Protein AF-A0A376D3A7-F1 (afdb_monomer)

InterPro domains:
  IPR003777 XdhC- CoxI [PF02625] (12-74)
  IPR027051 XdhC Rossmann domain [PF13478] (106-247)
  IPR052698 Molybdenum Cofactor Utilization and Processing [PTHR30388] (1-270)

Foldseek 3Di:
DDPVVVQVVLQLVLFKKKKKWWPQKWAFDQDGTWIWIAHLVRDIDTFPDDVLVRVVVSVVLNVCRVVVHKDKQKAAQDCDDPRDSRHDRRMITIMIMHMHSNAAEEEEEDLDLLVLLLQVVVVVVRYQYEYEYQDPVSQDCVSGDVRYHYYHDNASLRVLVVVPADQRHAYEYDHDPRSLSNCVVPLPDNHLAAEYQDDPVVLVVSLVVCVVVVPDVVSVVRYQPNAFDPPVDDGSNSVSVRRVQVVVCSVVVHPDDDPDDPCPPQLPAEEEEEAQEQQSLVVQVVSLVVNHQYEYEYALDDPHPPLLRTQVVCSVVQWHDHPNAIEGEDDDLVRQVVCSVVRHHYYYHDNPPPCLVVNQHQEYHYQDPDQDDPDDDPVSHPDYDPDPDDDDDDPDDDDDD

Secondary structure (DSSP, 8-state):
--HHHHHHHHHHTT--EEEEEEEEEESS-S-SS-EEEEETTS-EEE----THHHHHHHHHHHHHHHHT--EEEEEE-SSSSTTB-S-SS--EEEEEEEEES-PPEEEEE--SHHHHHHHHHHHHTT-EEEEEES-GGG--GGGS-TT-EEEE-SSHHHHHHHTT--TT-EEEE--SS-HHHHHHHHTTS--SEEEE---HHHHHHHHHHHHHTT--HHHHHTEE-S-S--S---SHHHHHHHHHHHHHHHHTT---S-SS----GGGG-EEEEE--SHHHHHHHHHHHHTT-EEEEEE-SS---S-GGG-GGGHHHHSEEEETTEEEEE-SSHHHHHHHHHTT-EEEEE-TT-TTHHHH--SEEEE----SS--S--GGGSSS--TTSS-----S------

Solvent-accessible surface area (backbone atoms only — not comparable to full-atom values): 22118 Å² total; per-residue (Å²): 134,57,61,67,61,54,49,51,52,31,43,76,68,48,40,53,34,22,44,36,31,49,77,45,59,42,77,52,49,78,47,74,68,37,47,26,37,35,38,81,88,67,53,70,40,73,54,54,50,56,67,56,45,38,51,50,51,51,54,52,35,50,50,25,55,73,70,72,40,66,48,76,48,64,41,26,26,28,68,70,68,88,51,37,43,64,34,88,54,70,9,34,38,30,34,41,32,42,61,44,21,72,51,51,36,39,38,30,42,23,50,45,69,44,46,33,35,31,46,50,56,38,50,79,72,52,40,40,41,38,36,28,30,65,52,66,82,52,64,49,66,90,67,44,52,91,82,49,47,75,43,76,27,95,36,52,48,52,32,55,64,75,65,65,79,48,48,75,26,34,37,38,38,44,47,95,84,60,50,61,49,36,45,70,68,48,50,80,50,74,49,67,38,42,35,34,62,50,55,69,71,58,39,56,53,49,56,52,52,40,50,76,72,63,54,55,65,72,42,56,72,56,50,37,64,54,50,42,56,94,76,83,58,82,49,42,60,45,40,23,52,24,36,49,53,45,53,49,23,61,76,67,73,47,93,65,84,66,94,66,71,70,82,46,82,40,58,77,39,36,37,35,28,37,28,24,43,53,67,21,30,57,52,48,52,55,41,44,76,71,39,33,31,46,38,27,29,26,49,89,78,66,91,66,86,58,58,82,55,15,44,47,40,5,75,79,67,47,45,29,67,46,98,90,45,41,23,32,48,29,95,44,71,71,53,25,53,56,35,35,76,71,70,31,34,20,36,28,74,38,77,82,58,75,58,43,81,75,67,62,33,52,27,49,44,73,43,63,94,50,101,57,87,90,77,84,56,72,82,72,20,91,44,57,69,88,80,81,66,89,79,80,79,78,84,85,76,75,90,77,133

Organism: Escherichia coli (NCBI:txid562)

Mean predicted aligned error: 14.6 Å

Structure (mmCIF, N/CA/C/O backbone):
data_AF-A0A376D3A7-F1
#
_entry.id   AF-A0A376D3A7-F1
#
loop_
_atom_site.group_PDB
_atom_site.id
_atom_site.type_symbol
_atom_site.label_atom_id
_atom_site.label_alt_id
_atom_site.label_comp_id
_atom_site.label_asym_id
_atom_site.label_entity_id
_atom_site.label_seq_id
_atom_site.pdbx_PDB_ins_code
_atom_site.Cartn_x
_atom_site.Cartn_y
_atom_site.Cartn_z
_atom_site.occupancy
_atom_site.B_iso_or_equiv
_atom_site.auth_seq_id
_atom_site.auth_comp_id
_atom_site.auth_asym_id
_atom_site.auth_atom_id
_atom_site.pdbx_PDB_model_num
ATOM 1 N N . MET A 1 1 ? 28.770 6.847 -22.747 1.00 60.47 1 MET A N 1
ATOM 2 C CA . MET A 1 1 ? 28.247 6.551 -21.396 1.00 60.47 1 MET A CA 1
ATOM 3 C C . MET A 1 1 ? 27.907 5.070 -21.346 1.00 60.47 1 MET A C 1
ATOM 5 O O . MET A 1 1 ? 27.369 4.572 -22.326 1.00 60.47 1 MET A O 1
ATOM 9 N N . ASN A 1 2 ? 28.315 4.352 -20.299 1.00 88.62 2 ASN A N 1
ATOM 10 C CA . ASN A 1 2 ? 28.056 2.914 -20.171 1.00 88.62 2 ASN A CA 1
ATOM 11 C C . ASN A 1 2 ? 26.571 2.683 -19.816 1.00 88.62 2 ASN A C 1
ATOM 13 O O . ASN A 1 2 ? 26.004 3.477 -19.066 1.00 88.62 2 ASN A O 1
ATOM 17 N N . ILE A 1 3 ? 25.962 1.610 -20.330 1.00 93.94 3 ILE A N 1
ATOM 18 C CA . ILE A 1 3 ? 24.575 1.210 -20.045 1.00 93.94 3 ILE A CA 1
ATOM 19 C C . ILE A 1 3 ? 24.292 1.147 -18.537 1.00 93.94 3 ILE A C 1
ATOM 21 O O . ILE A 1 3 ? 23.252 1.616 -18.089 1.00 93.94 3 ILE A O 1
ATOM 25 N N . PHE A 1 4 ? 25.250 0.666 -17.739 1.00 94.12 4 PHE A N 1
ATOM 26 C CA . PHE A 1 4 ? 25.109 0.570 -16.284 1.00 94.12 4 PHE A CA 1
ATOM 27 C C . PHE A 1 4 ? 25.144 1.930 -15.581 1.00 94.12 4 PHE A C 1
ATOM 29 O O . PHE A 1 4 ? 24.448 2.122 -14.592 1.00 94.12 4 PHE A O 1
ATOM 36 N N . THR A 1 5 ? 25.922 2.886 -16.098 1.00 94.88 5 THR A N 1
ATOM 37 C CA . THR A 1 5 ? 25.947 4.256 -15.563 1.00 94.88 5 THR A CA 1
ATOM 38 C C . THR A 1 5 ? 24.609 4.947 -15.799 1.00 94.88 5 THR A C 1
ATOM 40 O O . THR A 1 5 ? 24.102 5.625 -14.912 1.00 94.88 5 THR A O 1
ATOM 43 N N . GLU A 1 6 ? 24.022 4.746 -16.981 1.00 95.12 6 GLU A N 1
ATOM 44 C CA . GLU A 1 6 ? 22.704 5.294 -17.292 1.00 95.12 6 GLU A CA 1
ATOM 45 C C . GLU A 1 6 ? 21.599 4.623 -16.468 1.00 95.12 6 GLU A C 1
ATOM 47 O O . GLU A 1 6 ? 20.761 5.315 -15.897 1.00 95.12 6 GLU A O 1
ATOM 52 N N . ALA A 1 7 ? 21.630 3.293 -16.346 1.00 95.94 7 ALA A N 1
ATOM 53 C CA . ALA A 1 7 ? 20.685 2.544 -15.522 1.00 95.94 7 ALA A CA 1
ATOM 54 C C . ALA A 1 7 ? 20.717 3.003 -14.057 1.00 95.94 7 ALA A C 1
ATOM 56 O O . ALA A 1 7 ? 19.668 3.262 -13.479 1.00 95.94 7 ALA A O 1
ATOM 57 N N . ALA A 1 8 ? 21.911 3.167 -13.474 1.00 94.69 8 ALA A N 1
ATOM 58 C CA . ALA A 1 8 ? 22.064 3.640 -12.099 1.00 94.69 8 ALA A CA 1
ATOM 59 C C . ALA A 1 8 ? 21.458 5.037 -11.897 1.00 94.69 8 ALA A C 1
ATOM 61 O O . ALA A 1 8 ? 20.750 5.261 -10.919 1.00 94.69 8 ALA A O 1
ATOM 62 N N . LYS A 1 9 ? 21.679 5.953 -12.848 1.00 94.19 9 LYS A N 1
ATOM 63 C CA . LYS A 1 9 ? 21.109 7.304 -12.807 1.00 94.19 9 LYS A CA 1
ATOM 64 C C . LYS A 1 9 ? 19.578 7.283 -12.863 1.00 94.19 9 LYS A C 1
ATOM 66 O O . LYS A 1 9 ? 18.932 7.984 -12.090 1.00 94.19 9 LYS A O 1
ATOM 71 N N . LEU A 1 10 ? 19.000 6.502 -13.776 1.00 94.75 10 LEU A N 1
ATOM 72 C CA . LEU A 1 10 ? 17.544 6.394 -13.912 1.00 94.75 10 LEU A CA 1
ATOM 73 C C . LEU A 1 10 ? 16.913 5.738 -12.679 1.00 94.75 10 LEU A C 1
ATOM 75 O O . LEU A 1 10 ? 15.883 6.209 -12.203 1.00 94.75 10 LEU A O 1
ATOM 79 N N . GLU A 1 11 ? 17.557 4.711 -12.122 1.00 92.56 11 GLU A N 1
ATOM 80 C CA . GLU A 1 11 ? 17.113 4.046 -10.894 1.00 92.56 11 GLU A CA 1
ATOM 81 C C . GLU A 1 11 ? 17.114 5.009 -9.697 1.00 92.56 11 GLU A C 1
ATOM 83 O O . GLU A 1 11 ? 16.115 5.116 -8.978 1.00 92.56 11 GLU A O 1
ATOM 88 N N . GLU A 1 12 ? 18.197 5.773 -9.518 1.00 89.31 12 GLU A N 1
ATOM 89 C CA . GLU A 1 12 ? 18.326 6.784 -8.461 1.00 89.31 12 GLU A CA 1
ATOM 90 C C . GLU A 1 12 ? 17.225 7.849 -8.561 1.00 89.31 12 GLU A C 1
ATOM 92 O O . GLU A 1 12 ? 16.598 8.190 -7.557 1.00 89.31 12 GLU A O 1
ATOM 97 N N . GLN A 1 13 ? 16.923 8.292 -9.784 1.00 90.12 13 GLN A N 1
ATOM 98 C CA . GLN A 1 13 ? 15.873 9.268 -10.094 1.00 90.12 13 GLN A CA 1
ATOM 99 C C . GLN A 1 13 ? 14.458 8.671 -10.121 1.00 90.12 13 GLN A C 1
ATOM 101 O O . GLN A 1 13 ? 13.502 9.393 -10.400 1.00 90.12 13 GLN A O 1
ATOM 106 N N . ASN A 1 14 ? 14.320 7.365 -9.870 1.00 92.00 14 ASN A N 1
ATOM 107 C CA . ASN A 1 14 ? 13.064 6.624 -9.981 1.00 92.00 14 ASN A CA 1
ATOM 108 C C . ASN A 1 14 ? 12.341 6.862 -11.324 1.00 92.00 14 ASN A C 1
ATOM 110 O O . ASN A 1 14 ? 11.123 7.035 -11.381 1.00 92.00 14 ASN A O 1
ATOM 114 N N . CYS A 1 15 ? 13.118 6.939 -12.405 1.00 93.56 15 CYS A N 1
ATOM 115 C CA . CYS A 1 15 ? 12.631 7.116 -13.765 1.00 93.56 15 CYS A CA 1
ATOM 116 C C . CYS A 1 15 ? 12.503 5.744 -14.440 1.00 93.56 15 CYS A C 1
ATOM 118 O O . CYS A 1 15 ? 13.520 5.065 -14.580 1.00 93.56 15 CYS A O 1
ATOM 120 N N . PRO A 1 16 ? 11.306 5.333 -14.898 1.00 95.56 16 PRO A N 1
ATOM 121 C CA . PRO A 1 16 ? 11.100 4.000 -15.454 1.00 95.56 16 PRO A CA 1
ATOM 122 C C . PRO A 1 16 ? 11.965 3.699 -16.684 1.00 95.56 16 PRO A C 1
ATOM 124 O O . PRO A 1 16 ? 12.016 4.486 -17.636 1.00 95.56 16 PRO A O 1
ATOM 127 N N . PHE A 1 17 ? 12.591 2.522 -16.701 1.00 97.88 17 PHE A N 1
ATOM 128 C CA . PHE A 1 17 ? 13.338 2.013 -17.853 1.00 97.88 17 PHE A CA 1
ATOM 129 C C . PHE A 1 17 ? 13.315 0.485 -17.919 1.00 97.88 17 PHE A C 1
ATOM 131 O O . PHE A 1 17 ? 13.129 -0.202 -16.914 1.00 97.88 17 PHE A O 1
ATOM 138 N N . ALA A 1 18 ? 13.482 -0.054 -19.123 1.00 98.25 18 ALA A N 1
ATOM 139 C CA . ALA A 1 18 ? 13.577 -1.484 -19.359 1.00 98.25 18 ALA A CA 1
ATOM 140 C C . ALA A 1 18 ? 15.018 -1.876 -19.691 1.00 98.25 18 ALA A C 1
ATOM 142 O O . ALA A 1 18 ? 15.710 -1.181 -20.435 1.00 98.25 18 ALA A O 1
ATOM 143 N N . MET A 1 19 ? 15.460 -3.013 -19.162 1.00 98.00 19 MET A N 1
ATOM 144 C CA . MET A 1 19 ? 16.721 -3.654 -19.510 1.00 98.00 19 MET A CA 1
ATOM 145 C C . MET A 1 19 ? 16.420 -4.930 -20.292 1.00 98.00 19 MET A C 1
ATOM 147 O O . MET A 1 19 ? 15.867 -5.886 -19.741 1.00 98.00 19 MET A O 1
ATOM 151 N N . ALA A 1 20 ? 16.789 -4.932 -21.569 1.00 97.69 20 ALA A N 1
ATOM 152 C CA . ALA A 1 20 ? 16.677 -6.065 -22.472 1.00 97.69 20 ALA A CA 1
ATOM 153 C C . ALA A 1 20 ? 18.029 -6.781 -22.575 1.00 97.69 20 ALA A C 1
ATOM 155 O O . ALA A 1 20 ? 19.041 -6.167 -22.918 1.00 97.69 20 ALA A O 1
ATOM 156 N N . GLN A 1 21 ? 18.050 -8.084 -22.304 1.00 96.75 21 GLN A N 1
ATOM 157 C CA . GLN A 1 21 ? 19.251 -8.914 -22.345 1.00 96.75 21 GLN A CA 1
ATOM 158 C C . GLN A 1 21 ? 19.006 -10.188 -23.147 1.00 96.75 21 GLN A C 1
ATOM 160 O O . GLN A 1 21 ? 18.032 -10.901 -22.911 1.00 96.75 21 GLN A O 1
ATOM 165 N N . ILE A 1 22 ? 19.918 -10.507 -24.066 1.00 95.50 22 ILE A N 1
ATOM 166 C CA . ILE A 1 22 ? 19.909 -11.805 -24.750 1.00 95.50 22 ILE A CA 1
ATOM 167 C C . ILE A 1 22 ? 20.236 -12.893 -23.722 1.00 95.50 22 ILE A C 1
ATOM 169 O O . ILE A 1 22 ? 21.301 -12.855 -23.103 1.00 95.50 22 ILE A O 1
ATOM 173 N N . VAL A 1 23 ? 19.321 -13.847 -23.544 1.00 96.06 23 VAL A N 1
ATOM 174 C CA . VAL A 1 23 ? 19.462 -14.967 -22.593 1.00 96.06 23 VAL A CA 1
ATOM 175 C C . VAL A 1 23 ? 19.631 -16.322 -23.279 1.00 96.06 23 VAL A C 1
ATOM 177 O O . VAL A 1 23 ? 20.209 -17.225 -22.685 1.00 96.06 23 VAL A O 1
ATOM 180 N N . ASP A 1 24 ? 19.179 -16.460 -24.529 1.00 93.81 24 ASP A N 1
ATOM 181 C CA . ASP A 1 24 ? 19.466 -17.618 -25.386 1.00 93.81 24 ASP A CA 1
ATOM 182 C C . ASP A 1 24 ? 19.677 -17.145 -26.832 1.00 93.81 24 ASP A C 1
ATOM 184 O O . ASP A 1 24 ? 19.025 -16.202 -27.295 1.00 93.81 24 ASP A O 1
ATOM 188 N N . SER A 1 25 ? 20.582 -17.800 -27.557 1.00 91.81 25 SER A N 1
ATOM 189 C CA . SER A 1 25 ? 20.793 -17.575 -28.988 1.00 91.81 25 SER A CA 1
ATOM 190 C C . SER A 1 25 ? 21.236 -18.866 -29.672 1.00 91.81 25 SER A C 1
ATOM 192 O O . SER A 1 25 ? 22.087 -19.593 -29.161 1.00 91.81 25 SER A O 1
ATOM 194 N N . ARG A 1 26 ? 20.661 -19.161 -30.841 1.00 88.56 26 ARG A N 1
ATOM 195 C CA . ARG A 1 26 ? 20.952 -20.368 -31.627 1.00 88.56 26 ARG A CA 1
ATOM 196 C C . ARG A 1 26 ? 21.062 -20.044 -33.106 1.00 88.56 26 ARG A C 1
ATOM 198 O O . ARG A 1 26 ? 20.281 -19.256 -33.636 1.00 88.56 26 ARG A O 1
ATOM 205 N N . GLY A 1 27 ? 21.984 -20.721 -33.785 1.00 86.44 27 GLY A N 1
ATOM 206 C CA . GLY A 1 27 ? 22.255 -20.484 -35.201 1.00 86.44 27 GLY A CA 1
ATOM 207 C C . GLY A 1 27 ? 22.819 -19.085 -35.448 1.00 86.44 27 GLY A C 1
ATOM 208 O O . GLY A 1 27 ? 23.456 -18.494 -34.576 1.00 86.44 27 GLY A O 1
ATOM 209 N N . SER A 1 28 ? 22.591 -18.551 -36.645 1.00 82.50 28 SER A N 1
ATOM 210 C CA . SER A 1 28 ? 23.118 -17.243 -37.033 1.00 82.50 28 SER A CA 1
ATOM 211 C C . SER A 1 28 ? 22.197 -16.121 -36.552 1.00 82.50 28 SER A C 1
ATOM 213 O O . SER A 1 28 ? 21.209 -15.761 -37.197 1.00 82.50 28 SER A O 1
ATOM 215 N N . THR A 1 29 ? 22.528 -15.572 -35.385 1.00 82.12 29 THR A N 1
ATOM 216 C CA . THR A 1 29 ? 21.901 -14.378 -34.812 1.00 82.12 29 THR A CA 1
ATOM 217 C C . THR A 1 29 ? 22.818 -13.157 -34.971 1.00 82.12 29 THR A C 1
ATOM 219 O O . THR A 1 29 ? 24.035 -13.308 -35.055 1.00 82.12 29 THR A O 1
ATOM 222 N N . PRO A 1 30 ? 22.269 -11.928 -34.995 1.00 77.62 30 PRO A N 1
ATOM 223 C CA . PRO A 1 30 ? 23.063 -10.699 -35.109 1.00 77.62 30 PRO A CA 1
ATOM 224 C C . PRO A 1 30 ? 24.091 -10.531 -33.983 1.00 77.62 30 PRO A C 1
ATOM 226 O O . PRO A 1 30 ? 25.171 -9.983 -34.198 1.00 77.62 30 PRO A O 1
ATOM 229 N N . ARG A 1 31 ? 23.739 -10.996 -32.779 1.00 83.31 31 ARG A N 1
ATOM 230 C CA . ARG A 1 31 ? 24.612 -11.102 -31.608 1.00 83.31 31 ARG A CA 1
ATOM 231 C C . ARG A 1 31 ? 24.253 -12.348 -30.802 1.00 83.31 31 ARG A C 1
ATOM 233 O O . ARG A 1 31 ? 23.098 -12.777 -30.799 1.00 83.31 31 ARG A O 1
ATOM 240 N N . HIS A 1 32 ? 25.242 -12.895 -30.101 1.00 83.81 32 HIS A N 1
ATOM 241 C CA . HIS A 1 32 ? 25.063 -14.025 -29.179 1.00 83.81 32 HIS A CA 1
ATOM 242 C C . HIS A 1 32 ? 24.871 -13.584 -27.725 1.00 83.81 32 HIS A C 1
ATOM 244 O O . HIS A 1 32 ? 24.250 -14.284 -26.935 1.00 83.81 32 HIS A O 1
ATOM 250 N N . SER A 1 33 ? 25.391 -12.407 -27.375 1.00 89.44 33 SER A N 1
ATOM 251 C CA . SER A 1 33 ? 25.220 -11.773 -26.072 1.00 89.44 33 SER A CA 1
ATOM 252 C C . SER A 1 33 ? 25.235 -10.262 -26.259 1.00 89.44 33 SER A C 1
ATOM 254 O O . SER A 1 33 ? 26.109 -9.721 -26.945 1.00 89.44 33 SER A O 1
ATOM 256 N N . ALA A 1 34 ? 24.222 -9.591 -25.721 1.00 91.50 34 ALA A N 1
ATOM 257 C CA . ALA A 1 34 ? 24.066 -8.150 -25.804 1.00 91.50 34 ALA A CA 1
ATOM 258 C C . ALA A 1 34 ? 23.042 -7.659 -24.779 1.00 91.50 34 ALA A C 1
ATOM 260 O O . ALA A 1 34 ? 22.174 -8.420 -24.339 1.00 91.50 34 ALA A O 1
ATOM 261 N N . GLN A 1 35 ? 23.142 -6.374 -24.448 1.00 95.06 35 GLN A N 1
ATOM 262 C CA . GLN A 1 35 ? 22.213 -5.673 -23.574 1.00 95.06 35 GLN A CA 1
ATOM 263 C C . GLN A 1 35 ? 21.812 -4.340 -24.207 1.00 95.06 35 GLN A C 1
ATOM 265 O O . GLN A 1 35 ? 22.609 -3.693 -24.896 1.00 95.06 35 GLN A O 1
ATOM 270 N N . MET A 1 36 ? 20.573 -3.940 -23.958 1.00 96.50 36 MET A N 1
ATOM 271 C CA . MET A 1 36 ? 20.005 -2.678 -24.406 1.00 96.50 36 MET A CA 1
ATOM 272 C C . MET A 1 36 ? 19.083 -2.135 -23.323 1.00 96.50 36 MET A C 1
ATOM 274 O O . MET A 1 36 ? 18.214 -2.845 -22.821 1.00 96.50 36 MET A O 1
ATOM 278 N N . LEU A 1 37 ? 19.277 -0.870 -22.978 1.00 98.12 37 LEU A N 1
ATOM 279 C CA . LEU A 1 37 ? 18.380 -0.123 -22.115 1.00 98.12 37 LEU A CA 1
ATOM 280 C C . LEU A 1 37 ? 17.394 0.623 -23.003 1.00 98.12 37 LEU A C 1
ATOM 282 O O . LEU A 1 37 ? 17.815 1.262 -23.967 1.00 98.12 37 LEU A O 1
ATOM 286 N N . VAL A 1 38 ? 16.110 0.558 -22.665 1.00 97.88 38 VAL A N 1
ATOM 287 C CA . VAL A 1 38 ? 15.026 1.266 -23.354 1.00 97.88 38 VAL A CA 1
ATOM 288 C C . VAL A 1 38 ? 14.336 2.182 -22.350 1.00 97.88 38 VAL A C 1
ATOM 290 O O . VAL A 1 38 ? 13.876 1.729 -21.300 1.00 97.88 38 VAL A O 1
ATOM 293 N N . ARG A 1 39 ? 14.280 3.478 -22.650 1.00 97.31 39 ARG A N 1
ATOM 294 C CA . ARG A 1 39 ? 13.557 4.467 -21.841 1.00 97.31 39 ARG A CA 1
ATOM 295 C C . ARG A 1 39 ? 12.077 4.510 -22.225 1.00 97.31 39 ARG A C 1
ATOM 297 O O . ARG A 1 39 ? 11.687 4.034 -23.288 1.00 97.31 39 ARG A O 1
ATOM 304 N N . ALA A 1 40 ? 11.254 5.132 -21.381 1.00 94.56 40 ALA A N 1
ATOM 305 C CA . ALA A 1 40 ? 9.816 5.278 -21.628 1.00 94.56 40 ALA A CA 1
ATOM 306 C C . ALA A 1 40 ? 9.464 6.068 -22.910 1.00 94.56 40 ALA A C 1
ATOM 308 O O . ALA A 1 40 ? 8.381 5.884 -23.455 1.00 94.56 40 ALA A O 1
ATOM 309 N N . ASP A 1 41 ? 10.373 6.913 -23.410 1.00 95.19 41 ASP A N 1
ATOM 310 C CA . ASP A 1 41 ? 10.232 7.639 -24.683 1.00 95.19 41 ASP A CA 1
ATOM 311 C C . ASP A 1 41 ? 10.688 6.822 -25.912 1.00 95.19 41 ASP A C 1
ATOM 313 O O . ASP A 1 41 ? 10.644 7.313 -27.040 1.00 95.19 41 ASP A O 1
ATOM 317 N N . GLY A 1 42 ? 11.137 5.579 -25.707 1.00 94.50 42 GLY A N 1
ATOM 318 C CA . GLY A 1 42 ? 11.655 4.690 -26.748 1.00 94.50 42 GLY A CA 1
ATOM 319 C C . GLY A 1 42 ? 13.122 4.927 -27.113 1.00 94.50 42 GLY A C 1
ATOM 320 O O . GLY A 1 42 ? 13.666 4.177 -27.924 1.00 94.50 42 GLY A O 1
ATOM 321 N N . SER A 1 43 ? 13.787 5.925 -26.523 1.00 95.56 43 SER A N 1
ATOM 322 C CA . SER A 1 43 ? 15.226 6.116 -26.714 1.00 95.56 43 SER A CA 1
ATOM 323 C C . SER A 1 43 ? 16.026 4.985 -26.060 1.00 95.56 43 SER A C 1
ATOM 325 O O . SER A 1 43 ? 15.616 4.410 -25.046 1.00 95.56 43 SER A O 1
ATOM 327 N N . ILE A 1 44 ? 17.172 4.647 -26.661 1.00 96.50 44 ILE A N 1
ATOM 328 C CA . ILE A 1 44 ? 17.964 3.477 -26.269 1.00 96.50 44 ILE A CA 1
ATOM 329 C C . ILE A 1 44 ? 19.407 3.815 -25.897 1.00 96.50 44 ILE A C 1
ATOM 331 O O . ILE A 1 44 ? 20.004 4.762 -26.412 1.00 96.50 44 ILE A O 1
ATOM 335 N N . VAL A 1 45 ? 19.990 2.977 -25.039 1.00 96.00 45 VAL A N 1
ATOM 336 C CA . VAL A 1 45 ? 21.434 2.922 -24.776 1.00 96.00 45 VAL A CA 1
ATOM 337 C C . VAL A 1 45 ? 21.908 1.479 -24.925 1.00 96.00 45 VAL A C 1
ATOM 339 O O . VAL A 1 45 ? 21.401 0.577 -24.264 1.00 96.00 45 VAL A O 1
ATOM 342 N N . GLY A 1 46 ? 22.906 1.258 -25.781 1.00 93.19 46 GLY A N 1
ATOM 343 C CA . GLY A 1 46 ? 23.299 -0.089 -26.199 1.00 93.19 46 GLY A CA 1
ATOM 344 C C . GLY A 1 46 ? 22.467 -0.587 -27.383 1.00 93.19 46 GLY A C 1
ATOM 345 O O . GLY A 1 46 ? 21.749 0.180 -28.015 1.00 93.19 46 GLY A O 1
ATOM 346 N N . THR A 1 47 ? 22.626 -1.861 -27.725 1.00 93.06 47 THR A N 1
ATOM 347 C CA . THR A 1 47 ? 21.975 -2.489 -28.884 1.00 93.06 47 THR A CA 1
ATOM 348 C C . THR A 1 47 ? 21.989 -3.998 -28.700 1.00 93.06 47 THR A C 1
ATOM 350 O O . THR A 1 47 ? 22.998 -4.561 -28.265 1.00 93.06 47 THR A O 1
ATOM 353 N N . ILE A 1 48 ? 20.893 -4.661 -29.065 1.00 89.75 48 ILE A N 1
ATOM 354 C CA . ILE A 1 48 ? 20.861 -6.127 -29.196 1.00 89.75 48 ILE A CA 1
ATOM 355 C C . ILE A 1 48 ? 21.199 -6.589 -30.622 1.00 89.75 48 ILE A C 1
ATOM 357 O O . ILE A 1 48 ? 21.514 -7.761 -30.835 1.00 89.75 48 ILE A O 1
ATOM 361 N N . GLY A 1 49 ? 21.201 -5.661 -31.584 1.00 84.31 49 GLY A N 1
ATOM 362 C CA . GLY A 1 49 ? 21.422 -5.910 -33.003 1.00 84.31 49 GLY A CA 1
ATOM 363 C C . GLY A 1 49 ? 20.179 -6.442 -33.724 1.00 84.31 49 GLY A C 1
ATOM 364 O O . GLY A 1 49 ? 19.159 -6.765 -33.123 1.00 84.31 49 GLY A O 1
ATOM 365 N N . GLY A 1 50 ? 20.268 -6.564 -35.051 1.00 77.19 50 GLY A N 1
ATOM 366 C CA . GLY A 1 50 ? 19.248 -7.266 -35.837 1.00 77.19 50 GLY A CA 1
ATOM 367 C C . GLY A 1 50 ? 18.104 -6.434 -36.400 1.00 77.19 50 GLY A C 1
ATOM 368 O O . GLY A 1 50 ? 17.125 -7.035 -36.835 1.00 77.19 50 GLY A O 1
ATOM 369 N N . GLY A 1 51 ? 18.206 -5.101 -36.416 1.00 84.19 51 GLY A N 1
ATOM 370 C CA . GLY A 1 51 ? 17.284 -4.196 -37.119 1.00 84.19 51 GLY A CA 1
ATOM 371 C C . GLY A 1 51 ? 15.815 -4.389 -36.728 1.00 84.19 51 GLY A C 1
ATOM 372 O O . GLY A 1 51 ? 15.339 -3.800 -35.763 1.00 84.19 51 GLY A O 1
ATOM 373 N N . MET A 1 52 ? 15.096 -5.242 -37.462 1.00 84.50 52 MET A N 1
ATOM 374 C CA . MET A 1 52 ? 13.711 -5.613 -37.157 1.00 84.50 52 MET A CA 1
ATOM 375 C C . MET A 1 52 ? 13.544 -6.276 -35.786 1.00 84.50 52 MET A C 1
ATOM 377 O O . MET A 1 52 ? 12.553 -6.021 -35.106 1.00 84.50 52 MET A O 1
ATOM 381 N N . VAL A 1 53 ? 14.504 -7.102 -35.357 1.00 88.62 53 VAL A N 1
ATOM 382 C CA . VAL A 1 53 ? 14.456 -7.743 -34.031 1.00 88.62 53 VAL A CA 1
ATOM 383 C C . VAL A 1 53 ? 14.556 -6.703 -32.927 1.00 88.62 53 VAL A C 1
ATOM 385 O O . VAL A 1 53 ? 13.760 -6.712 -31.995 1.00 88.62 53 VAL A O 1
ATOM 388 N N . GLU A 1 54 ? 15.515 -5.787 -33.062 1.00 92.81 54 GLU A N 1
ATOM 389 C CA . GLU A 1 54 ? 15.730 -4.699 -32.115 1.00 92.81 54 GLU A CA 1
ATOM 390 C C . GLU A 1 54 ? 14.480 -3.835 -31.978 1.00 92.81 54 GLU A C 1
ATOM 392 O O . GLU A 1 54 ? 14.036 -3.576 -30.863 1.00 92.81 54 GLU A O 1
ATOM 397 N N . ARG A 1 55 ? 13.843 -3.489 -33.103 1.00 92.44 55 ARG A N 1
ATOM 398 C CA . ARG A 1 55 ? 12.585 -2.740 -33.104 1.00 92.44 55 ARG A CA 1
ATOM 399 C C . ARG A 1 55 ? 11.468 -3.461 -32.348 1.00 92.44 55 ARG A C 1
ATOM 401 O O . ARG A 1 55 ? 10.821 -2.834 -31.514 1.00 92.44 55 ARG A O 1
ATOM 408 N N . LYS A 1 56 ? 11.275 -4.766 -32.577 1.00 93.25 56 LYS A N 1
ATOM 409 C CA . LYS A 1 56 ? 10.269 -5.541 -31.830 1.00 93.25 56 LYS A CA 1
ATOM 410 C C . LYS A 1 56 ? 10.586 -5.602 -30.337 1.00 93.25 56 LYS A C 1
ATOM 412 O O . LYS A 1 56 ? 9.688 -5.472 -29.520 1.00 93.25 56 LYS A O 1
ATOM 417 N N . VAL A 1 57 ? 11.855 -5.751 -29.962 1.00 95.69 57 VAL A N 1
ATOM 418 C CA . VAL A 1 57 ? 12.257 -5.748 -28.547 1.00 95.69 57 VAL A CA 1
ATOM 419 C C . VAL A 1 57 ? 12.037 -4.382 -27.898 1.00 95.69 57 VAL A C 1
ATOM 421 O O . VAL A 1 57 ? 11.643 -4.339 -26.736 1.00 95.69 57 VAL A O 1
ATOM 424 N N . ILE A 1 58 ? 12.240 -3.272 -28.616 1.00 96.88 58 ILE A N 1
ATOM 425 C CA . ILE A 1 58 ? 11.888 -1.928 -28.129 1.00 96.88 58 ILE A CA 1
ATOM 426 C C . ILE A 1 58 ? 10.376 -1.835 -27.885 1.00 96.88 58 ILE A C 1
ATOM 428 O O . ILE A 1 58 ? 9.967 -1.418 -26.805 1.00 96.88 58 ILE A O 1
ATOM 432 N N . GLU A 1 59 ? 9.546 -2.277 -28.833 1.00 96.44 59 GLU A N 1
ATOM 433 C CA . GLU A 1 59 ? 8.079 -2.292 -28.691 1.00 96.44 59 GLU A CA 1
ATOM 434 C C . GLU A 1 59 ? 7.626 -3.135 -27.483 1.00 96.44 59 GLU A C 1
ATOM 436 O O . GLU A 1 59 ? 6.847 -2.671 -26.648 1.00 96.44 59 GLU A O 1
ATOM 441 N N . GLU A 1 60 ? 8.181 -4.337 -27.330 1.00 97.44 60 GLU A N 1
ATOM 442 C CA . GLU A 1 60 ? 7.917 -5.227 -26.195 1.00 97.44 60 GLU A CA 1
ATOM 443 C C . GLU A 1 60 ? 8.392 -4.632 -24.861 1.00 97.44 60 GLU A C 1
ATOM 445 O O . GLU A 1 60 ? 7.745 -4.834 -23.831 1.00 97.44 60 GLU A O 1
ATOM 450 N N . SER A 1 61 ? 9.486 -3.863 -24.879 1.00 98.00 61 SER A N 1
ATOM 451 C CA . SER A 1 61 ? 10.020 -3.152 -23.711 1.00 98.00 61 SER A CA 1
ATOM 452 C C . SER A 1 61 ? 9.122 -1.996 -23.280 1.00 98.00 61 SER A C 1
ATOM 454 O O . SER A 1 61 ? 8.884 -1.816 -22.087 1.00 98.00 61 SER A O 1
ATOM 456 N N . LEU A 1 62 ? 8.571 -1.243 -24.233 1.00 97.75 62 LEU A N 1
ATOM 457 C CA . LEU A 1 62 ? 7.601 -0.182 -23.952 1.00 97.75 62 LEU A CA 1
ATOM 458 C C . LEU A 1 62 ? 6.302 -0.754 -23.371 1.00 97.75 62 LEU A C 1
ATOM 460 O O . LEU A 1 62 ? 5.766 -0.205 -22.410 1.00 97.75 62 LEU A O 1
ATOM 464 N N . GLN A 1 63 ? 5.833 -1.888 -23.893 1.00 97.38 63 GLN A N 1
ATOM 465 C CA . GLN A 1 63 ? 4.690 -2.604 -23.322 1.00 97.38 63 GLN A CA 1
ATOM 466 C C . GLN A 1 63 ? 4.994 -3.133 -21.910 1.00 97.38 63 GLN A C 1
ATOM 468 O O . GLN A 1 63 ? 4.190 -2.941 -21.002 1.00 97.38 63 GLN A O 1
ATOM 473 N N . ALA A 1 64 ? 6.178 -3.717 -21.684 1.00 97.31 64 ALA A N 1
ATOM 474 C CA . ALA A 1 64 ? 6.610 -4.167 -20.356 1.00 97.31 64 ALA A CA 1
ATOM 475 C C . ALA A 1 64 ? 6.598 -3.020 -19.327 1.00 97.31 64 ALA A C 1
ATOM 477 O O . ALA A 1 64 ? 6.149 -3.205 -18.194 1.00 97.31 64 ALA A O 1
ATOM 478 N N . LEU A 1 65 ? 7.045 -1.823 -19.730 1.00 96.56 65 LEU A N 1
ATOM 479 C CA . LEU A 1 65 ? 7.011 -0.613 -18.903 1.00 96.56 65 LEU A CA 1
ATOM 480 C C . LEU A 1 65 ? 5.588 -0.157 -18.575 1.00 96.56 65 LEU A C 1
ATOM 482 O O . LEU A 1 65 ? 5.311 0.188 -17.427 1.00 96.56 65 LEU A O 1
ATOM 486 N N . GLN A 1 66 ? 4.681 -0.181 -19.553 1.00 94.25 66 GLN A N 1
ATOM 487 C CA . GLN A 1 66 ? 3.270 0.157 -19.336 1.00 94.25 66 GLN A CA 1
ATOM 488 C C . GLN A 1 66 ? 2.595 -0.822 -18.367 1.00 94.25 66 GLN A C 1
ATOM 490 O O . GLN A 1 66 ? 1.890 -0.402 -17.452 1.00 94.25 66 GLN A O 1
ATOM 495 N N . GLU A 1 67 ? 2.852 -2.120 -18.527 1.00 93.75 67 GLU A N 1
ATOM 496 C CA . GLU A 1 67 ? 2.293 -3.179 -17.678 1.00 93.75 67 GLU A CA 1
ATOM 497 C C . GLU A 1 67 ? 2.987 -3.303 -16.315 1.00 93.75 67 GLU A C 1
ATOM 499 O O . GLU A 1 67 ? 2.471 -3.980 -15.422 1.00 93.75 67 GLU A O 1
ATOM 504 N N . ARG A 1 68 ? 4.157 -2.670 -16.153 1.00 92.81 68 ARG A N 1
ATOM 505 C CA . ARG A 1 68 ? 5.046 -2.793 -14.987 1.00 92.81 68 ARG A CA 1
ATOM 506 C C . ARG A 1 68 ? 5.443 -4.244 -14.695 1.00 92.81 68 ARG A C 1
ATOM 508 O O . ARG A 1 68 ? 5.550 -4.646 -13.535 1.00 92.81 68 ARG A O 1
ATOM 515 N N . LYS A 1 69 ? 5.637 -5.052 -15.742 1.00 94.25 69 LYS A N 1
ATOM 516 C CA . LYS A 1 69 ? 5.935 -6.488 -15.632 1.00 94.25 69 LYS A CA 1
ATOM 517 C C . LYS A 1 69 ? 7.082 -6.903 -16.551 1.00 94.25 69 LYS A C 1
ATOM 519 O O . LYS A 1 69 ? 7.155 -6.426 -17.681 1.00 94.25 69 LYS A O 1
ATOM 524 N N . PRO A 1 70 ? 7.965 -7.813 -16.101 1.00 96.88 70 PRO A N 1
ATOM 525 C CA . PRO A 1 70 ? 9.000 -8.369 -16.959 1.00 96.88 70 PRO A CA 1
ATOM 526 C C . PRO A 1 70 ? 8.392 -9.266 -18.044 1.00 96.88 70 PRO A C 1
ATOM 528 O O . PRO A 1 70 ? 7.332 -9.866 -17.851 1.00 96.88 70 PRO A O 1
ATOM 531 N N . ARG A 1 71 ? 9.087 -9.391 -19.176 1.00 96.94 71 ARG A N 1
ATOM 532 C CA . ARG A 1 71 ? 8.660 -10.191 -20.334 1.00 96.94 71 ARG A CA 1
ATOM 533 C C . ARG A 1 71 ? 9.825 -10.993 -20.905 1.00 96.94 71 ARG A C 1
ATOM 535 O O . ARG A 1 71 ? 10.987 -10.631 -20.738 1.00 96.94 71 ARG A O 1
ATOM 542 N N . LEU A 1 72 ? 9.514 -12.088 -21.593 1.00 97.06 72 LEU A N 1
ATOM 543 C CA . LEU A 1 72 ? 10.493 -12.879 -22.336 1.00 97.06 72 LEU A CA 1
ATOM 544 C C . LEU A 1 72 ? 10.103 -12.895 -23.815 1.00 97.06 72 LEU A C 1
ATOM 546 O O . LEU A 1 72 ? 9.176 -13.595 -24.220 1.00 97.06 72 LEU A O 1
ATOM 550 N N . PHE A 1 73 ? 10.824 -12.120 -24.617 1.00 94.00 73 PHE A N 1
ATOM 551 C CA . PHE A 1 73 ? 10.633 -12.058 -26.059 1.00 94.00 73 PHE A CA 1
ATOM 552 C C . PHE A 1 73 ? 11.349 -13.222 -26.747 1.00 94.00 73 PHE A C 1
ATOM 554 O O . PHE A 1 73 ? 12.487 -13.541 -26.403 1.00 94.00 73 PHE A O 1
ATOM 561 N N . HIS A 1 74 ? 10.702 -13.817 -27.748 1.00 93.31 74 HIS A N 1
ATOM 562 C CA . HIS A 1 74 ? 11.274 -14.859 -28.597 1.00 93.31 74 HIS A CA 1
ATOM 563 C C . HIS A 1 74 ? 11.234 -14.386 -30.048 1.00 93.31 74 HIS A C 1
ATOM 565 O O . HIS A 1 74 ? 10.188 -13.981 -30.548 1.00 93.31 74 HIS A O 1
ATOM 571 N N . GLY A 1 75 ? 12.379 -14.427 -30.726 1.00 86.38 75 GLY A N 1
ATOM 572 C CA . GLY A 1 75 ? 12.504 -14.010 -32.117 1.00 86.38 75 GLY A CA 1
ATOM 573 C C . GLY A 1 75 ? 13.211 -15.063 -32.955 1.00 86.38 75 GLY A C 1
ATOM 574 O O . GLY A 1 75 ? 14.305 -15.513 -32.616 1.00 86.38 75 GLY A O 1
ATOM 575 N N . ARG A 1 76 ? 12.620 -15.424 -34.093 1.00 84.19 76 ARG A N 1
ATOM 576 C CA . ARG A 1 76 ? 13.217 -16.274 -35.128 1.00 84.19 76 ARG A CA 1
ATOM 577 C C . ARG A 1 76 ? 13.565 -15.455 -36.361 1.00 84.19 76 ARG A C 1
ATOM 579 O O . ARG A 1 76 ? 12.696 -14.808 -36.943 1.00 84.19 76 ARG A O 1
ATOM 586 N N . MET A 1 77 ? 14.810 -15.545 -36.816 1.00 80.06 77 MET A N 1
ATOM 587 C CA . MET A 1 77 ? 15.328 -14.857 -38.004 1.00 80.06 77 MET A CA 1
ATOM 588 C C . MET A 1 77 ? 14.855 -15.552 -39.284 1.00 80.06 77 MET A C 1
ATOM 590 O O . MET A 1 77 ? 15.649 -16.090 -40.051 1.00 80.06 77 MET A O 1
ATOM 594 N N . ALA A 1 78 ? 13.539 -15.578 -39.464 1.00 75.12 78 ALA A N 1
ATOM 595 C CA . ALA A 1 78 ? 12.839 -16.067 -40.637 1.00 75.12 78 ALA A CA 1
ATOM 596 C C . ALA A 1 78 ? 11.908 -14.967 -41.169 1.00 75.12 78 ALA A C 1
ATOM 598 O O . ALA A 1 78 ? 11.501 -14.071 -40.420 1.00 75.12 78 ALA A O 1
ATOM 599 N N . ARG A 1 79 ? 11.543 -15.046 -42.454 1.00 72.31 79 ARG A N 1
ATOM 600 C CA . ARG A 1 79 ? 10.583 -14.118 -43.077 1.00 72.31 79 ARG A CA 1
ATOM 601 C C . ARG A 1 79 ? 9.151 -14.337 -42.599 1.00 72.31 79 ARG A C 1
ATOM 603 O O . ARG A 1 79 ? 8.465 -13.366 -42.313 1.00 72.31 79 ARG A O 1
ATOM 610 N N . ASN A 1 80 ? 8.732 -15.597 -42.479 1.00 69.62 80 ASN A N 1
ATOM 611 C CA . ASN A 1 80 ? 7.351 -15.987 -42.187 1.00 69.62 80 ASN A CA 1
ATOM 612 C C . ASN A 1 80 ? 7.299 -17.063 -41.089 1.00 69.62 80 ASN A C 1
ATOM 614 O O . ASN A 1 80 ? 8.276 -17.783 -40.872 1.00 69.62 80 ASN A O 1
ATOM 618 N N . GLY A 1 81 ? 6.136 -17.207 -40.448 1.00 70.75 81 GLY A N 1
ATOM 619 C CA . GLY A 1 81 ? 5.879 -18.187 -39.386 1.00 70.75 81 GLY A CA 1
ATOM 620 C C . GLY A 1 81 ? 5.756 -17.555 -37.997 1.00 70.75 81 GLY A C 1
ATOM 621 O O . GLY A 1 81 ? 5.918 -16.347 -37.838 1.00 70.75 81 GLY A O 1
ATOM 622 N N . ALA A 1 82 ? 5.451 -18.377 -36.990 1.00 68.75 82 ALA A N 1
ATOM 623 C CA . ALA A 1 82 ? 5.405 -17.929 -35.598 1.00 68.75 82 ALA A CA 1
ATOM 624 C C . ALA A 1 82 ? 6.772 -17.370 -35.165 1.00 68.75 82 ALA A C 1
ATOM 626 O O . ALA A 1 82 ? 7.816 -17.922 -35.526 1.00 68.75 82 ALA A O 1
ATOM 627 N N . ASP A 1 83 ? 6.752 -16.254 -34.434 1.00 75.31 83 ASP A N 1
ATOM 628 C CA . ASP A 1 83 ? 7.930 -15.535 -33.924 1.00 75.31 83 ASP A CA 1
ATOM 629 C C . ASP A 1 83 ? 8.910 -15.029 -34.998 1.00 75.31 83 ASP A C 1
ATOM 631 O O . ASP A 1 83 ? 10.018 -14.586 -34.688 1.00 75.31 83 ASP A O 1
ATOM 635 N N . ALA A 1 84 ? 8.518 -15.058 -36.275 1.00 75.31 84 ALA A N 1
ATOM 636 C CA . ALA A 1 84 ? 9.330 -14.555 -37.373 1.00 75.31 84 ALA A CA 1
ATOM 637 C C . ALA A 1 84 ? 9.545 -13.038 -37.246 1.00 75.31 84 ALA A C 1
ATOM 639 O O . ALA A 1 84 ? 8.605 -12.249 -37.095 1.00 75.31 84 ALA A O 1
ATOM 640 N N . VAL A 1 85 ? 10.805 -12.613 -37.308 1.00 76.12 85 VAL A N 1
ATOM 641 C CA . VAL A 1 85 ? 11.208 -11.202 -37.190 1.00 76.12 85 VAL A CA 1
ATOM 642 C C . VAL A 1 85 ? 11.527 -10.549 -38.536 1.00 76.12 85 VAL A C 1
ATOM 644 O O . VAL A 1 85 ? 11.958 -9.404 -38.557 1.00 76.12 85 VAL A O 1
ATOM 647 N N . GLY A 1 86 ? 11.235 -11.217 -39.658 1.00 68.69 86 GLY A N 1
ATOM 648 C CA . GLY A 1 86 ? 11.355 -10.621 -40.993 1.00 68.69 86 GLY A CA 1
ATOM 649 C C . GLY A 1 86 ? 12.796 -10.544 -41.505 1.00 68.69 86 GLY A C 1
ATOM 650 O O . GLY A 1 86 ? 13.132 -9.615 -42.234 1.00 68.69 86 GLY A O 1
ATOM 651 N N . SER A 1 87 ? 13.637 -11.511 -41.123 1.00 66.88 87 SER A N 1
ATOM 652 C CA . SER A 1 87 ? 15.070 -11.582 -41.463 1.00 66.88 87 SER A CA 1
ATOM 653 C C . SER A 1 87 ? 15.424 -12.935 -42.098 1.00 66.88 87 SER A C 1
ATOM 655 O O . SER A 1 87 ? 14.701 -13.904 -41.893 1.00 66.88 87 SER A O 1
ATOM 657 N N . ASP A 1 88 ? 16.552 -13.021 -42.815 1.00 66.75 88 ASP A N 1
ATOM 658 C CA . ASP A 1 88 ? 17.006 -14.239 -43.529 1.00 66.75 88 ASP A CA 1
ATOM 659 C C . ASP A 1 88 ? 18.182 -14.971 -42.867 1.00 66.75 88 ASP A C 1
ATOM 661 O O . ASP A 1 88 ? 18.833 -15.816 -43.476 1.00 66.75 88 ASP A O 1
ATOM 665 N N . CYS A 1 89 ? 18.495 -14.658 -41.611 1.00 66.25 89 CYS A N 1
ATOM 666 C CA . CYS A 1 89 ? 19.689 -15.202 -40.967 1.00 66.25 89 CYS A CA 1
ATOM 667 C C . CYS A 1 89 ? 19.502 -16.633 -40.427 1.00 66.25 89 CYS A C 1
ATOM 669 O O . CYS A 1 89 ? 20.480 -17.265 -40.064 1.00 66.25 89 CYS A O 1
ATOM 671 N N . GLY A 1 90 ? 18.284 -17.179 -40.350 1.00 73.56 90 GLY A N 1
ATOM 672 C CA . GLY A 1 90 ? 18.036 -18.574 -39.947 1.00 73.56 90 GLY A CA 1
ATOM 673 C C . GLY A 1 90 ? 18.282 -18.908 -38.465 1.00 73.56 90 GLY A C 1
ATOM 674 O O . GLY A 1 90 ? 18.012 -20.033 -38.051 1.00 73.56 90 GLY A O 1
ATOM 675 N N . GLY A 1 91 ? 18.769 -17.964 -37.652 1.00 84.69 91 GLY A N 1
ATOM 676 C CA . GLY A 1 91 ? 18.922 -18.123 -36.203 1.00 84.69 91 GLY A CA 1
ATOM 677 C C . GLY A 1 91 ? 17.643 -17.874 -35.395 1.00 84.69 91 GLY A C 1
ATOM 678 O O . GLY A 1 91 ? 16.618 -17.438 -35.918 1.00 84.69 91 GLY A O 1
ATOM 679 N N . ALA A 1 92 ? 17.710 -18.111 -34.089 1.00 87.06 92 ALA A N 1
ATOM 680 C CA . ALA A 1 92 ? 16.669 -17.778 -33.120 1.00 87.06 92 ALA A CA 1
ATOM 681 C C . ALA A 1 92 ? 17.298 -17.207 -31.846 1.00 87.06 92 ALA A C 1
ATOM 683 O O . ALA A 1 92 ? 18.412 -17.586 -31.485 1.00 87.06 92 ALA A O 1
ATOM 684 N N . MET A 1 93 ? 16.599 -16.304 -31.166 1.00 91.50 93 MET A N 1
ATOM 685 C CA . MET A 1 93 ? 17.066 -15.713 -29.915 1.00 91.50 93 MET A CA 1
ATOM 686 C C . MET A 1 93 ? 15.923 -15.430 -28.949 1.00 91.50 93 MET A C 1
ATOM 688 O O . MET A 1 93 ? 14.810 -15.110 -29.374 1.00 91.50 93 MET A O 1
ATOM 692 N N . SER A 1 94 ? 16.240 -15.485 -27.661 1.00 94.25 94 SER A N 1
ATOM 693 C CA . SER A 1 94 ? 15.348 -15.078 -26.582 1.00 94.25 94 SER A CA 1
ATOM 694 C C . SER A 1 94 ? 15.949 -13.899 -25.830 1.00 94.25 94 SER A C 1
ATOM 696 O O . SER A 1 94 ? 17.135 -13.899 -25.487 1.00 94.25 94 SER A O 1
ATOM 698 N N . VAL A 1 95 ? 15.123 -12.889 -25.573 1.00 96.50 95 VAL A N 1
ATOM 699 C CA . VAL A 1 95 ? 15.514 -11.650 -24.900 1.00 96.50 95 VAL A CA 1
ATOM 700 C C . VAL A 1 95 ? 14.652 -11.474 -23.661 1.00 96.50 95 VAL A C 1
ATOM 702 O O . VAL A 1 95 ? 13.434 -11.333 -23.756 1.00 96.50 95 VAL A O 1
ATOM 705 N N . PHE A 1 96 ? 15.285 -11.495 -22.492 1.00 97.94 96 PHE A N 1
ATOM 706 C CA . PHE A 1 96 ? 14.618 -11.188 -21.235 1.00 97.94 96 PHE A CA 1
ATOM 707 C C . PHE A 1 96 ? 14.571 -9.674 -21.043 1.00 97.94 96 PHE A C 1
ATOM 709 O O . PHE A 1 96 ? 15.597 -8.999 -21.128 1.00 97.94 96 PHE A O 1
ATOM 716 N N . ILE A 1 97 ? 13.374 -9.158 -20.795 1.00 98.31 97 ILE A N 1
ATOM 717 C CA . ILE A 1 97 ? 13.082 -7.744 -20.597 1.00 98.31 97 ILE A CA 1
ATOM 718 C C . ILE A 1 97 ? 12.657 -7.578 -19.141 1.00 98.31 97 ILE A C 1
ATOM 720 O O . ILE A 1 97 ? 11.618 -8.087 -18.721 1.00 98.31 97 ILE A O 1
ATOM 724 N N . SER A 1 98 ? 13.465 -6.862 -18.369 1.00 97.81 98 SER A N 1
ATOM 725 C CA . SER A 1 98 ? 13.166 -6.492 -16.981 1.00 97.81 98 SER A CA 1
ATOM 726 C C . SER A 1 98 ? 12.867 -5.000 -16.887 1.00 97.81 98 SER A C 1
ATOM 728 O O . SER A 1 98 ? 13.439 -4.222 -17.645 1.00 97.81 98 SER A O 1
ATOM 730 N N . VAL A 1 99 ? 11.974 -4.604 -15.981 1.00 97.44 99 VAL A N 1
ATOM 731 C CA . VAL A 1 99 ? 11.579 -3.203 -15.766 1.00 97.44 99 VAL A CA 1
ATOM 732 C C . VAL A 1 99 ? 12.081 -2.709 -14.415 1.00 97.44 99 VAL A C 1
ATOM 734 O O . VAL A 1 99 ? 12.023 -3.441 -13.429 1.00 97.44 99 VAL A O 1
ATOM 737 N N . HIS A 1 100 ? 12.579 -1.477 -14.395 1.00 95.94 100 HIS A N 1
ATOM 738 C CA . HIS A 1 100 ? 13.283 -0.848 -13.275 1.00 95.94 100 HIS A CA 1
ATOM 739 C C . HIS A 1 100 ? 12.861 0.623 -13.147 1.00 95.94 100 HIS A C 1
ATOM 741 O O . HIS A 1 100 ? 12.145 1.136 -14.012 1.00 95.94 100 HIS A O 1
ATOM 747 N N . GLY A 1 101 ? 13.272 1.307 -12.077 1.00 91.56 101 GLY A N 1
ATOM 748 C CA . GLY A 1 101 ? 12.948 2.719 -11.840 1.00 91.56 101 GLY A CA 1
ATOM 749 C C . GLY A 1 101 ? 11.461 2.976 -11.586 1.00 91.56 101 GLY A C 1
ATOM 750 O O . GLY A 1 101 ? 10.931 3.999 -12.005 1.00 91.56 101 GLY A O 1
ATOM 751 N N . MET A 1 102 ? 10.761 2.021 -10.965 1.00 90.31 102 MET A N 1
ATOM 752 C CA . MET A 1 102 ? 9.315 2.088 -10.692 1.00 90.31 102 MET A CA 1
ATOM 753 C C . MET A 1 102 ? 9.000 1.856 -9.209 1.00 90.31 102 MET A C 1
ATOM 755 O O . MET A 1 102 ? 8.043 1.156 -8.866 1.00 90.31 102 MET A O 1
ATOM 759 N N . ARG A 1 103 ? 9.827 2.399 -8.309 1.00 92.06 103 ARG A N 1
ATOM 760 C CA . ARG A 1 103 ? 9.605 2.305 -6.862 1.00 92.06 103 ARG A CA 1
ATOM 761 C C . ARG A 1 103 ? 8.246 2.919 -6.506 1.00 92.06 103 ARG A C 1
ATOM 763 O O . ARG A 1 103 ? 7.939 4.013 -6.991 1.00 92.06 103 ARG A O 1
ATOM 770 N N . PRO A 1 104 ? 7.431 2.250 -5.668 1.00 94.12 104 PRO A N 1
ATOM 771 C CA . PRO A 1 104 ? 6.170 2.813 -5.202 1.00 94.12 104 PRO A CA 1
ATOM 772 C C . PRO A 1 104 ? 6.433 4.104 -4.429 1.00 94.12 104 PRO A C 1
ATOM 774 O O . PRO A 1 104 ? 7.363 4.170 -3.623 1.00 94.12 104 PRO A O 1
ATOM 777 N N . ARG A 1 105 ? 5.600 5.121 -4.659 1.00 96.00 105 ARG A N 1
ATOM 778 C CA . ARG A 1 105 ? 5.753 6.424 -4.011 1.00 96.00 105 ARG A CA 1
ATOM 779 C C . ARG A 1 105 ? 4.958 6.476 -2.709 1.00 96.00 105 ARG A C 1
ATOM 781 O O . ARG A 1 105 ? 3.743 6.271 -2.727 1.00 96.00 105 ARG A O 1
ATOM 788 N N . LEU A 1 106 ? 5.639 6.765 -1.603 1.00 98.31 106 LEU A N 1
ATOM 789 C CA . LEU A 1 106 ? 5.058 7.037 -0.291 1.00 98.31 106 LEU A CA 1
ATOM 790 C C . LEU A 1 106 ? 5.104 8.542 -0.018 1.00 98.31 106 LEU A C 1
ATOM 792 O O . LEU A 1 106 ? 6.172 9.142 0.100 1.00 98.31 106 LEU A O 1
ATOM 796 N N . VAL A 1 107 ? 3.926 9.142 0.088 1.00 98.44 107 VAL A N 1
ATOM 797 C CA . VAL A 1 107 ? 3.728 10.560 0.368 1.00 98.44 107 VAL A CA 1
ATOM 798 C C . VAL A 1 107 ? 3.348 10.724 1.834 1.00 98.44 107 VAL A C 1
ATOM 800 O O . VAL A 1 107 ? 2.343 10.183 2.294 1.00 98.44 107 VAL A O 1
ATOM 803 N N . LEU A 1 108 ? 4.148 11.483 2.571 1.00 98.50 108 LEU A N 1
ATOM 804 C CA . LEU A 1 108 ? 3.956 11.763 3.987 1.00 98.50 108 LEU A CA 1
ATOM 805 C C . LEU A 1 108 ? 3.515 13.218 4.156 1.00 98.50 108 LEU A C 1
ATOM 807 O O . LEU A 1 108 ? 4.276 14.149 3.888 1.00 98.50 108 LEU A O 1
ATOM 811 N N . ILE A 1 109 ? 2.281 13.415 4.611 1.00 98.25 109 ILE A N 1
ATOM 812 C CA . ILE A 1 109 ? 1.752 14.732 4.958 1.00 98.25 109 ILE A CA 1
ATOM 813 C C . ILE A 1 109 ? 2.023 14.967 6.447 1.00 98.25 109 ILE A C 1
ATOM 815 O O . ILE A 1 109 ? 1.432 14.314 7.312 1.00 98.25 109 ILE A O 1
ATOM 819 N N . GLY A 1 110 ? 2.952 15.880 6.723 1.00 97.44 110 GLY A N 1
ATOM 820 C CA . GLY A 1 110 ? 3.578 16.118 8.020 1.00 97.44 110 GLY A CA 1
ATOM 821 C C . GLY A 1 110 ? 5.016 15.583 8.079 1.00 97.44 110 GLY A C 1
ATOM 822 O O . GLY A 1 110 ? 5.323 14.501 7.586 1.00 97.44 110 GLY A O 1
ATOM 823 N N . ALA A 1 111 ? 5.904 16.312 8.743 1.00 97.25 111 ALA A N 1
ATOM 824 C CA . ALA A 1 111 ? 7.329 16.031 8.913 1.00 97.25 111 ALA A CA 1
ATOM 825 C C . ALA A 1 111 ? 7.702 15.828 10.395 1.00 97.25 111 ALA A C 1
ATOM 827 O O . ALA A 1 111 ? 8.854 16.015 10.793 1.00 97.25 111 ALA A O 1
ATOM 828 N N . GLY A 1 112 ? 6.726 15.444 11.227 1.00 96.06 112 GLY A N 1
ATOM 829 C CA . GLY A 1 112 ? 6.929 15.116 12.639 1.00 96.06 112 GLY A CA 1
ATOM 830 C C . GLY A 1 112 ? 7.696 13.805 12.866 1.00 96.06 112 GLY A C 1
ATOM 831 O O . GLY A 1 112 ? 8.015 13.068 11.934 1.00 96.0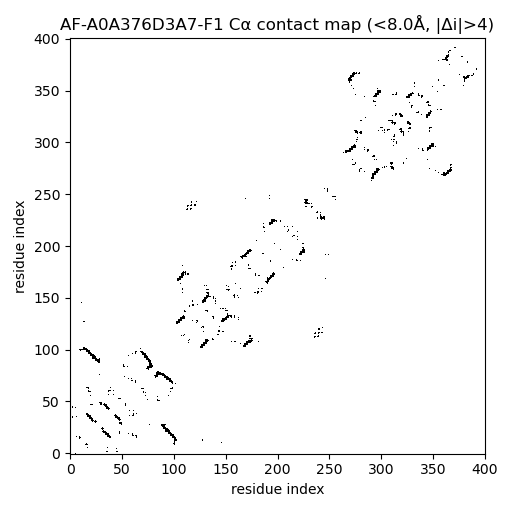6 112 GLY A O 1
ATOM 832 N N . HIS A 1 113 ? 7.964 13.482 14.136 1.00 96.12 113 HIS A N 1
ATOM 833 C CA . HIS A 1 113 ? 8.786 12.330 14.541 1.00 96.12 113 HIS A CA 1
ATOM 834 C C . HIS A 1 113 ? 8.332 10.985 13.950 1.00 96.12 113 HIS A C 1
ATOM 836 O O . HIS A 1 113 ? 9.175 10.185 13.552 1.00 96.12 113 HIS A O 1
ATOM 842 N N . VAL A 1 114 ? 7.019 10.746 13.856 1.00 96.62 114 VAL A N 1
ATOM 843 C CA . VAL A 1 114 ? 6.481 9.495 13.296 1.00 96.62 114 VAL A CA 1
ATOM 844 C C . VAL A 1 114 ? 6.764 9.393 11.798 1.00 96.62 114 VAL A C 1
ATOM 846 O O . VAL A 1 114 ? 7.318 8.391 11.360 1.00 96.62 114 VAL A O 1
ATOM 849 N N . ASN A 1 115 ? 6.483 10.439 11.013 1.00 97.81 115 ASN A N 1
ATOM 850 C CA . ASN A 1 115 ? 6.764 10.420 9.574 1.00 97.81 115 ASN A CA 1
ATOM 851 C C . ASN A 1 115 ? 8.266 10.377 9.266 1.00 97.81 115 ASN A C 1
ATOM 853 O O . ASN A 1 115 ? 8.661 9.741 8.295 1.00 97.81 115 ASN A O 1
ATOM 857 N N . ARG A 1 116 ? 9.122 10.956 10.117 1.00 97.75 116 ARG A N 1
ATOM 858 C CA . ARG A 1 116 ? 10.581 10.765 10.019 1.00 97.75 116 ARG A CA 1
ATOM 859 C C . ARG A 1 116 ? 10.968 9.297 10.194 1.00 97.75 116 ARG A C 1
ATOM 861 O O . ARG A 1 116 ? 11.697 8.761 9.367 1.00 97.75 116 ARG A O 1
ATOM 868 N N . ALA A 1 117 ? 10.449 8.632 11.229 1.00 98.19 117 ALA A N 1
ATOM 869 C CA . ALA A 1 117 ? 10.704 7.209 11.456 1.00 98.19 117 ALA A CA 1
ATOM 870 C C . ALA A 1 117 ? 10.179 6.341 10.297 1.00 98.19 117 ALA A C 1
ATOM 872 O O . ALA A 1 117 ? 10.895 5.467 9.811 1.00 98.19 117 ALA A O 1
ATOM 873 N N . ILE A 1 118 ? 8.975 6.636 9.798 1.00 98.44 118 ILE A N 1
ATOM 874 C CA . ILE A 1 118 ? 8.393 5.963 8.630 1.00 98.44 118 ILE A CA 1
ATOM 875 C C . ILE A 1 118 ? 9.265 6.159 7.396 1.00 98.44 118 ILE A C 1
ATOM 877 O O . ILE A 1 118 ? 9.555 5.176 6.727 1.00 98.44 118 ILE A O 1
ATOM 881 N N . ALA A 1 119 ? 9.727 7.378 7.109 1.00 98.38 119 ALA A N 1
ATOM 882 C CA . ALA A 1 119 ? 10.597 7.641 5.966 1.00 98.38 119 ALA A CA 1
ATOM 883 C C . ALA A 1 119 ? 11.896 6.818 6.038 1.00 98.38 119 ALA A C 1
ATOM 885 O O . ALA A 1 119 ? 12.261 6.156 5.068 1.00 98.38 119 ALA A O 1
ATOM 886 N N . GLN A 1 120 ? 12.556 6.794 7.200 1.00 97.69 120 GLN A N 1
ATOM 887 C CA . GLN A 1 120 ? 13.786 6.019 7.409 1.00 97.69 120 GLN A CA 1
ATOM 888 C C . GLN A 1 120 ? 13.571 4.520 7.153 1.00 97.69 120 GLN A C 1
ATOM 890 O O . GLN A 1 120 ? 14.337 3.891 6.423 1.00 97.69 120 GLN A O 1
ATOM 895 N N . SER A 1 121 ? 12.497 3.942 7.695 1.00 97.56 121 SER A N 1
ATOM 896 C CA . SER A 1 121 ? 12.181 2.525 7.492 1.00 97.56 121 SER A CA 1
ATOM 897 C C . SER A 1 121 ? 11.682 2.219 6.073 1.00 97.56 121 SER A C 1
ATOM 899 O O . SER A 1 121 ? 12.035 1.185 5.510 1.00 97.56 121 SER A O 1
ATOM 901 N N . ALA A 1 122 ? 10.904 3.114 5.460 1.00 97.69 122 ALA A N 1
ATOM 902 C CA . ALA A 1 122 ? 10.360 2.946 4.113 1.00 97.69 122 ALA A CA 1
ATOM 903 C C . ALA A 1 122 ? 11.449 2.962 3.031 1.00 97.69 122 ALA A C 1
ATOM 905 O O . ALA A 1 122 ? 11.325 2.248 2.035 1.00 97.69 122 ALA A O 1
ATOM 906 N N . ALA A 1 123 ? 12.534 3.717 3.233 1.00 95.31 123 ALA A N 1
ATOM 907 C CA . ALA A 1 123 ? 13.657 3.751 2.298 1.00 95.31 123 ALA A CA 1
ATOM 908 C C . ALA A 1 123 ? 14.296 2.363 2.127 1.00 95.31 123 ALA A C 1
ATOM 910 O O . ALA A 1 123 ? 14.581 1.944 1.006 1.00 95.31 123 ALA A O 1
ATOM 911 N N . LEU A 1 124 ? 14.427 1.602 3.221 1.00 94.81 124 LEU A N 1
ATOM 912 C CA . LEU A 1 124 ? 14.940 0.226 3.201 1.00 94.81 124 LEU A CA 1
ATOM 913 C C . LEU A 1 124 ? 14.001 -0.752 2.474 1.00 94.81 124 LEU A C 1
ATOM 915 O O . LEU A 1 124 ? 14.442 -1.785 1.979 1.00 94.81 124 LEU A O 1
ATOM 919 N N . LEU A 1 125 ? 12.710 -0.423 2.396 1.00 95.81 125 LEU A N 1
ATOM 920 C CA . LEU A 1 125 ? 11.682 -1.206 1.703 1.00 95.81 125 LEU A CA 1
ATOM 921 C C . LEU A 1 125 ? 11.537 -0.829 0.217 1.00 95.81 125 LEU A C 1
ATOM 923 O O . LEU A 1 125 ? 10.651 -1.350 -0.468 1.00 95.81 125 LEU A O 1
ATOM 927 N N . GLY A 1 126 ? 12.394 0.070 -0.281 1.00 93.50 126 GLY A N 1
ATOM 928 C CA . GLY A 1 126 ? 12.432 0.477 -1.682 1.00 93.50 126 GLY A CA 1
ATOM 929 C C . GLY A 1 126 ? 11.305 1.426 -2.085 1.00 93.50 126 GLY A C 1
ATOM 930 O O . GLY A 1 126 ? 10.885 1.387 -3.239 1.00 93.50 126 GLY A O 1
ATOM 931 N N . PHE A 1 127 ? 10.788 2.246 -1.165 1.00 96.44 127 PHE A N 1
ATOM 932 C CA . PHE A 1 127 ? 9.857 3.325 -1.512 1.00 96.44 127 PHE A CA 1
ATOM 933 C C . PHE A 1 127 ? 10.600 4.565 -2.020 1.00 96.44 127 PHE A C 1
ATOM 935 O O . PHE A 1 127 ? 11.689 4.898 -1.551 1.00 96.44 127 PHE A O 1
ATOM 942 N N . ASP A 1 128 ? 9.976 5.260 -2.964 1.00 95.88 128 ASP A N 1
ATOM 943 C CA . ASP A 1 128 ? 10.287 6.650 -3.295 1.00 95.88 128 ASP A CA 1
ATOM 944 C C . ASP A 1 128 ? 9.499 7.563 -2.348 1.00 95.88 128 ASP A C 1
ATOM 946 O O . ASP A 1 128 ? 8.290 7.389 -2.198 1.00 95.88 128 ASP A O 1
ATOM 950 N N . ILE A 1 129 ? 10.160 8.483 -1.647 1.00 97.69 129 ILE A N 1
ATOM 951 C CA . ILE A 1 129 ? 9.558 9.179 -0.501 1.00 97.69 129 ILE A CA 1
ATOM 952 C C . ILE A 1 129 ? 9.431 10.664 -0.805 1.00 97.69 129 ILE A C 1
ATOM 954 O O . ILE A 1 129 ? 10.409 11.333 -1.144 1.00 97.69 129 ILE A O 1
ATOM 958 N N . ALA A 1 130 ? 8.229 11.195 -0.603 1.00 97.81 130 ALA A N 1
ATOM 959 C CA . ALA A 1 130 ? 7.981 12.627 -0.576 1.00 97.81 130 ALA A CA 1
ATOM 960 C C . ALA A 1 130 ? 7.370 13.022 0.769 1.00 97.81 130 ALA A C 1
ATOM 962 O O . ALA A 1 130 ? 6.453 12.364 1.254 1.00 97.81 130 ALA A O 1
ATOM 963 N N . VAL A 1 131 ? 7.863 14.100 1.369 1.00 98.38 131 VAL A N 1
ATOM 964 C CA . VAL A 1 131 ? 7.371 14.633 2.640 1.00 98.38 131 VAL A CA 1
ATOM 965 C C . VAL A 1 131 ? 6.995 16.083 2.431 1.00 98.38 131 VAL A C 1
ATOM 967 O O . VAL A 1 131 ? 7.807 16.864 1.933 1.00 98.38 131 VAL A O 1
ATOM 970 N N . ALA A 1 132 ? 5.784 16.447 2.837 1.00 98.00 132 ALA A N 1
ATOM 971 C CA . ALA A 1 132 ? 5.352 17.831 2.830 1.00 98.00 132 ALA A CA 1
ATOM 972 C C . ALA A 1 132 ? 4.951 18.305 4.222 1.00 98.00 132 ALA A C 1
ATOM 974 O O . ALA A 1 132 ? 4.278 17.590 4.965 1.00 98.00 132 ALA A O 1
ATOM 975 N N . ASP A 1 133 ? 5.350 19.524 4.568 1.00 97.50 133 ASP A N 1
ATOM 976 C CA . ASP A 1 133 ? 4.985 20.170 5.826 1.00 97.50 133 ASP A CA 1
ATOM 977 C C . ASP A 1 133 ? 4.817 21.681 5.623 1.00 97.50 133 ASP A C 1
ATOM 979 O O . ASP A 1 133 ? 5.313 22.258 4.653 1.00 97.50 133 ASP A O 1
ATOM 983 N N . ILE A 1 134 ? 4.100 22.310 6.548 1.00 96.50 134 ILE A N 1
ATOM 984 C CA . ILE A 1 134 ? 3.877 23.758 6.592 1.00 96.50 134 ILE A CA 1
ATOM 985 C C . ILE A 1 134 ? 4.904 24.485 7.470 1.00 96.50 134 ILE A C 1
ATOM 987 O O . ILE A 1 134 ? 5.015 25.706 7.431 1.00 96.50 134 ILE A O 1
ATOM 991 N N . TYR A 1 135 ? 5.660 23.739 8.276 1.00 95.12 135 TYR A N 1
ATOM 992 C CA . TYR A 1 135 ? 6.743 24.237 9.112 1.00 95.12 135 TYR A CA 1
ATOM 993 C C . TYR A 1 135 ? 8.078 23.912 8.452 1.00 95.12 135 TYR A C 1
ATOM 995 O O . TYR A 1 135 ? 8.508 22.755 8.394 1.00 95.12 135 TYR A O 1
ATOM 1003 N N . ARG A 1 136 ? 8.761 24.944 7.956 1.00 94.88 136 ARG A N 1
ATOM 1004 C CA . ARG A 1 136 ? 10.016 24.798 7.208 1.00 94.88 136 ARG A CA 1
ATOM 1005 C C . ARG A 1 136 ? 11.122 24.137 8.028 1.00 94.88 136 ARG A C 1
ATOM 1007 O O . ARG A 1 136 ? 11.902 23.357 7.490 1.00 94.88 136 ARG A O 1
ATOM 1014 N N . GLU A 1 137 ? 11.162 24.400 9.327 1.00 93.88 137 GLU A N 1
ATOM 1015 C CA . GLU A 1 137 ? 12.140 23.846 10.267 1.00 93.88 137 GLU A CA 1
ATOM 1016 C C . GLU A 1 137 ? 11.984 22.329 10.431 1.00 93.88 137 GLU A C 1
ATOM 1018 O O . GLU A 1 137 ? 12.946 21.626 10.745 1.00 93.88 137 GLU A O 1
ATOM 1023 N N . SER A 1 138 ? 10.779 21.801 10.193 1.00 95.19 138 SER A N 1
ATOM 1024 C CA . SER A 1 138 ? 10.518 20.364 10.265 1.00 95.19 138 SER A CA 1
ATOM 1025 C C . SER A 1 138 ? 11.142 19.591 9.100 1.00 95.19 138 SER A C 1
ATOM 1027 O O . SER A 1 138 ? 11.364 18.386 9.242 1.00 95.19 138 SER A O 1
ATOM 1029 N N . LEU A 1 139 ? 11.458 20.271 7.992 1.00 96.50 139 LEU A N 1
ATOM 1030 C CA . LEU A 1 139 ? 11.975 19.720 6.734 1.00 96.50 139 LEU A CA 1
ATOM 1031 C C . LEU A 1 139 ? 13.510 19.808 6.643 1.00 96.50 139 LEU A C 1
ATOM 1033 O O . LEU A 1 139 ? 14.056 20.145 5.595 1.00 96.50 139 LEU A O 1
ATOM 1037 N N . ASN A 1 140 ? 14.221 19.515 7.735 1.00 96.06 140 ASN A N 1
ATOM 1038 C CA . ASN A 1 140 ? 15.680 19.394 7.701 1.00 96.06 140 ASN A CA 1
ATOM 1039 C C . ASN A 1 140 ? 16.087 18.109 6.940 1.00 96.06 140 ASN A C 1
ATOM 1041 O O . ASN A 1 140 ? 15.765 17.021 7.427 1.00 96.06 140 ASN A O 1
ATOM 1045 N N . PRO A 1 141 ? 16.826 18.200 5.812 1.00 96.44 141 PRO A N 1
ATOM 1046 C CA . PRO A 1 141 ? 17.272 17.040 5.037 1.00 96.44 141 PRO A CA 1
ATOM 1047 C C . PRO A 1 141 ? 18.045 15.988 5.836 1.00 96.44 141 PRO A C 1
ATOM 1049 O O . PRO A 1 141 ? 17.920 14.805 5.545 1.00 96.44 141 PRO A O 1
ATOM 1052 N N . GLU A 1 142 ? 18.786 16.381 6.875 1.00 96.31 142 GLU A N 1
ATOM 1053 C CA . GLU A 1 142 ? 19.569 15.453 7.709 1.00 96.31 142 GLU A CA 1
ATOM 1054 C C . GLU A 1 142 ? 18.698 14.474 8.513 1.00 96.31 142 GLU A C 1
ATOM 1056 O O . GLU A 1 142 ? 19.177 13.442 8.979 1.00 96.31 142 GLU A O 1
ATOM 1061 N N . LEU A 1 143 ? 17.410 14.785 8.688 1.00 95.94 143 LEU A N 1
ATOM 1062 C CA . LEU A 1 143 ? 16.463 13.955 9.436 1.00 95.94 143 LEU A CA 1
ATOM 1063 C C . LEU A 1 143 ? 15.775 12.900 8.561 1.00 95.94 143 LEU A C 1
ATOM 1065 O O . LEU A 1 143 ? 15.065 12.032 9.081 1.00 95.94 143 LEU A O 1
ATOM 1069 N N . PHE A 1 144 ? 15.980 12.962 7.246 1.00 97.81 144 PHE A N 1
ATOM 1070 C CA . PHE A 1 144 ? 15.335 12.106 6.260 1.00 97.81 144 PHE A CA 1
ATOM 1071 C C . PHE A 1 144 ? 16.373 11.335 5.432 1.00 97.81 144 PHE A C 1
ATOM 1073 O O . PHE A 1 144 ? 17.540 11.720 5.369 1.00 97.81 144 PHE A O 1
ATOM 1080 N N . PRO A 1 145 ? 15.976 10.228 4.783 1.00 96.25 145 PRO A N 1
ATOM 1081 C CA . PRO A 1 145 ? 16.827 9.558 3.805 1.00 96.25 145 PRO A CA 1
ATOM 1082 C C . PRO A 1 145 ? 17.279 10.518 2.684 1.00 96.25 145 PRO A C 1
ATOM 1084 O O . PRO A 1 145 ? 16.463 11.334 2.248 1.00 96.25 145 PRO A O 1
ATOM 1087 N N . PRO A 1 146 ? 18.509 10.393 2.143 1.00 91.00 146 PRO A N 1
ATOM 1088 C CA . PRO A 1 146 ? 19.063 11.340 1.164 1.00 91.00 146 PRO A CA 1
ATOM 1089 C C . PRO A 1 146 ? 18.214 11.578 -0.095 1.00 91.00 146 PRO A C 1
ATOM 1091 O O . PRO A 1 146 ? 18.205 12.682 -0.625 1.00 91.00 146 PRO A O 1
ATOM 1094 N N . SER A 1 147 ? 17.482 10.566 -0.569 1.00 87.88 147 SER A N 1
ATOM 1095 C CA . SER A 1 147 ? 16.634 10.659 -1.769 1.00 87.88 147 SER A CA 1
ATOM 1096 C C . SER A 1 147 ? 15.210 11.160 -1.486 1.00 87.88 147 SER A C 1
ATOM 1098 O O . SER A 1 147 ? 14.341 11.053 -2.346 1.00 87.88 147 SER A O 1
ATOM 1100 N N . THR A 1 148 ? 14.937 11.667 -0.281 1.00 96.00 148 THR A N 1
ATOM 1101 C CA . THR A 1 148 ? 13.598 12.139 0.096 1.00 96.00 148 THR A CA 1
ATOM 1102 C C . THR A 1 148 ? 13.305 13.492 -0.539 1.00 96.00 148 THR A C 1
ATOM 1104 O O . THR A 1 148 ? 14.034 14.461 -0.331 1.00 96.00 148 THR A O 1
ATOM 1107 N N . THR A 1 149 ? 12.188 13.596 -1.256 1.00 96.31 149 THR A N 1
ATOM 1108 C CA . THR A 1 149 ? 11.691 14.887 -1.744 1.00 96.31 149 THR A CA 1
ATOM 1109 C C . THR A 1 149 ? 11.027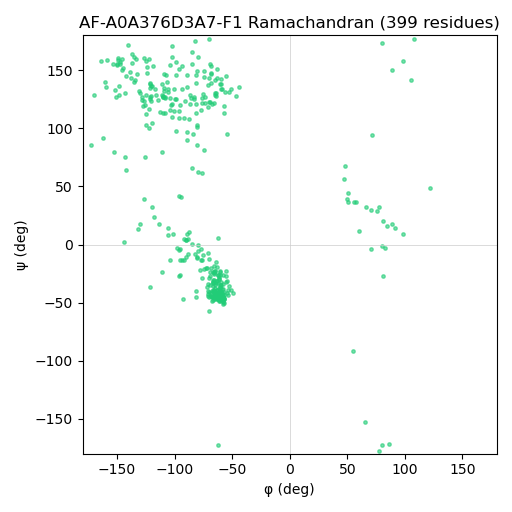 15.641 -0.596 1.00 96.31 149 THR A C 1
ATOM 1111 O O . THR A 1 149 ? 10.007 15.194 -0.077 1.00 96.31 149 THR A O 1
ATOM 1114 N N . LEU A 1 150 ? 11.583 16.785 -0.198 1.00 97.94 150 LEU A N 1
ATOM 1115 C CA . LEU A 1 150 ? 11.032 17.631 0.864 1.00 97.94 150 LEU A CA 1
ATOM 1116 C C . LEU A 1 150 ? 10.339 18.854 0.266 1.00 97.94 150 LEU A C 1
ATOM 1118 O O . LEU A 1 150 ? 10.946 19.603 -0.500 1.00 97.94 150 LEU A O 1
ATOM 1122 N N . LEU A 1 151 ? 9.079 19.069 0.636 1.00 97.88 151 LEU A N 1
ATOM 1123 C CA . LEU A 1 151 ? 8.248 20.142 0.107 1.00 97.88 151 LEU A CA 1
ATOM 1124 C C . LEU A 1 151 ? 7.670 20.996 1.237 1.00 97.88 151 LEU A C 1
ATOM 1126 O O . LEU A 1 151 ? 6.907 20.522 2.073 1.00 97.88 151 LEU A O 1
ATOM 1130 N N . HIS A 1 152 ? 7.994 22.284 1.226 1.00 97.88 152 HIS A N 1
ATOM 1131 C CA . HIS A 1 152 ? 7.337 23.262 2.084 1.00 97.88 152 HIS A CA 1
ATOM 1132 C C . HIS A 1 152 ? 6.108 23.843 1.377 1.00 97.88 152 HIS A C 1
ATOM 1134 O O . HIS A 1 152 ? 6.206 24.230 0.211 1.00 97.88 152 HIS A O 1
ATOM 1140 N N . ALA A 1 153 ? 4.987 23.960 2.084 1.00 96.12 153 ALA A N 1
ATOM 1141 C CA . ALA A 1 153 ? 3.764 24.584 1.579 1.00 96.12 153 ALA A CA 1
ATOM 1142 C C . ALA A 1 153 ? 3.144 25.528 2.618 1.00 96.12 153 ALA A C 1
ATOM 1144 O O . ALA A 1 153 ? 3.432 25.431 3.801 1.00 96.12 153 ALA A O 1
ATOM 1145 N N . GLU A 1 154 ? 2.263 26.434 2.193 1.00 95.06 154 GLU A N 1
ATOM 1146 C CA . GLU A 1 154 ? 1.600 27.377 3.113 1.00 95.06 154 GLU A CA 1
ATOM 1147 C C . GLU A 1 154 ? 0.448 26.739 3.909 1.00 95.06 154 GLU A C 1
ATOM 1149 O O . GLU A 1 154 ? 0.062 27.231 4.965 1.00 95.06 154 GLU A O 1
ATOM 1154 N N . SER A 1 155 ? -0.106 25.635 3.406 1.00 96.00 155 SER A N 1
ATOM 1155 C CA . SER A 1 155 ? -1.157 24.845 4.051 1.00 96.00 155 SER A CA 1
ATOM 1156 C C . SER A 1 155 ? -1.020 23.373 3.666 1.00 96.00 155 SER A C 1
ATOM 1158 O O . SER A 1 155 ? -0.412 23.041 2.642 1.00 96.00 155 SER A O 1
ATOM 1160 N N . PHE A 1 156 ? -1.619 22.467 4.443 1.00 95.69 156 PHE A N 1
ATOM 1161 C CA . PHE A 1 156 ? -1.619 21.046 4.083 1.00 95.69 156 PHE A CA 1
ATOM 1162 C C . PHE A 1 156 ? -2.488 20.772 2.849 1.00 95.69 156 PHE A C 1
ATOM 1164 O O . PHE A 1 156 ? -2.195 19.860 2.076 1.00 95.69 156 PHE A O 1
ATOM 1171 N N . GLY A 1 157 ? -3.504 21.604 2.602 1.00 94.19 157 GLY A N 1
ATOM 1172 C CA . GLY A 1 157 ? -4.234 21.588 1.339 1.00 94.19 157 GLY A CA 1
ATOM 1173 C C . GLY A 1 157 ? -3.350 21.945 0.135 1.00 94.19 157 GLY A C 1
ATOM 1174 O O . GLY A 1 157 ? -3.440 21.281 -0.897 1.00 94.19 157 GLY A O 1
ATOM 1175 N N . ALA A 1 158 ? -2.506 22.973 0.247 1.00 95.38 158 ALA A N 1
ATOM 1176 C CA . ALA A 1 158 ? -1.571 23.361 -0.815 1.00 95.38 158 ALA A CA 1
ATOM 1177 C C . ALA A 1 158 ? -0.455 22.319 -1.008 1.00 95.38 158 ALA A C 1
ATOM 1179 O O . ALA A 1 158 ? -0.044 22.054 -2.135 1.00 95.38 158 ALA A O 1
ATOM 1180 N N . ALA A 1 159 ? -0.009 21.672 0.075 1.00 95.69 159 ALA A N 1
ATOM 1181 C CA . ALA A 1 159 ? 0.940 20.562 0.007 1.00 95.69 159 ALA A CA 1
ATOM 1182 C C . ALA A 1 159 ? 0.423 19.415 -0.874 1.00 95.69 159 ALA A C 1
ATOM 1184 O O . ALA A 1 159 ? 1.149 18.931 -1.738 1.00 95.69 159 ALA A O 1
ATOM 1185 N N . VAL A 1 160 ? -0.837 19.005 -0.681 1.00 95.25 160 VAL A N 1
ATOM 1186 C CA . VAL A 1 160 ? -1.479 17.940 -1.472 1.00 95.25 160 VAL A CA 1
ATOM 1187 C C . VAL A 1 160 ? -1.501 18.274 -2.967 1.00 95.25 160 VAL A C 1
ATOM 1189 O O . VAL A 1 160 ? -1.208 17.403 -3.781 1.00 95.25 160 VAL A O 1
ATOM 1192 N N . GLU A 1 161 ? -1.800 19.522 -3.332 1.00 93.75 161 GLU A N 1
ATOM 1193 C CA . GLU A 1 161 ? -1.811 19.965 -4.735 1.00 93.75 161 GLU A CA 1
ATOM 1194 C C . GLU A 1 161 ? -0.410 19.972 -5.349 1.00 93.75 161 GLU A C 1
ATOM 1196 O O . GLU A 1 161 ? -0.210 19.478 -6.456 1.00 93.75 161 GLU A O 1
ATOM 1201 N N . ALA A 1 162 ? 0.575 20.494 -4.620 1.00 95.25 162 ALA A N 1
ATOM 1202 C CA . ALA A 1 162 ? 1.939 20.625 -5.115 1.00 95.25 162 ALA A CA 1
ATOM 1203 C C . ALA A 1 162 ? 2.696 19.285 -5.210 1.00 95.25 162 ALA A C 1
ATOM 1205 O O . ALA A 1 162 ? 3.674 19.184 -5.949 1.00 95.25 162 ALA A O 1
ATOM 1206 N N . LEU A 1 163 ? 2.258 18.247 -4.490 1.00 93.31 163 LEU A N 1
ATOM 1207 C CA . LEU A 1 163 ? 2.878 16.918 -4.521 1.00 93.31 163 LEU A CA 1
ATOM 1208 C C . LEU A 1 163 ? 2.543 16.091 -5.773 1.00 93.31 163 LEU A C 1
ATOM 1210 O O . LEU A 1 163 ? 3.227 15.084 -5.998 1.00 93.31 163 LEU A O 1
ATOM 1214 N N . ASP A 1 164 ? 1.541 16.503 -6.562 1.00 89.06 164 ASP A N 1
ATOM 1215 C CA . ASP A 1 164 ? 1.014 15.775 -7.729 1.00 89.06 16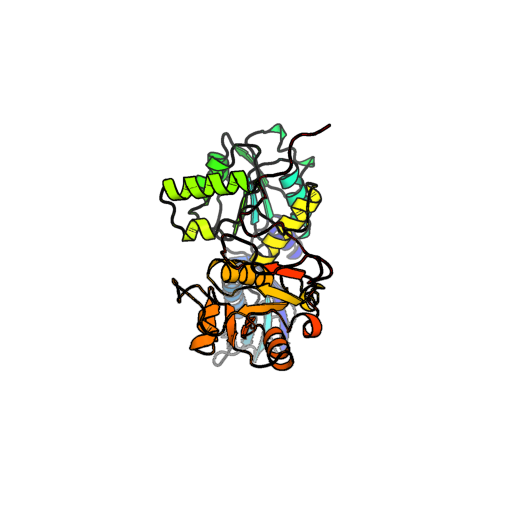4 ASP A CA 1
ATOM 1216 C C . ASP A 1 164 ? 0.746 14.296 -7.396 1.00 89.06 164 ASP A C 1
ATOM 1218 O O . ASP A 1 164 ? 1.475 13.378 -7.790 1.00 89.06 164 ASP A O 1
ATOM 1222 N N . ILE A 1 165 ? -0.250 14.074 -6.536 1.00 94.25 165 ILE A N 1
ATOM 1223 C CA . ILE A 1 165 ? -0.570 12.746 -6.013 1.00 94.25 165 ILE A CA 1
ATOM 1224 C C . ILE A 1 165 ? -1.250 11.917 -7.101 1.00 94.25 165 ILE A C 1
ATOM 1226 O O . ILE A 1 165 ? -2.298 12.276 -7.634 1.00 94.25 165 ILE A O 1
ATOM 1230 N N . ARG A 1 166 ? -0.642 10.770 -7.413 1.00 92.81 166 ARG A N 1
ATOM 1231 C CA . ARG A 1 166 ? -1.084 9.872 -8.485 1.00 92.81 166 ARG A CA 1
ATOM 1232 C C . ARG A 1 166 ? -1.839 8.658 -7.946 1.00 92.81 166 ARG A C 1
ATOM 1234 O O . ARG A 1 166 ? -1.649 8.286 -6.785 1.00 92.81 166 ARG A O 1
ATOM 1241 N N . PRO A 1 167 ? -2.620 7.962 -8.793 1.00 93.94 167 PRO A N 1
ATOM 1242 C CA . PRO A 1 167 ? -3.382 6.797 -8.360 1.00 93.94 167 PRO A CA 1
ATOM 1243 C C . PRO A 1 167 ? -2.578 5.649 -7.752 1.00 93.94 167 PRO A C 1
ATOM 1245 O O . PRO A 1 167 ? -3.090 4.897 -6.935 1.00 93.94 167 PRO A O 1
ATOM 1248 N N . ASP A 1 168 ? -1.307 5.514 -8.116 1.00 91.81 168 ASP A N 1
ATOM 1249 C CA . ASP A 1 168 ? -0.406 4.482 -7.606 1.00 91.81 168 ASP A CA 1
ATOM 1250 C C . ASP A 1 168 ? 0.361 4.902 -6.338 1.00 91.81 168 ASP A C 1
ATOM 1252 O O . ASP A 1 168 ? 1.302 4.220 -5.930 1.00 91.81 168 ASP A O 1
ATOM 1256 N N . ASN A 1 169 ? 0.015 6.045 -5.735 1.00 96.56 169 ASN A N 1
ATOM 1257 C CA . ASN A 1 169 ? 0.686 6.571 -4.547 1.00 96.56 169 ASN A CA 1
ATOM 1258 C C . ASN A 1 169 ? 0.041 6.052 -3.257 1.00 96.56 169 ASN A C 1
ATOM 1260 O O . ASN A 1 169 ? -1.177 5.890 -3.156 1.00 96.56 169 ASN A O 1
ATOM 1264 N N . PHE A 1 170 ? 0.887 5.858 -2.251 1.00 98.50 170 PHE A N 1
ATOM 1265 C CA . PHE A 1 170 ? 0.503 5.586 -0.872 1.00 98.50 170 PHE A CA 1
ATOM 1266 C C . PHE A 1 170 ? 0.609 6.899 -0.105 1.00 98.50 170 PHE A C 1
ATOM 1268 O O . PHE A 1 170 ? 1.667 7.525 -0.130 1.00 98.50 170 PHE A O 1
ATOM 1275 N N . VAL A 1 171 ? -0.459 7.336 0.557 1.00 98.56 171 VAL A N 1
ATOM 1276 C CA . VAL A 1 171 ? -0.484 8.629 1.251 1.00 98.56 171 VAL A CA 1
ATOM 1277 C C . VAL A 1 171 ? -0.782 8.423 2.728 1.00 98.56 171 VAL A C 1
ATOM 1279 O O . VAL A 1 171 ? -1.797 7.827 3.082 1.00 98.56 171 VAL A O 1
ATOM 1282 N N . LEU A 1 172 ? 0.085 8.943 3.595 1.00 98.62 172 LEU A N 1
ATOM 1283 C CA . LEU A 1 172 ? -0.122 8.966 5.039 1.00 98.62 172 LEU A CA 1
ATOM 1284 C C . LEU A 1 172 ? -0.277 10.401 5.531 1.00 98.62 172 LEU A C 1
ATOM 1286 O O . LEU A 1 172 ? 0.622 11.227 5.369 1.00 98.62 172 LEU A O 1
ATOM 1290 N N . ILE A 1 173 ? -1.388 10.670 6.210 1.00 98.31 173 ILE A N 1
ATOM 1291 C CA . ILE A 1 173 ? -1.614 11.916 6.935 1.00 98.31 173 ILE A CA 1
ATOM 1292 C C . ILE A 1 173 ? -1.240 11.696 8.399 1.00 98.31 173 ILE A C 1
ATOM 1294 O O . ILE A 1 173 ? -1.879 10.912 9.103 1.00 98.31 173 ILE A O 1
ATOM 1298 N N . ALA A 1 174 ? -0.204 12.389 8.862 1.00 96.19 174 ALA A N 1
ATOM 1299 C CA . ALA A 1 174 ? 0.211 12.389 10.260 1.00 96.19 174 ALA A CA 1
ATOM 1300 C C . ALA A 1 174 ? 0.696 13.789 10.646 1.00 96.19 174 ALA A C 1
ATOM 1302 O O . ALA A 1 174 ? 1.895 14.059 10.769 1.00 96.19 174 ALA A O 1
ATOM 1303 N N . THR A 1 175 ? -0.263 14.695 10.825 1.00 91.88 175 THR A N 1
ATOM 1304 C CA . THR A 1 175 ? -0.004 16.063 11.276 1.00 91.88 175 THR A CA 1
ATOM 1305 C C . THR A 1 175 ? -0.349 16.199 12.761 1.00 91.88 175 THR A C 1
ATOM 1307 O O . THR A 1 175 ? -0.922 15.300 13.376 1.00 91.88 175 THR A O 1
ATOM 1310 N N . ASN A 1 176 ? 0.004 17.328 13.376 1.00 79.69 176 ASN A N 1
ATOM 1311 C CA . ASN A 1 176 ? -0.323 17.559 14.783 1.00 79.69 176 ASN A CA 1
ATOM 1312 C C . ASN A 1 176 ? -1.842 17.770 14.984 1.00 79.69 176 ASN A C 1
ATOM 1314 O O . ASN A 1 176 ? -2.514 17.045 15.724 1.00 79.69 176 ASN A O 1
ATOM 1318 N N . ASN A 1 177 ? -2.413 18.762 14.297 1.00 79.88 177 ASN A N 1
ATOM 1319 C CA . ASN A 1 177 ? -3.801 19.192 14.494 1.00 79.88 177 ASN A CA 1
ATOM 1320 C C . ASN A 1 177 ? -4.532 19.641 13.215 1.00 79.88 177 ASN A C 1
ATOM 1322 O O . ASN A 1 177 ? -5.693 20.032 13.313 1.00 79.88 177 ASN A O 1
ATOM 1326 N N . GLN A 1 178 ? -3.901 19.569 12.041 1.00 86.00 178 GLN A N 1
ATOM 1327 C CA . GLN A 1 178 ? -4.424 20.131 10.785 1.00 86.00 178 GLN A CA 1
ATOM 1328 C C . GLN A 1 178 ? -4.640 19.058 9.703 1.00 86.00 178 GLN A C 1
ATOM 1330 O O . GLN A 1 178 ? -4.557 19.321 8.509 1.00 86.00 178 GLN A O 1
ATOM 1335 N N . ASP A 1 179 ? -4.985 17.835 10.116 1.00 90.56 179 ASP A N 1
ATOM 1336 C CA . ASP A 1 179 ? -5.172 16.697 9.199 1.00 90.56 179 ASP A CA 1
ATOM 1337 C C . ASP A 1 179 ? -6.361 16.886 8.257 1.00 90.56 179 ASP A C 1
ATOM 1339 O O . ASP A 1 179 ? -6.435 16.267 7.199 1.00 90.56 179 ASP A O 1
ATOM 1343 N N . ARG A 1 180 ? -7.320 17.722 8.671 1.00 91.00 180 ARG A N 1
ATOM 1344 C CA . ARG A 1 180 ? -8.609 17.877 8.003 1.00 91.00 180 ARG A CA 1
ATOM 1345 C C . ARG A 1 180 ? -8.466 18.404 6.581 1.00 91.00 180 ARG A C 1
ATOM 1347 O O . ARG A 1 180 ? -9.148 17.905 5.696 1.00 91.00 180 ARG A O 1
ATOM 1354 N N . GLU A 1 181 ? -7.592 19.384 6.375 1.00 92.56 181 GLU A N 1
ATOM 1355 C CA . GLU A 1 181 ? -7.390 19.999 5.061 1.00 92.56 181 GLU A CA 1
ATOM 1356 C C . GLU A 1 181 ? -6.850 18.993 4.047 1.00 92.56 181 GLU A C 1
ATOM 1358 O O . GLU A 1 181 ? -7.351 18.910 2.928 1.00 92.56 181 GLU A O 1
ATOM 1363 N N . ALA A 1 182 ? -5.862 18.192 4.455 1.00 95.62 182 ALA A N 1
ATOM 1364 C CA . ALA A 1 182 ? -5.325 17.130 3.617 1.00 95.62 182 ALA A CA 1
ATOM 1365 C C . ALA A 1 182 ? -6.365 16.029 3.380 1.00 95.62 182 ALA A C 1
ATOM 1367 O O . ALA A 1 182 ? -6.557 15.601 2.244 1.00 95.62 182 ALA A O 1
ATOM 1368 N N . LEU A 1 183 ? -7.068 15.598 4.433 1.00 96.81 183 LEU A N 1
ATOM 1369 C CA . LEU A 1 183 ? -8.058 14.527 4.345 1.00 96.81 183 LEU A CA 1
ATOM 1370 C C . LEU A 1 183 ? -9.205 14.887 3.398 1.00 96.81 183 LEU A C 1
ATOM 1372 O O . LEU A 1 183 ? -9.549 14.077 2.545 1.00 96.81 183 LEU A O 1
ATOM 1376 N N . ASP A 1 184 ? -9.761 16.095 3.510 1.00 94.94 184 ASP A N 1
ATOM 1377 C CA . ASP A 1 184 ? -10.864 16.540 2.652 1.00 94.94 184 ASP A CA 1
ATOM 1378 C C . ASP A 1 184 ? -10.454 16.584 1.170 1.00 94.94 184 ASP A C 1
ATOM 1380 O O . ASP A 1 184 ? -11.270 16.268 0.311 1.00 94.94 184 ASP A O 1
ATOM 1384 N N . LYS A 1 185 ? -9.191 16.909 0.855 1.00 95.19 185 LYS A N 1
ATOM 1385 C CA . LYS A 1 185 ? -8.695 16.871 -0.531 1.00 95.19 185 LYS A CA 1
ATOM 1386 C C . LYS A 1 185 ? -8.420 15.461 -1.044 1.00 95.19 185 LYS A C 1
ATOM 1388 O O . LYS A 1 185 ? -8.485 15.252 -2.251 1.00 95.19 185 LYS A O 1
ATOM 1393 N N . LEU A 1 186 ? -8.064 14.527 -0.165 1.00 97.00 186 LEU A N 1
ATOM 1394 C CA . LEU A 1 186 ? -7.582 13.193 -0.537 1.00 97.00 186 LEU A CA 1
ATOM 1395 C C . LEU A 1 186 ? -8.661 12.112 -0.519 1.00 97.00 186 LEU A C 1
ATOM 1397 O O . LEU A 1 186 ? -8.525 11.129 -1.241 1.00 97.00 186 LEU A O 1
ATOM 1401 N N . ILE A 1 187 ? -9.709 12.266 0.294 1.00 97.31 187 ILE A N 1
ATOM 1402 C CA . ILE A 1 187 ? -10.674 11.192 0.574 1.00 97.31 187 ILE A CA 1
ATOM 1403 C C . ILE A 1 187 ? -11.393 10.678 -0.682 1.00 97.31 187 ILE A C 1
ATOM 1405 O O . ILE A 1 187 ? -11.633 9.479 -0.809 1.00 97.31 187 ILE A O 1
ATOM 1409 N N . GLU A 1 188 ? -11.676 11.558 -1.643 1.00 95.50 188 GLU A N 1
ATOM 1410 C CA . GLU A 1 188 ? -12.327 11.190 -2.908 1.00 95.50 188 GLU A CA 1
ATOM 1411 C C . GLU A 1 188 ? -11.327 10.815 -4.013 1.00 95.50 188 GLU A C 1
ATOM 1413 O O . GLU A 1 188 ? -11.714 10.254 -5.040 1.00 95.50 188 GLU A O 1
ATOM 1418 N N . GLN A 1 189 ? -10.026 11.065 -3.817 1.00 95.38 189 GLN A N 1
ATOM 1419 C CA . GLN A 1 189 ? -9.029 10.807 -4.852 1.00 95.38 189 GLN A CA 1
ATOM 1420 C C . GLN A 1 189 ? -8.811 9.300 -5.076 1.00 95.38 189 GLN A C 1
ATOM 1422 O O . GLN A 1 189 ? -8.817 8.488 -4.139 1.00 95.38 189 GLN A O 1
ATOM 1427 N N . PRO A 1 190 ? -8.580 8.874 -6.328 1.00 93.06 190 PRO A N 1
ATOM 1428 C CA . PRO A 1 190 ? -8.361 7.473 -6.660 1.00 93.06 190 PRO A CA 1
ATOM 1429 C C . PRO A 1 190 ? -6.918 7.041 -6.354 1.00 93.06 190 PRO A C 1
ATOM 1431 O O . PRO A 1 190 ? -6.200 6.678 -7.267 1.00 93.06 190 PRO A O 1
ATOM 1434 N N . ILE A 1 191 ? -6.483 7.090 -5.092 1.00 96.12 191 ILE A N 1
ATOM 1435 C CA . ILE A 1 191 ? -5.142 6.669 -4.639 1.00 96.12 191 ILE A CA 1
ATOM 1436 C C . ILE A 1 191 ? -5.092 5.216 -4.148 1.00 96.12 191 ILE A C 1
ATOM 1438 O O . ILE A 1 191 ? -6.099 4.686 -3.664 1.00 96.12 191 ILE A O 1
ATOM 1442 N N . ALA A 1 192 ? -3.908 4.600 -4.240 1.00 95.75 192 ALA A N 1
ATOM 14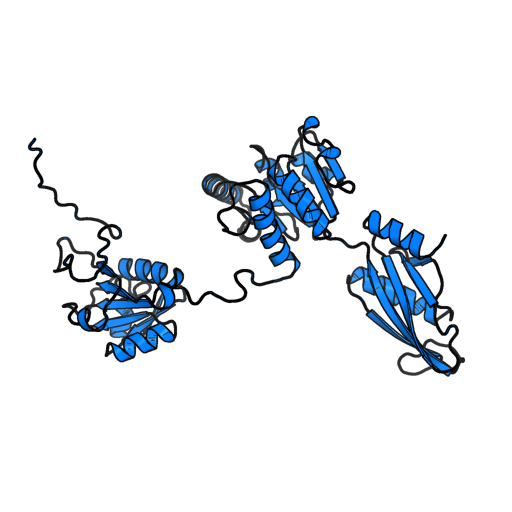43 C CA . ALA A 1 192 ? -3.675 3.191 -3.921 1.00 95.75 192 ALA A CA 1
ATOM 1444 C C . ALA A 1 192 ? -3.907 2.882 -2.440 1.00 95.75 192 ALA A C 1
ATOM 1446 O O . ALA A 1 192 ? -4.385 1.800 -2.103 1.00 95.75 192 ALA A O 1
ATOM 1447 N N . TRP A 1 193 ? -3.581 3.829 -1.560 1.00 98.12 193 TRP A N 1
ATOM 1448 C CA . TRP A 1 193 ? -3.803 3.696 -0.126 1.00 98.12 193 TRP A CA 1
ATOM 1449 C C . TRP A 1 193 ? -3.818 5.064 0.559 1.00 98.12 193 TRP A C 1
ATOM 1451 O O . TRP A 1 193 ? -2.950 5.899 0.289 1.00 98.12 193 TRP A O 1
ATOM 1461 N N . LEU A 1 194 ? -4.780 5.271 1.462 1.00 98.44 194 LEU A N 1
ATOM 1462 C CA . LEU A 1 194 ? -4.912 6.479 2.275 1.00 98.44 194 LEU A CA 1
ATOM 1463 C C . LEU A 1 194 ? -4.947 6.115 3.758 1.00 98.44 194 LEU A C 1
ATOM 1465 O O . LEU A 1 194 ? -5.926 5.541 4.234 1.00 98.44 194 LEU A O 1
ATOM 1469 N N . GLY A 1 195 ? -3.903 6.491 4.489 1.00 98.12 195 GLY A N 1
ATOM 1470 C CA . GLY A 1 195 ? -3.807 6.313 5.933 1.00 98.12 195 GLY A CA 1
ATOM 1471 C C . GLY A 1 195 ? -3.945 7.623 6.697 1.00 98.12 195 GLY A C 1
ATOM 1472 O O . GLY A 1 195 ? -3.460 8.671 6.264 1.00 98.12 195 GLY A O 1
ATOM 1473 N N . LEU A 1 196 ? -4.549 7.552 7.881 1.00 97.88 196 LEU A N 1
ATOM 1474 C CA . LEU A 1 196 ? -4.590 8.652 8.841 1.00 97.88 196 LEU A CA 1
ATOM 1475 C C . LEU A 1 196 ? -4.101 8.185 10.215 1.00 97.88 196 LEU A C 1
ATOM 1477 O O . LEU A 1 196 ? -4.723 7.347 10.880 1.00 97.88 196 LEU A O 1
ATOM 1481 N N . LEU A 1 197 ? -3.023 8.810 10.686 1.00 96.19 197 LEU A N 1
ATOM 1482 C CA . LEU A 1 197 ? -2.539 8.657 12.051 1.00 96.19 197 LEU A CA 1
ATOM 1483 C C . LEU A 1 197 ? -3.350 9.545 12.998 1.00 96.19 197 LEU A C 1
ATOM 1485 O O . LEU A 1 197 ? -3.134 10.749 13.109 1.00 96.19 197 LEU A O 1
ATOM 1489 N N . ALA A 1 198 ? -4.300 8.940 13.708 1.00 92.06 198 ALA A N 1
ATOM 1490 C CA . ALA A 1 198 ? -5.146 9.642 14.662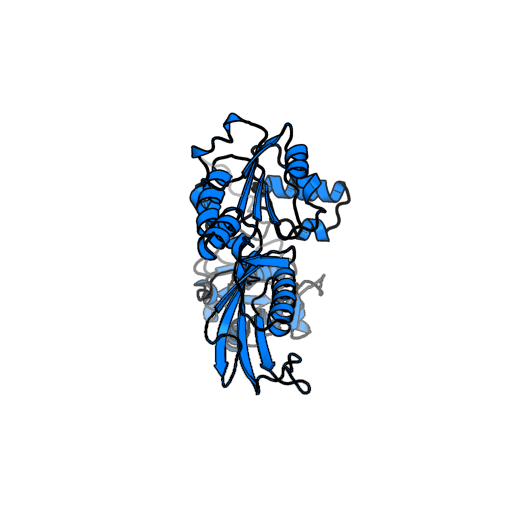 1.00 92.06 198 ALA A CA 1
ATOM 1491 C C . ALA A 1 198 ? -5.669 8.709 15.763 1.00 92.06 198 ALA A C 1
ATOM 1493 O O . ALA A 1 198 ? -5.829 7.506 15.571 1.00 92.06 198 ALA A O 1
ATOM 1494 N N . SER A 1 199 ? -6.005 9.277 16.927 1.00 90.12 199 SER A N 1
ATOM 1495 C CA . SER A 1 199 ? -6.687 8.523 17.989 1.00 90.12 199 SER A CA 1
ATOM 1496 C C . SER A 1 199 ? -8.069 8.039 17.537 1.00 90.12 199 SER A C 1
ATOM 1498 O O . SER A 1 199 ? -8.753 8.728 16.778 1.00 90.12 199 SER A O 1
ATOM 1500 N N . ARG A 1 200 ? -8.546 6.912 18.088 1.00 89.50 200 ARG A N 1
ATOM 1501 C CA . ARG A 1 200 ? -9.891 6.368 17.799 1.00 89.50 200 ARG A CA 1
ATOM 1502 C C . ARG A 1 200 ? -10.995 7.421 17.931 1.00 89.50 200 ARG A C 1
ATOM 1504 O O . ARG A 1 200 ? -11.869 7.504 17.076 1.00 89.50 200 ARG A O 1
ATOM 1511 N N . ARG A 1 201 ? -10.926 8.270 18.964 1.00 91.06 201 ARG A N 1
ATOM 1512 C CA . ARG A 1 201 ? -11.879 9.372 19.180 1.00 91.06 201 ARG A CA 1
ATOM 1513 C C . ARG A 1 201 ? -11.872 10.378 18.024 1.00 91.06 201 ARG A C 1
ATOM 1515 O O . ARG A 1 201 ? -12.936 10.767 17.554 1.00 91.06 201 ARG A O 1
ATOM 1522 N N . LYS A 1 202 ? -10.683 10.799 17.578 1.00 91.06 202 LYS A N 1
ATOM 1523 C CA . LYS A 1 202 ? -10.520 11.765 16.478 1.00 91.06 202 LYS A CA 1
ATOM 1524 C C . LYS A 1 202 ? -10.995 11.176 15.149 1.00 91.06 202 LYS A C 1
ATOM 1526 O O . LYS A 1 202 ? -11.693 11.859 14.410 1.00 91.06 202 LYS A O 1
ATOM 1531 N N . VAL A 1 203 ? -10.712 9.896 14.906 1.00 92.62 203 VAL A N 1
ATOM 1532 C CA . VAL A 1 203 ? -11.214 9.167 13.732 1.00 92.62 203 VAL A CA 1
ATOM 1533 C C . VAL A 1 203 ? -12.741 9.171 13.688 1.00 92.62 203 VAL A C 1
ATOM 1535 O O . VAL A 1 203 ? -13.308 9.593 12.688 1.00 92.62 203 VAL A O 1
ATOM 1538 N N . GLN A 1 204 ? -13.423 8.785 14.773 1.00 92.38 204 GLN A N 1
ATOM 1539 C CA . GLN A 1 204 ? -14.894 8.768 14.804 1.00 92.38 204 GLN A CA 1
ATOM 1540 C C . GLN A 1 204 ? -15.508 10.144 14.507 1.00 92.38 204 GLN A C 1
ATOM 1542 O O . GLN A 1 204 ? -16.504 10.244 13.789 1.00 92.38 204 GLN A O 1
ATOM 1547 N N . LEU A 1 205 ? -14.886 11.211 15.015 1.00 93.62 205 LEU A N 1
ATOM 1548 C CA . LEU A 1 205 ? -15.304 12.582 14.735 1.00 93.62 205 LEU A CA 1
ATOM 1549 C C . LEU A 1 205 ? -15.146 12.932 13.248 1.00 93.62 205 LEU A C 1
ATOM 1551 O O . LEU A 1 205 ? -16.077 13.470 12.652 1.00 93.62 205 LEU A O 1
ATOM 1555 N N . PHE A 1 206 ? -14.011 12.595 12.631 1.00 93.88 206 PHE A N 1
ATOM 1556 C CA . PHE A 1 206 ? -13.793 12.848 11.205 1.00 93.88 206 PHE A CA 1
ATOM 1557 C C . PHE A 1 206 ? -14.745 12.046 10.319 1.00 93.88 206 PHE A C 1
ATOM 1559 O O . PHE A 1 206 ? -15.342 12.630 9.419 1.00 93.88 206 PHE A O 1
ATOM 1566 N N . LEU A 1 207 ? -14.962 10.759 10.609 1.00 93.31 207 LEU A N 1
ATOM 1567 C CA . LEU A 1 207 ? -15.903 9.915 9.865 1.00 93.31 207 LEU A CA 1
ATOM 1568 C C . LEU A 1 207 ? -17.323 10.490 9.894 1.00 93.31 207 LEU A C 1
ATOM 1570 O O . LEU A 1 207 ? -17.973 10.591 8.857 1.00 93.31 207 LEU A O 1
ATOM 1574 N N . ARG A 1 208 ? -17.797 10.923 11.070 1.00 94.31 208 ARG A N 1
ATOM 1575 C CA . ARG A 1 208 ? -19.102 11.584 11.203 1.00 94.31 208 ARG A CA 1
ATOM 1576 C C . ARG A 1 208 ? -19.189 12.832 10.326 1.00 94.31 208 ARG A C 1
ATOM 1578 O O . ARG A 1 208 ? -20.138 12.980 9.567 1.00 94.31 208 ARG A O 1
ATOM 1585 N N . GLN A 1 209 ? -18.188 13.701 10.408 1.00 94.62 209 GLN A N 1
ATOM 1586 C CA . GLN A 1 209 ? -18.170 14.946 9.646 1.00 94.62 209 GLN A CA 1
ATOM 1587 C C . GLN A 1 209 ? -18.050 14.718 8.130 1.00 94.62 209 GLN A C 1
ATOM 1589 O O . GLN A 1 209 ? -18.572 15.513 7.359 1.00 94.62 209 GLN A O 1
ATOM 1594 N N . LEU A 1 210 ? -17.345 13.676 7.677 1.00 95.38 210 LEU A N 1
ATOM 1595 C CA . LEU A 1 210 ? -17.290 13.309 6.255 1.00 95.38 210 LEU A CA 1
ATOM 1596 C C . LEU A 1 210 ? -18.672 12.880 5.745 1.00 95.38 210 LEU A C 1
ATOM 1598 O O . LEU A 1 210 ? -19.109 13.360 4.702 1.00 95.38 210 LEU A O 1
ATOM 1602 N N . ARG A 1 211 ? -19.404 12.071 6.523 1.00 94.75 211 ARG A N 1
ATOM 1603 C CA . ARG A 1 211 ? -20.790 11.693 6.197 1.00 94.75 211 ARG A CA 1
ATOM 1604 C C . ARG A 1 211 ? -21.736 12.891 6.187 1.00 94.75 211 ARG A C 1
ATOM 1606 O O . ARG A 1 211 ? -22.546 13.014 5.279 1.00 94.75 211 ARG A O 1
ATOM 1613 N N . GLU A 1 212 ? -21.608 13.803 7.152 1.00 95.69 212 GLU A N 1
ATOM 1614 C CA . GLU A 1 212 ? -22.394 15.049 7.196 1.00 95.69 212 GLU A CA 1
ATOM 1615 C C . GLU A 1 212 ? -22.130 15.952 5.976 1.00 95.69 212 GLU A C 1
ATOM 1617 O O . GLU A 1 212 ? -23.033 16.658 5.534 1.00 95.69 212 GLU A O 1
ATOM 1622 N N . LYS A 1 213 ? -20.922 15.900 5.396 1.00 94.19 213 LYS A N 1
ATOM 1623 C CA . LYS A 1 213 ? -20.578 16.583 4.137 1.00 94.19 213 LYS A CA 1
ATOM 1624 C C . LYS A 1 213 ? -21.047 15.843 2.875 1.00 94.19 213 LYS A C 1
ATOM 1626 O O . LYS A 1 213 ? -20.899 16.387 1.787 1.00 94.19 213 LYS A O 1
ATOM 1631 N N . GLY A 1 214 ? -21.606 14.639 3.003 1.00 95.88 214 GLY A N 1
ATOM 1632 C CA . GLY A 1 214 ? -22.106 13.849 1.876 1.00 95.88 214 GLY A CA 1
ATOM 1633 C C . GLY A 1 214 ? -21.054 13.004 1.153 1.00 95.88 214 GLY A C 1
ATOM 1634 O O . GLY A 1 214 ? -21.325 12.547 0.047 1.00 95.88 214 GLY A O 1
ATOM 1635 N N . VAL A 1 215 ? -19.880 12.771 1.753 1.00 96.75 215 VAL A N 1
ATOM 1636 C CA . VAL A 1 215 ? -18.867 11.871 1.173 1.00 96.75 215 VAL A CA 1
ATOM 1637 C C . VAL A 1 215 ? -19.423 10.447 1.122 1.00 96.75 215 VAL A C 1
ATOM 1639 O O . VAL A 1 215 ? -19.936 9.943 2.125 1.00 96.75 215 VAL A O 1
ATOM 1642 N N . ALA A 1 216 ? -19.320 9.793 -0.038 1.00 94.94 216 ALA A N 1
ATOM 1643 C CA . ALA A 1 216 ? -19.843 8.443 -0.228 1.00 94.94 216 ALA A CA 1
ATOM 1644 C C . ALA A 1 216 ? -19.141 7.421 0.685 1.00 94.94 216 ALA A C 1
ATOM 1646 O O . ALA A 1 216 ? -17.927 7.483 0.898 1.00 94.94 216 ALA A O 1
ATOM 1647 N N . GLU A 1 217 ? -19.893 6.433 1.183 1.00 93.19 217 GLU A N 1
ATOM 1648 C CA . GLU A 1 217 ? -19.362 5.432 2.122 1.00 93.19 217 GLU A CA 1
ATOM 1649 C C . GLU A 1 217 ? -18.235 4.590 1.496 1.00 93.19 217 GLU A C 1
ATOM 1651 O O . GLU A 1 217 ? -17.338 4.145 2.201 1.00 93.19 217 GLU A O 1
ATOM 1656 N N . GLU A 1 218 ? -18.214 4.442 0.170 1.00 93.56 218 GLU A N 1
ATOM 1657 C CA . GLU A 1 218 ? -17.141 3.774 -0.581 1.00 93.56 218 GLU A CA 1
ATOM 1658 C C . GLU A 1 218 ? -15.788 4.490 -0.442 1.00 93.56 218 GLU A C 1
ATOM 1660 O O . GLU A 1 218 ? -14.750 3.846 -0.285 1.00 93.56 218 GLU A O 1
ATOM 1665 N N . HIS A 1 219 ? -15.786 5.827 -0.448 1.00 94.19 219 HIS A N 1
ATOM 1666 C CA . HIS A 1 219 ? -14.582 6.627 -0.211 1.00 94.19 219 HIS A CA 1
ATOM 1667 C C . HIS A 1 219 ? -14.150 6.553 1.253 1.00 94.19 219 HIS A C 1
ATOM 1669 O O . HIS A 1 219 ? -12.965 6.412 1.551 1.00 94.19 219 HIS A O 1
ATOM 1675 N N . ILE A 1 220 ? -15.118 6.573 2.171 1.00 94.19 220 ILE A N 1
ATOM 1676 C CA . ILE A 1 220 ? -14.865 6.437 3.608 1.00 94.19 220 ILE A CA 1
ATOM 1677 C C . ILE A 1 220 ? -14.277 5.057 3.936 1.00 94.19 220 ILE A C 1
ATOM 1679 O O . ILE A 1 220 ? -13.331 4.969 4.714 1.00 94.19 220 ILE A O 1
ATOM 1683 N N . ALA A 1 221 ? -14.785 3.989 3.321 1.00 91.38 221 ALA A N 1
ATOM 1684 C CA . ALA A 1 221 ? -14.327 2.618 3.541 1.00 91.38 221 ALA A CA 1
ATOM 1685 C C . ALA A 1 221 ? -12.875 2.383 3.091 1.00 91.38 221 ALA A C 1
ATOM 1687 O O . ALA A 1 221 ? -12.221 1.471 3.591 1.00 91.38 221 ALA A O 1
ATOM 1688 N N . ARG A 1 222 ? -12.358 3.209 2.172 1.00 94.06 222 ARG A N 1
ATOM 1689 C CA . ARG A 1 222 ? -10.957 3.179 1.719 1.00 94.06 222 ARG A CA 1
ATOM 1690 C C . ARG A 1 222 ? -9.988 3.879 2.676 1.00 94.06 222 ARG A C 1
ATOM 1692 O O . ARG A 1 222 ? -8.780 3.773 2.479 1.00 94.06 222 ARG A O 1
ATOM 1699 N N . LEU A 1 223 ? -10.481 4.616 3.675 1.00 96.38 223 LEU A N 1
ATOM 1700 C CA . LEU A 1 223 ? -9.643 5.308 4.651 1.00 96.38 223 LEU A CA 1
ATOM 1701 C C . LEU A 1 223 ? -9.173 4.347 5.748 1.00 96.38 223 LEU A C 1
ATOM 1703 O O . LEU A 1 223 ? -9.967 3.818 6.525 1.00 96.38 223 LEU A O 1
ATOM 1707 N N . HIS A 1 224 ? -7.859 4.215 5.886 1.00 96.44 224 HIS A N 1
ATOM 1708 C CA . HIS A 1 224 ? -7.228 3.433 6.940 1.00 96.44 224 HIS A CA 1
ATOM 1709 C C . HIS A 1 224 ? -6.993 4.298 8.186 1.00 96.44 224 HIS A C 1
ATOM 1711 O O . HIS A 1 224 ? -6.023 5.059 8.268 1.00 96.44 224 HIS A O 1
ATOM 1717 N N . ALA A 1 225 ? -7.914 4.226 9.154 1.00 94.56 225 ALA A N 1
ATOM 1718 C CA . ALA A 1 225 ? -7.883 5.066 10.349 1.00 94.56 225 ALA A CA 1
ATOM 1719 C C . ALA A 1 225 ? -8.527 4.387 11.585 1.00 94.56 225 ALA A C 1
ATOM 1721 O O . ALA A 1 225 ? -9.699 4.013 11.533 1.00 94.56 225 ALA A O 1
ATOM 1722 N N . PRO A 1 226 ? -7.839 4.308 12.744 1.00 93.62 226 PRO A N 1
ATOM 1723 C CA . PRO A 1 226 ? -6.412 4.567 12.930 1.00 93.62 226 PRO A CA 1
ATOM 1724 C C . PRO A 1 226 ? -5.568 3.633 12.066 1.00 93.62 226 PRO A C 1
ATOM 1726 O O . PRO A 1 226 ? -5.914 2.467 11.907 1.00 93.62 226 PRO A O 1
ATOM 1729 N N . VAL A 1 227 ? -4.482 4.163 11.523 1.00 96.06 227 VAL A N 1
ATOM 1730 C CA . VAL A 1 227 ? -3.565 3.404 10.676 1.00 96.06 227 VAL A CA 1
ATOM 1731 C C . VAL A 1 227 ? -2.690 2.432 11.477 1.00 96.06 227 VAL A C 1
ATOM 1733 O O . VAL A 1 227 ? -2.294 2.736 12.606 1.00 96.06 227 VAL A O 1
ATOM 1736 N N . GLY A 1 228 ? -2.324 1.315 10.854 1.00 94.19 228 GLY A N 1
ATOM 1737 C CA . GLY A 1 228 ? -1.315 0.375 11.318 1.00 94.19 228 GLY A CA 1
ATOM 1738 C C . GLY A 1 228 ? -1.886 -0.843 12.042 1.00 94.19 228 GLY A C 1
ATOM 1739 O O . GLY A 1 228 ? -2.977 -0.835 12.619 1.00 94.19 228 GLY A O 1
ATOM 1740 N N . TYR A 1 229 ? -1.092 -1.913 12.072 1.00 91.44 229 TYR A N 1
ATOM 1741 C CA . TYR A 1 229 ? -1.407 -3.103 12.855 1.00 91.44 229 TYR A CA 1
ATOM 1742 C C . TYR A 1 229 ? -1.419 -2.837 14.362 1.00 91.44 229 TYR A C 1
ATOM 1744 O O . TYR A 1 229 ? -0.535 -2.179 14.918 1.00 91.44 229 TYR A O 1
ATOM 1752 N N . ASN A 1 230 ? -2.371 -3.463 15.056 1.00 89.56 230 ASN A N 1
ATOM 1753 C CA . ASN A 1 230 ? -2.426 -3.440 16.512 1.00 89.56 230 ASN A CA 1
ATOM 1754 C C . ASN A 1 230 ? -1.352 -4.355 17.130 1.00 89.56 230 ASN A C 1
ATOM 1756 O O . ASN A 1 230 ? -1.635 -5.491 17.507 1.00 89.56 230 ASN A O 1
ATOM 1760 N N . ILE A 1 231 ? -0.126 -3.841 17.219 1.00 87.44 231 ILE A N 1
ATOM 1761 C CA . ILE A 1 231 ? 1.029 -4.501 17.849 1.00 87.44 231 ILE A CA 1
ATOM 1762 C C . ILE A 1 231 ? 1.397 -3.891 19.211 1.00 87.44 231 ILE A C 1
ATOM 1764 O O . ILE A 1 231 ? 2.439 -4.224 19.760 1.00 87.44 231 ILE A O 1
ATOM 1768 N N . GLY A 1 232 ? 0.570 -2.982 19.743 1.00 88.06 232 GLY A N 1
ATOM 1769 C CA . GLY A 1 232 ? 0.884 -2.243 20.972 1.00 88.06 232 GLY A CA 1
ATOM 1770 C C . GLY A 1 232 ? 2.005 -1.210 20.806 1.00 88.06 232 GLY A C 1
ATOM 1771 O O . GLY A 1 232 ? 2.730 -0.958 21.756 1.00 88.06 232 GLY A O 1
ATOM 1772 N N . ALA A 1 233 ? 2.165 -0.645 19.604 1.00 91.75 233 ALA A N 1
ATOM 1773 C CA . ALA A 1 233 ? 3.198 0.344 19.310 1.00 91.75 233 ALA A CA 1
ATOM 1774 C C . ALA A 1 233 ? 2.994 1.653 20.094 1.00 91.75 233 ALA A C 1
ATOM 1776 O O . ALA A 1 233 ? 1.909 2.240 20.038 1.00 91.75 233 ALA A O 1
ATOM 1777 N N . GLU A 1 234 ? 4.049 2.146 20.746 1.00 92.25 234 GLU A N 1
ATOM 1778 C CA . GLU A 1 234 ? 4.030 3.407 21.504 1.00 92.25 234 GLU A CA 1
ATOM 1779 C C . GLU A 1 234 ? 5.063 4.411 20.984 1.00 92.25 234 GLU A C 1
ATOM 1781 O O . GLU A 1 234 ? 4.807 5.617 20.938 1.00 92.25 234 GLU A O 1
ATOM 1786 N N . THR A 1 235 ? 6.228 3.927 20.556 1.00 97.31 235 THR A N 1
ATOM 1787 C CA . THR A 1 235 ? 7.308 4.782 20.047 1.00 97.31 235 THR A CA 1
ATOM 1788 C C . THR A 1 235 ? 7.132 5.104 18.556 1.00 97.31 235 THR A C 1
ATOM 1790 O O . THR A 1 235 ? 6.537 4.314 17.819 1.00 97.31 235 THR A O 1
ATOM 1793 N N . PRO A 1 236 ? 7.688 6.224 18.044 1.00 97.56 236 PRO A N 1
ATOM 1794 C CA . PRO A 1 236 ? 7.647 6.535 16.612 1.00 97.56 236 PRO A CA 1
ATOM 1795 C C . PRO A 1 236 ? 8.167 5.405 15.715 1.00 97.56 236 PRO A C 1
ATOM 1797 O O . PRO A 1 236 ? 7.629 5.185 14.633 1.00 97.56 236 PRO A O 1
ATOM 1800 N N . GLN A 1 237 ? 9.189 4.678 16.166 1.00 98.12 237 GLN A N 1
ATOM 1801 C CA . GLN A 1 237 ? 9.792 3.561 15.446 1.00 98.12 237 GLN A CA 1
ATOM 1802 C C . GLN A 1 237 ? 8.860 2.345 15.406 1.00 98.12 237 GLN A C 1
ATOM 1804 O O . GLN A 1 237 ? 8.668 1.765 14.342 1.00 98.12 237 GLN A O 1
ATOM 1809 N N . GLU A 1 238 ? 8.226 1.981 16.522 1.00 97.75 238 GLU A N 1
ATOM 1810 C CA . GLU A 1 238 ? 7.238 0.891 16.543 1.00 97.75 238 GLU A CA 1
ATOM 1811 C C . GLU A 1 238 ? 6.002 1.236 15.710 1.00 97.75 238 GLU A C 1
ATOM 1813 O O . GLU A 1 238 ? 5.505 0.395 14.958 1.00 97.75 238 GLU A O 1
ATOM 1818 N N . ILE A 1 239 ? 5.529 2.485 15.799 1.00 97.69 239 ILE A N 1
ATOM 1819 C CA . ILE A 1 239 ? 4.417 2.979 14.981 1.00 97.69 239 ILE A CA 1
ATOM 1820 C C . ILE A 1 239 ? 4.801 2.889 13.503 1.00 97.69 239 ILE A C 1
ATOM 1822 O O . ILE A 1 239 ? 3.999 2.431 12.693 1.00 97.69 239 ILE A O 1
ATOM 1826 N N . ALA A 1 240 ? 6.035 3.249 13.143 1.00 98.25 240 ALA A N 1
ATOM 1827 C CA . ALA A 1 240 ? 6.507 3.127 11.772 1.00 98.25 240 ALA A CA 1
ATOM 1828 C C . ALA A 1 240 ? 6.449 1.683 11.256 1.00 98.25 240 ALA A C 1
ATOM 1830 O O . ALA A 1 240 ? 5.949 1.456 10.155 1.00 98.25 240 ALA A O 1
ATOM 1831 N N . ILE A 1 241 ? 6.881 0.702 12.056 1.00 98.12 241 ILE A N 1
ATOM 1832 C CA . ILE A 1 241 ? 6.772 -0.722 11.699 1.00 98.12 241 ILE A CA 1
ATOM 1833 C C . ILE A 1 241 ? 5.307 -1.146 11.546 1.00 98.12 241 ILE A C 1
ATOM 1835 O O . ILE A 1 241 ? 4.960 -1.799 10.562 1.00 98.12 241 ILE A O 1
ATOM 1839 N N . SER A 1 242 ? 4.441 -0.744 12.479 1.00 97.69 242 SER A N 1
ATOM 1840 C CA . SER A 1 242 ? 3.001 -1.031 12.446 1.00 97.69 242 SER A CA 1
ATOM 1841 C C . SER A 1 242 ? 2.332 -0.514 11.165 1.00 97.69 242 SER A C 1
ATOM 1843 O O . SER A 1 242 ? 1.596 -1.254 10.507 1.00 97.69 242 SER A O 1
ATOM 1845 N N . VAL A 1 243 ? 2.627 0.731 10.780 1.00 98.19 243 VAL A N 1
ATOM 1846 C CA . VAL A 1 243 ? 2.082 1.378 9.579 1.00 98.19 243 VAL A CA 1
ATOM 1847 C C . VAL A 1 243 ? 2.657 0.768 8.304 1.00 98.19 243 VAL A C 1
ATOM 1849 O O . VAL A 1 243 ? 1.910 0.457 7.379 1.00 98.19 243 VAL A O 1
ATOM 1852 N N . LEU A 1 244 ? 3.972 0.544 8.244 1.00 98.19 244 LEU A N 1
ATOM 1853 C CA . LEU A 1 244 ? 4.610 -0.033 7.060 1.00 98.19 244 LEU A CA 1
ATOM 1854 C C . LEU A 1 244 ? 4.188 -1.482 6.817 1.00 98.19 244 LEU A C 1
ATOM 1856 O O . LEU A 1 244 ? 4.067 -1.881 5.661 1.00 98.19 244 LEU A O 1
ATOM 1860 N N . ALA A 1 245 ? 3.909 -2.255 7.867 1.00 97.06 245 ALA A N 1
ATOM 1861 C CA . ALA A 1 245 ? 3.340 -3.591 7.723 1.00 97.06 245 ALA A CA 1
ATOM 1862 C C . ALA A 1 245 ? 1.969 -3.553 7.023 1.00 97.06 245 ALA A C 1
ATOM 1864 O O . ALA A 1 245 ? 1.706 -4.374 6.144 1.00 97.06 245 ALA A O 1
ATOM 1865 N N . GLU A 1 246 ? 1.116 -2.581 7.356 1.00 96.62 246 GLU A N 1
ATOM 1866 C CA . GLU A 1 246 ? -0.180 -2.389 6.694 1.00 96.62 246 GLU A CA 1
ATOM 1867 C C . GLU A 1 246 ? -0.020 -1.917 5.240 1.00 96.62 246 GLU A C 1
ATOM 1869 O O . GLU A 1 246 ? -0.635 -2.475 4.332 1.00 96.62 246 GLU A O 1
ATOM 1874 N N . ILE A 1 247 ? 0.878 -0.961 4.986 1.00 97.69 247 ILE A N 1
ATOM 1875 C CA . ILE A 1 247 ? 1.197 -0.508 3.623 1.00 97.69 247 ILE A CA 1
ATOM 1876 C C . ILE A 1 247 ? 1.695 -1.680 2.764 1.00 97.69 247 ILE A C 1
ATOM 1878 O O . ILE A 1 247 ? 1.254 -1.848 1.626 1.00 97.69 247 ILE A O 1
ATOM 1882 N N . LEU A 1 248 ? 2.596 -2.514 3.292 1.00 96.94 248 LEU A N 1
ATOM 1883 C CA . LEU A 1 248 ? 3.117 -3.689 2.590 1.00 96.94 248 LEU A CA 1
ATOM 1884 C C . LEU A 1 248 ? 2.034 -4.737 2.331 1.00 96.94 248 LEU A C 1
ATOM 1886 O O . LEU A 1 248 ? 2.043 -5.350 1.264 1.00 96.94 248 LEU A O 1
ATOM 1890 N N . GLN A 1 249 ? 1.103 -4.935 3.267 1.00 95.12 249 GLN A N 1
ATOM 1891 C CA . GLN A 1 249 ? -0.047 -5.811 3.060 1.00 95.12 249 GLN A CA 1
ATOM 1892 C C . GLN A 1 249 ? -0.845 -5.368 1.830 1.00 95.12 249 GLN A C 1
ATOM 1894 O O . GLN A 1 249 ? -1.109 -6.190 0.952 1.00 95.12 249 GLN A O 1
ATOM 1899 N N . VAL A 1 250 ? -1.188 -4.080 1.746 1.00 94.31 250 VAL A N 1
ATOM 1900 C CA . VAL A 1 250 ? -1.963 -3.526 0.627 1.00 94.31 250 VAL A CA 1
ATOM 1901 C C . VAL A 1 250 ? -1.157 -3.578 -0.671 1.00 94.31 250 VAL A C 1
ATOM 1903 O O . VAL A 1 250 ? -1.641 -4.103 -1.671 1.00 94.31 250 VAL A O 1
ATOM 1906 N N . LYS A 1 251 ? 0.106 -3.131 -0.646 1.00 94.75 251 LYS A N 1
ATOM 1907 C CA . LYS A 1 251 ? 1.021 -3.162 -1.801 1.00 94.75 251 LYS A CA 1
ATOM 1908 C C . LYS A 1 251 ? 1.157 -4.566 -2.397 1.00 94.75 251 LYS A C 1
ATOM 1910 O O . LYS A 1 251 ? 1.186 -4.712 -3.615 1.00 94.75 251 LYS A O 1
ATOM 1915 N N . ASN A 1 252 ? 1.263 -5.586 -1.549 1.00 93.19 252 ASN A N 1
ATOM 1916 C CA . ASN A 1 252 ? 1.467 -6.970 -1.976 1.00 93.19 252 ASN A CA 1
ATOM 1917 C C . ASN A 1 252 ? 0.151 -7.736 -2.195 1.00 93.19 252 ASN A C 1
ATOM 1919 O O . ASN A 1 252 ? 0.201 -8.933 -2.469 1.00 93.19 252 ASN A O 1
ATOM 1923 N N . ASN A 1 253 ? -1.008 -7.077 -2.060 1.00 91.12 253 ASN A N 1
ATOM 1924 C CA . ASN A 1 253 ? -2.332 -7.698 -2.123 1.00 91.12 253 ASN A CA 1
ATOM 1925 C C . ASN A 1 253 ? -2.454 -8.933 -1.204 1.00 91.12 253 ASN A C 1
ATOM 1927 O O . ASN A 1 253 ? -2.932 -9.997 -1.601 1.00 91.12 253 ASN A O 1
ATOM 1931 N N . ALA A 1 254 ? -1.943 -8.806 0.022 1.00 88.94 254 ALA A N 1
ATOM 1932 C CA . ALA A 1 254 ? -1.899 -9.881 1.002 1.00 88.94 254 ALA A CA 1
ATOM 1933 C C . ALA A 1 254 ? -3.091 -9.802 1.977 1.00 88.94 254 ALA A C 1
ATOM 1935 O O . ALA A 1 254 ? -3.562 -8.711 2.303 1.00 88.94 254 ALA A O 1
ATOM 1936 N N . PRO A 1 255 ? -3.554 -10.940 2.528 1.00 79.38 255 PRO A N 1
ATOM 1937 C CA . PRO A 1 255 ? -4.650 -10.952 3.500 1.00 79.38 255 PRO A CA 1
ATOM 1938 C C . PRO A 1 255 ? -4.272 -10.327 4.854 1.00 79.38 255 PRO A C 1
ATOM 1940 O O . PRO A 1 255 ? -5.158 -9.923 5.601 1.00 79.38 255 PRO A O 1
ATOM 1943 N N . GLY A 1 256 ? -2.975 -10.230 5.165 1.00 85.25 256 GLY A N 1
ATOM 1944 C CA . GLY A 1 256 ? -2.487 -9.732 6.451 1.00 85.25 256 GLY A CA 1
ATOM 1945 C C . GLY A 1 256 ? -2.587 -10.745 7.598 1.00 85.25 256 GLY A C 1
ATOM 1946 O O . GLY A 1 256 ? -3.002 -11.889 7.410 1.00 85.25 256 GLY A O 1
ATOM 1947 N N . GLY A 1 257 ? -2.193 -10.316 8.801 1.00 80.62 257 GLY A N 1
ATOM 1948 C CA . GLY A 1 257 ? -2.241 -11.134 10.021 1.00 80.62 257 GLY A CA 1
ATOM 1949 C C . GLY A 1 257 ? -1.080 -12.126 10.191 1.00 80.62 257 GLY A C 1
ATOM 1950 O O . GLY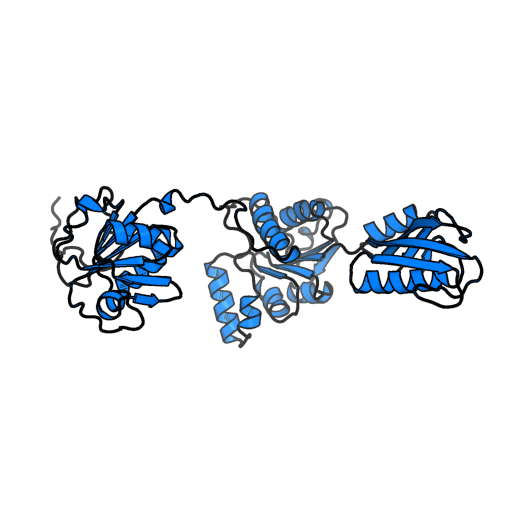 A 1 257 ? -0.088 -12.098 9.466 1.00 80.62 257 GLY A O 1
ATOM 1951 N N . LEU A 1 258 ? -1.181 -12.994 11.204 1.00 77.62 258 LEU A N 1
ATOM 1952 C CA . LEU A 1 258 ? -0.149 -13.993 11.515 1.00 77.62 258 LEU A CA 1
ATOM 1953 C C . LEU A 1 258 ? -0.200 -15.159 10.509 1.00 77.62 258 LEU A C 1
ATOM 1955 O O . LEU A 1 258 ? -1.262 -15.745 10.310 1.00 77.62 258 LEU A O 1
ATOM 1959 N N . MET A 1 259 ? 0.948 -15.529 9.919 1.00 72.25 259 MET A N 1
ATOM 1960 C CA . MET A 1 259 ? 1.056 -16.637 8.944 1.00 72.25 259 MET A CA 1
ATOM 1961 C C . MET A 1 259 ? 0.560 -17.969 9.512 1.00 72.25 259 MET A C 1
ATOM 1963 O O . MET A 1 259 ? -0.159 -18.718 8.857 1.00 72.25 259 MET A O 1
ATOM 1967 N N . MET A 1 260 ? 0.946 -18.245 10.753 1.00 69.75 260 MET A N 1
ATOM 1968 C CA . MET A 1 260 ? 0.356 -19.290 11.570 1.00 69.75 260 MET A CA 1
ATOM 1969 C C . MET A 1 260 ? -0.604 -18.578 12.504 1.00 69.75 260 MET A C 1
ATOM 1971 O O . MET A 1 260 ? -0.161 -17.799 13.350 1.00 69.75 260 MET A O 1
ATOM 1975 N N . LYS A 1 261 ? -1.910 -18.835 12.382 1.00 52.28 261 LYS A N 1
ATOM 1976 C CA . LYS A 1 261 ? -2.804 -18.495 13.487 1.00 52.28 261 LYS A CA 1
ATOM 1977 C C . LYS A 1 261 ? -2.259 -19.249 14.699 1.00 52.28 261 LYS A C 1
ATOM 1979 O O . LYS A 1 261 ? -2.190 -20.479 14.623 1.00 52.28 261 LYS A O 1
ATOM 1984 N N . PRO A 1 262 ? -1.842 -18.574 15.787 1.00 48.59 262 PRO A N 1
ATOM 1985 C CA . PRO A 1 262 ? -1.632 -19.296 17.022 1.00 48.59 262 PRO A CA 1
ATOM 1986 C C . PRO A 1 262 ? -2.929 -20.062 17.263 1.00 48.59 262 PRO A C 1
ATOM 1988 O O . PRO A 1 262 ? -4.019 -19.501 17.116 1.00 48.59 262 PRO A O 1
ATOM 1991 N N . SER A 1 263 ? -2.823 -21.354 17.560 1.00 49.91 263 SER A N 1
ATOM 1992 C CA . SER A 1 263 ? -3.903 -22.069 18.220 1.00 49.91 263 SER A CA 1
ATOM 1993 C C . SER A 1 263 ? -4.192 -21.258 19.474 1.00 49.91 263 SER A C 1
ATOM 1995 O O . SER A 1 263 ? -3.427 -21.323 20.436 1.00 49.91 263 SER A O 1
ATOM 1997 N N . HIS A 1 264 ? -5.176 -20.362 19.392 1.00 46.09 264 HIS A N 1
ATOM 1998 C CA . HIS A 1 264 ? -5.452 -19.390 20.435 1.00 46.09 264 HIS A CA 1
ATOM 1999 C C . HIS A 1 264 ? -5.541 -20.169 21.754 1.00 46.09 264 HIS A C 1
ATOM 2001 O O . HIS A 1 264 ? -6.214 -21.206 21.775 1.00 46.09 264 HIS A O 1
ATOM 2007 N N . PRO A 1 265 ? -4.907 -19.730 22.855 1.00 48.34 265 PRO A N 1
ATOM 2008 C CA . PRO A 1 265 ? -5.122 -20.380 24.145 1.00 48.34 265 PRO A CA 1
ATOM 2009 C C . PRO A 1 265 ? -6.621 -20.407 24.512 1.00 48.34 265 PRO A C 1
ATOM 2011 O O . PRO A 1 265 ? -7.077 -21.352 25.149 1.00 48.34 265 PRO A O 1
ATOM 2014 N N . SER A 1 266 ? -7.408 -19.443 24.009 1.00 53.06 266 SER A N 1
ATOM 2015 C CA . SER A 1 266 ? -8.875 -19.403 24.092 1.00 53.06 266 SER A CA 1
ATOM 2016 C C . SER A 1 266 ? -9.612 -20.373 23.157 1.00 53.06 266 SER A C 1
ATOM 2018 O O . SER A 1 266 ? -10.735 -20.753 23.468 1.00 53.06 266 SER A O 1
ATOM 2020 N N . GLY A 1 267 ? -8.989 -20.859 22.078 1.00 52.41 267 GLY A N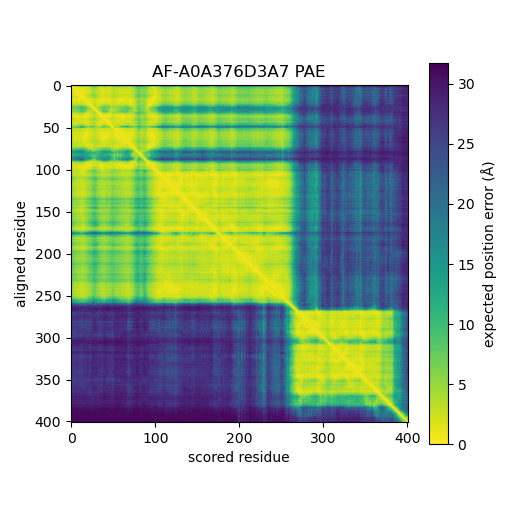 1
ATOM 2021 C CA . GLY A 1 267 ? -9.598 -21.813 21.140 1.00 52.41 267 GLY A CA 1
ATOM 2022 C C . GLY A 1 267 ? -9.916 -23.174 21.769 1.00 52.41 267 GLY A C 1
ATOM 2023 O O . GLY A 1 267 ? -10.689 -23.945 21.212 1.00 52.41 267 GLY A O 1
ATOM 2024 N N . HIS A 1 268 ? -9.352 -23.459 22.947 1.00 62.25 268 HIS A N 1
ATOM 2025 C CA . HIS A 1 268 ? -9.686 -24.625 23.769 1.00 62.25 268 HIS A CA 1
ATOM 2026 C C . HIS A 1 268 ? -10.553 -24.280 24.987 1.00 62.25 268 HIS A C 1
ATOM 2028 O O . HIS A 1 268 ? -11.094 -25.189 25.612 1.00 62.25 268 HIS A O 1
ATOM 2034 N N . GLN A 1 269 ? -10.686 -23.000 25.344 1.00 79.88 269 GLN A N 1
ATOM 2035 C CA . GLN A 1 269 ? -11.416 -22.586 26.537 1.00 79.88 269 GLN A CA 1
ATOM 2036 C C . GLN A 1 269 ? -12.897 -22.420 26.213 1.00 79.88 269 GLN A C 1
ATOM 2038 O O . GLN A 1 269 ? -13.284 -21.631 25.349 1.00 79.88 269 GLN A O 1
ATOM 2043 N N . LEU A 1 270 ? -13.715 -23.189 26.925 1.00 89.31 270 LEU A N 1
ATOM 2044 C CA . LEU A 1 270 ? -15.161 -23.167 26.802 1.00 89.31 270 LEU A CA 1
ATOM 2045 C C . LEU A 1 270 ? -15.761 -22.083 27.703 1.00 89.31 270 LEU A C 1
ATOM 2047 O O . LEU A 1 270 ? -15.494 -22.053 28.904 1.00 89.31 270 LEU A O 1
ATOM 2051 N N . VAL A 1 271 ? -16.611 -21.238 27.129 1.00 92.50 271 VAL A N 1
ATOM 2052 C CA . VAL A 1 271 ? -17.515 -20.340 27.851 1.00 92.50 271 VAL A CA 1
ATOM 2053 C C . VAL A 1 271 ? -18.938 -20.846 27.668 1.00 92.50 271 VAL A C 1
ATOM 2055 O O . VAL A 1 271 ? -19.360 -21.132 26.546 1.00 92.50 271 VAL A O 1
ATOM 2058 N N . VAL A 1 272 ? -19.682 -20.943 28.768 1.00 94.62 272 VAL A N 1
ATOM 2059 C CA . VAL A 1 272 ? -21.104 -21.298 28.729 1.00 94.62 272 VAL A CA 1
ATOM 2060 C C . VAL A 1 272 ? -21.947 -20.058 29.005 1.00 94.62 272 VAL A C 1
ATOM 2062 O O . VAL A 1 272 ? -21.667 -19.307 29.935 1.00 94.62 272 VAL A O 1
ATOM 2065 N N . ILE A 1 273 ? -22.984 -19.831 28.206 1.00 94.31 273 ILE A N 1
ATOM 2066 C CA . ILE A 1 273 ? -23.922 -18.718 28.378 1.00 94.31 273 ILE A CA 1
ATOM 2067 C C . ILE A 1 273 ? -25.271 -19.285 28.821 1.00 94.31 273 ILE A C 1
ATOM 2069 O O . ILE A 1 273 ? -25.793 -20.187 28.172 1.00 94.31 273 ILE A O 1
ATOM 2073 N N . ARG A 1 274 ? -25.846 -18.772 29.914 1.00 92.00 274 ARG A N 1
ATOM 2074 C CA . ARG A 1 274 ? -27.245 -19.039 30.277 1.00 92.00 274 ARG A CA 1
ATOM 2075 C C . ARG A 1 274 ? -28.147 -18.079 29.509 1.00 92.00 274 ARG A C 1
ATOM 2077 O O . ARG A 1 274 ? -27.985 -16.863 29.608 1.00 92.00 274 ARG A O 1
ATOM 2084 N N . GLY A 1 275 ? -29.105 -18.641 28.787 1.00 91.50 275 GLY A N 1
ATOM 2085 C CA . GLY A 1 275 ? -29.956 -17.951 27.830 1.00 91.50 275 GLY A CA 1
ATOM 2086 C C . GLY A 1 275 ? -29.342 -17.919 26.430 1.00 91.50 275 GLY A C 1
ATOM 2087 O O . GLY A 1 275 ? -28.126 -17.869 26.260 1.00 91.50 275 GLY A O 1
ATOM 2088 N N . ALA A 1 276 ? -30.208 -17.905 25.426 1.00 93.50 276 ALA A N 1
ATOM 2089 C CA . ALA A 1 276 ? -29.921 -17.767 24.003 1.00 93.50 276 ALA A CA 1
ATOM 2090 C C . ALA A 1 276 ? -30.793 -16.684 23.332 1.00 93.50 276 ALA A C 1
ATOM 2092 O O . ALA A 1 276 ? -30.894 -16.612 22.107 1.00 93.50 276 ALA A O 1
ATOM 2093 N N . GLY A 1 277 ? -31.397 -15.803 24.136 1.00 90.38 277 GLY A N 1
ATOM 2094 C CA . GLY A 1 277 ? -32.115 -14.613 23.673 1.00 90.38 277 GLY A CA 1
ATOM 2095 C C . GLY A 1 277 ? -31.231 -13.598 22.931 1.00 90.38 277 GLY A C 1
ATOM 2096 O O . GLY A 1 277 ? -30.055 -13.830 22.653 1.00 90.38 277 GLY A O 1
ATOM 2097 N N . ASP A 1 278 ? -31.795 -12.436 22.618 1.00 87.56 278 ASP A N 1
ATOM 2098 C CA . ASP A 1 278 ? -31.138 -11.374 21.843 1.00 87.56 278 ASP A CA 1
ATOM 2099 C C . ASP A 1 278 ? -29.828 -10.870 22.479 1.00 87.56 278 ASP A C 1
ATOM 2101 O O . ASP A 1 278 ? -28.787 -10.835 21.820 1.00 87.56 278 ASP A O 1
ATOM 2105 N N . ILE A 1 279 ? -29.836 -10.552 23.777 1.00 86.25 279 ILE A N 1
ATOM 2106 C CA . ILE A 1 279 ? -28.633 -10.106 24.498 1.00 86.25 279 ILE A CA 1
ATOM 2107 C C . ILE A 1 279 ? -27.590 -11.220 24.557 1.00 86.25 279 ILE A C 1
ATOM 2109 O O . ILE A 1 279 ? -26.414 -10.985 24.272 1.00 86.25 279 ILE A O 1
ATOM 2113 N N . ALA A 1 280 ? -28.022 -12.436 24.891 1.00 91.25 280 ALA A N 1
ATOM 2114 C CA . ALA A 1 280 ? -27.142 -13.594 24.957 1.00 91.25 280 ALA A CA 1
ATOM 2115 C C . ALA A 1 280 ? -26.463 -13.863 23.607 1.00 91.25 280 ALA A C 1
ATOM 2117 O O . ALA A 1 280 ? -25.273 -14.167 23.566 1.00 91.25 280 ALA A O 1
ATOM 2118 N N . SER A 1 281 ? -27.188 -13.673 22.503 1.00 92.75 281 SER A N 1
ATOM 2119 C CA . SER A 1 281 ? -26.662 -13.829 21.144 1.00 92.75 281 SER A CA 1
ATOM 2120 C C . SER A 1 281 ? -25.586 -12.789 20.828 1.00 92.75 281 SER A C 1
ATOM 2122 O O . SER A 1 281 ? -24.529 -13.137 20.305 1.00 92.75 281 SER A O 1
ATOM 2124 N N . GLY A 1 282 ? -25.782 -11.532 21.241 1.00 88.19 282 GLY A N 1
ATOM 2125 C CA . GLY A 1 282 ? -24.753 -10.493 21.130 1.00 88.19 282 GLY A CA 1
ATOM 2126 C C . GLY A 1 282 ? -23.481 -10.813 21.926 1.00 88.19 282 GLY A C 1
ATOM 2127 O O . GLY A 1 282 ? -22.369 -10.618 21.430 1.00 88.19 282 GLY A O 1
ATOM 2128 N N . VAL A 1 283 ? -23.621 -11.352 23.142 1.00 90.25 283 VAL A N 1
ATOM 2129 C CA . VAL A 1 283 ? -22.477 -11.808 23.954 1.00 90.25 283 VAL A CA 1
ATOM 2130 C C . VAL A 1 283 ? -21.771 -12.994 23.291 1.00 90.25 283 VAL A C 1
ATOM 2132 O O . VAL A 1 283 ? -20.542 -12.997 23.186 1.00 90.25 283 VAL A O 1
ATOM 2135 N N . ALA A 1 284 ? -22.535 -13.968 22.795 1.00 93.25 284 ALA A N 1
ATOM 2136 C CA . ALA A 1 284 ? -22.018 -15.148 22.114 1.00 93.25 284 ALA A CA 1
ATOM 2137 C C . ALA A 1 284 ? -21.186 -14.777 20.882 1.00 93.25 284 ALA A C 1
ATOM 2139 O O . ALA A 1 284 ? -20.067 -15.266 20.741 1.00 93.25 284 ALA A O 1
ATOM 2140 N N . LEU A 1 285 ? -21.670 -13.850 20.048 1.00 87.69 285 LEU A N 1
ATOM 2141 C CA . LEU A 1 285 ? -20.940 -13.341 18.881 1.00 87.69 285 LEU A CA 1
ATOM 2142 C C . LEU A 1 285 ? -19.599 -12.712 19.270 1.00 87.69 285 LEU A C 1
ATOM 2144 O O . LEU A 1 285 ? -18.574 -12.983 18.644 1.00 87.69 285 LEU A O 1
ATOM 2148 N N . ARG A 1 286 ? -19.573 -11.898 20.333 1.00 87.81 286 ARG A N 1
ATOM 2149 C CA . ARG A 1 286 ? -18.339 -11.252 20.811 1.00 87.81 286 ARG A CA 1
ATOM 2150 C C . ARG A 1 286 ? -17.314 -12.269 21.298 1.00 87.81 286 ARG A C 1
ATOM 2152 O O . ARG A 1 286 ? -16.141 -12.144 20.957 1.00 87.81 286 ARG A O 1
ATOM 2159 N N . LEU A 1 287 ? -17.748 -13.272 22.059 1.00 88.69 287 LEU A N 1
ATOM 2160 C CA . LEU A 1 287 ? -16.879 -14.346 22.548 1.00 88.69 287 LEU A CA 1
ATOM 2161 C C . LEU A 1 287 ? -16.393 -15.249 21.407 1.00 88.69 287 LEU A C 1
ATOM 2163 O O . LEU A 1 287 ? -15.208 -15.574 21.348 1.00 88.69 287 LEU A O 1
ATOM 2167 N N . TYR A 1 288 ? -17.274 -15.586 20.467 1.00 88.88 288 TYR A N 1
ATOM 2168 C CA . TYR A 1 288 ? -16.945 -16.377 19.285 1.00 88.88 288 TYR A CA 1
ATOM 2169 C C . TYR A 1 288 ? -15.890 -15.680 18.415 1.00 88.88 288 TYR A C 1
ATOM 2171 O O . TYR A 1 288 ? -14.862 -16.269 18.087 1.00 88.88 288 TYR A O 1
ATOM 2179 N N . HIS A 1 289 ? -16.070 -14.389 18.113 1.00 83.19 289 HIS A N 1
ATOM 2180 C CA . HIS A 1 289 ? -15.085 -13.613 17.351 1.00 83.19 289 HIS A CA 1
ATOM 2181 C C . HIS A 1 289 ? -13.786 -13.343 18.121 1.00 83.19 289 HIS A C 1
ATOM 2183 O O . HIS A 1 289 ? -12.741 -13.161 17.499 1.00 83.19 289 HIS A O 1
ATOM 2189 N N . ALA A 1 290 ? -13.826 -13.364 19.456 1.00 80.06 290 ALA A N 1
ATOM 2190 C CA . ALA A 1 290 ? -12.632 -13.360 20.300 1.00 80.06 290 ALA A CA 1
ATOM 2191 C C . ALA A 1 290 ? -11.928 -14.736 20.370 1.00 80.06 290 ALA A C 1
ATOM 2193 O O . ALA A 1 290 ? -10.863 -14.855 20.980 1.00 80.06 290 ALA A O 1
ATOM 2194 N N . GLY A 1 291 ? -12.496 -15.769 19.738 1.00 80.00 291 GLY A N 1
ATOM 2195 C CA . GLY A 1 291 ? -11.894 -17.092 19.588 1.00 80.00 291 GLY A CA 1
ATOM 2196 C C . GLY A 1 291 ? -12.193 -18.080 20.716 1.00 80.00 291 GLY A C 1
ATOM 2197 O O . GLY A 1 291 ? -11.464 -19.060 20.837 1.00 80.00 291 GLY A O 1
ATOM 2198 N N . PHE A 1 292 ? -13.213 -17.844 21.548 1.00 87.75 292 PHE A N 1
ATOM 2199 C CA . PHE A 1 292 ? -13.664 -18.815 22.555 1.00 87.75 292 PHE A CA 1
ATOM 2200 C C . PHE A 1 292 ? -14.559 -19.896 21.938 1.00 87.75 292 PHE A C 1
ATOM 2202 O O . PHE A 1 292 ? -15.334 -19.622 21.019 1.00 87.75 292 PHE A O 1
ATOM 2209 N N . LYS A 1 293 ? -14.529 -21.112 22.501 1.00 91.94 293 LYS A N 1
ATOM 2210 C CA . LYS A 1 293 ? -15.617 -22.080 22.298 1.00 91.94 293 LYS A CA 1
ATOM 2211 C C . LYS A 1 293 ? -16.816 -21.601 23.115 1.00 91.94 293 LYS A C 1
ATOM 2213 O O . LYS A 1 293 ? -16.670 -21.347 24.307 1.00 91.94 293 LYS A O 1
ATOM 2218 N N . VAL A 1 294 ? -17.983 -21.463 22.493 1.00 94.81 294 VAL A N 1
ATOM 2219 C CA . VAL A 1 294 ? -19.194 -20.950 23.151 1.00 94.81 294 VAL A CA 1
ATOM 2220 C C . VAL A 1 294 ? -20.284 -22.006 23.079 1.00 94.81 294 VAL A C 1
ATOM 2222 O O . VAL A 1 294 ? -20.574 -22.478 21.986 1.00 94.81 294 VAL A O 1
ATOM 2225 N N . ILE A 1 295 ? -20.890 -22.348 24.217 1.00 96.94 295 ILE A N 1
ATOM 2226 C CA . ILE A 1 295 ? -22.116 -23.156 24.305 1.00 96.94 295 ILE A CA 1
ATOM 2227 C C . ILE A 1 295 ? -23.180 -22.330 25.023 1.00 96.94 295 ILE A C 1
ATOM 2229 O O . ILE A 1 295 ? -22.896 -21.682 26.029 1.00 96.94 295 ILE A O 1
ATOM 2233 N N . MET A 1 296 ? -24.407 -22.345 24.518 1.00 96.94 296 MET A N 1
ATOM 2234 C CA . MET A 1 296 ? -25.538 -21.642 25.119 1.00 96.94 296 MET A CA 1
ATOM 2235 C C . MET A 1 296 ? -26.509 -22.657 25.720 1.00 96.94 296 MET A C 1
ATOM 2237 O O . MET A 1 296 ? -26.822 -23.664 25.088 1.00 96.94 296 MET A O 1
ATOM 2241 N N . LEU A 1 297 ? -26.985 -22.398 26.935 1.00 95.25 297 LEU A N 1
ATOM 2242 C CA . LEU A 1 297 ? -28.004 -23.197 27.612 1.00 95.25 297 LEU A CA 1
ATOM 2243 C C . LEU A 1 297 ? -29.320 -22.431 27.596 1.00 95.25 297 LEU A C 1
ATOM 2245 O O . LEU A 1 297 ? -29.353 -21.257 27.960 1.00 95.25 297 LEU A O 1
ATOM 2249 N N . GLU A 1 298 ? -30.400 -23.085 27.201 1.00 94.19 298 GLU A N 1
ATOM 2250 C CA . GLU A 1 298 ? -31.716 -22.470 27.063 1.00 94.19 298 GLU A CA 1
ATOM 2251 C C . GLU A 1 298 ? -32.817 -23.384 27.623 1.00 94.19 298 GLU A C 1
ATOM 2253 O O . GLU A 1 298 ? -32.601 -24.567 27.887 1.00 94.19 298 GLU A O 1
ATOM 2258 N N . VAL A 1 299 ? -34.003 -22.832 27.861 1.00 90.75 299 VAL A N 1
ATOM 2259 C CA . VAL A 1 299 ? -35.197 -23.602 28.229 1.00 90.75 299 VAL A CA 1
ATOM 2260 C C . VAL A 1 299 ? -35.841 -24.246 26.995 1.00 90.75 299 VAL A C 1
ATOM 2262 O O . VAL A 1 299 ? -35.626 -23.809 25.871 1.00 90.75 299 VAL A O 1
ATOM 2265 N N . GLU A 1 300 ? -36.682 -25.264 27.190 1.00 89.75 300 GLU A N 1
ATOM 2266 C CA . GLU A 1 300 ? -37.333 -25.995 26.084 1.00 89.75 300 GLU A CA 1
ATOM 2267 C C . GLU A 1 300 ? -38.267 -25.110 25.238 1.00 89.75 300 GLU A C 1
ATOM 2269 O O . GLU A 1 300 ? -38.429 -25.317 24.039 1.00 89.75 300 GLU A O 1
ATOM 2274 N N . LYS A 1 301 ? -38.890 -24.104 25.863 1.00 88.00 301 LYS A N 1
ATOM 2275 C CA . LYS A 1 301 ? -39.817 -23.165 25.214 1.00 88.00 301 LYS A CA 1
ATOM 2276 C C . LYS A 1 301 ? -39.364 -21.724 25.456 1.00 88.00 301 LYS A C 1
ATOM 2278 O O . LYS A 1 301 ? -39.940 -21.051 26.317 1.00 88.00 301 LYS A O 1
ATOM 2283 N N . PRO A 1 302 ? -38.315 -21.253 24.764 1.00 85.12 302 PRO A N 1
ATOM 2284 C CA . PRO A 1 302 ? -37.778 -19.922 25.001 1.00 85.12 302 PRO A CA 1
ATOM 2285 C C . PRO A 1 302 ? -38.762 -18.838 24.548 1.00 85.12 302 PRO A C 1
ATOM 2287 O O . PRO A 1 302 ? -39.386 -18.931 23.491 1.00 85.12 302 PRO A O 1
ATOM 2290 N N . THR A 1 303 ? -38.896 -17.774 25.340 1.00 81.69 303 THR A N 1
ATOM 2291 C CA . THR A 1 303 ? -39.780 -16.635 25.041 1.00 81.69 303 THR A CA 1
ATOM 2292 C C . THR A 1 303 ? -39.075 -15.627 24.135 1.00 81.69 303 THR A C 1
ATOM 2294 O O . THR A 1 303 ? -38.759 -14.507 24.544 1.00 81.69 303 THR A O 1
ATOM 2297 N N . VAL A 1 304 ? -38.771 -16.038 22.906 1.00 74.81 304 VAL A N 1
ATOM 2298 C CA . VAL A 1 304 ? -38.051 -15.204 21.939 1.00 74.81 304 VAL A CA 1
ATOM 2299 C C . VAL A 1 304 ? -39.022 -14.243 21.257 1.00 74.81 304 VAL A C 1
ATOM 2301 O O . VAL A 1 304 ? -39.890 -14.653 20.498 1.00 74.81 304 VAL A O 1
ATOM 2304 N N . ILE A 1 305 ? -38.871 -12.942 21.514 1.00 71.00 305 ILE A N 1
ATOM 2305 C CA . ILE A 1 305 ? -39.690 -11.908 20.857 1.00 71.00 305 ILE A CA 1
ATOM 2306 C C . ILE A 1 305 ? -39.128 -11.582 19.463 1.00 71.00 305 ILE A C 1
ATOM 2308 O O . ILE A 1 305 ? -39.880 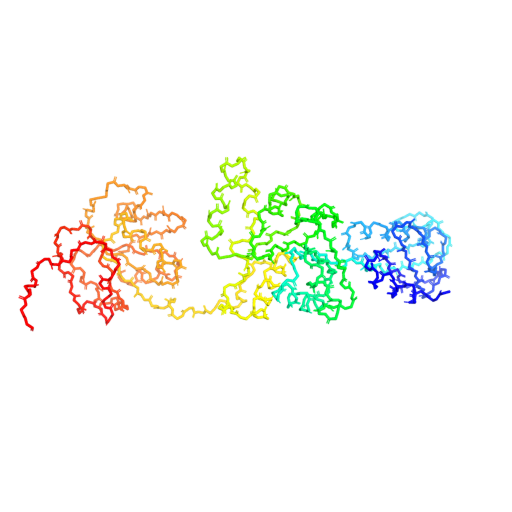-11.395 18.510 1.00 71.00 305 ILE A O 1
ATOM 2312 N N . ARG A 1 306 ? -37.796 -11.517 19.327 1.00 73.25 306 ARG A N 1
ATOM 2313 C CA . ARG A 1 306 ? -37.102 -11.171 18.076 1.00 73.25 306 ARG A CA 1
ATOM 2314 C C . ARG A 1 306 ? -36.367 -12.379 17.500 1.00 73.25 306 ARG A C 1
ATOM 2316 O O . ARG A 1 306 ? -35.158 -12.516 17.652 1.00 73.25 306 ARG A O 1
ATOM 2323 N N . CYS A 1 307 ? -37.117 -13.245 16.829 1.00 76.00 307 CYS A N 1
ATOM 2324 C CA . CYS A 1 307 ? -36.631 -14.540 16.345 1.00 76.00 307 CYS A CA 1
ATOM 2325 C C . CYS A 1 307 ? -35.475 -14.430 15.333 1.00 76.00 307 CYS A C 1
ATOM 2327 O O . CYS A 1 307 ? -34.603 -15.286 15.306 1.00 76.00 307 CYS A O 1
ATOM 2329 N N . THR A 1 308 ? -35.409 -13.348 14.548 1.00 80.00 308 THR A N 1
ATOM 2330 C CA . THR A 1 308 ? -34.392 -13.162 13.494 1.00 80.00 308 THR A CA 1
ATOM 2331 C C . THR A 1 308 ? -32.995 -12.796 14.006 1.00 80.00 308 THR A C 1
ATOM 2333 O O . THR A 1 308 ? -32.056 -12.748 13.218 1.00 80.00 308 THR A O 1
ATOM 2336 N N . VAL A 1 309 ? -32.843 -12.498 15.300 1.00 83.75 309 VAL A N 1
ATOM 2337 C CA . VAL A 1 309 ? -31.573 -12.032 15.895 1.00 83.75 309 VAL A CA 1
ATOM 2338 C C . VAL A 1 309 ? -31.202 -12.787 17.173 1.00 83.75 309 VAL A C 1
ATOM 2340 O O . VAL A 1 309 ? -30.336 -12.343 17.922 1.00 83.75 309 VAL A O 1
ATOM 2343 N N . ALA A 1 310 ? -31.864 -13.912 17.446 1.00 91.44 310 ALA A N 1
ATOM 2344 C CA . ALA A 1 310 ? -31.668 -14.683 18.666 1.00 91.44 310 ALA A CA 1
ATOM 2345 C C . ALA A 1 310 ? -31.362 -16.147 18.344 1.00 91.44 310 ALA A C 1
ATOM 2347 O O . ALA A 1 310 ? -32.163 -16.833 17.711 1.00 91.44 310 ALA A O 1
ATOM 2348 N N . PHE A 1 311 ? -30.233 -16.649 18.838 1.00 95.38 311 PHE A N 1
ATOM 2349 C CA . PHE A 1 311 ? -29.831 -18.044 18.668 1.00 95.38 311 PHE A CA 1
ATOM 2350 C C . PHE A 1 311 ? -30.788 -19.041 19.328 1.00 95.38 311 PHE A C 1
ATOM 2352 O O . PHE A 1 311 ? -30.828 -20.193 18.911 1.00 95.38 311 PHE A O 1
ATOM 2359 N N . ALA A 1 312 ? -31.620 -18.607 20.279 1.00 93.69 312 ALA A N 1
ATOM 2360 C CA . ALA A 1 312 ? -32.695 -19.410 20.858 1.00 93.69 312 ALA A CA 1
ATOM 2361 C C . ALA A 1 312 ? -33.666 -19.969 19.803 1.00 93.69 312 ALA A C 1
ATOM 2363 O O . ALA A 1 312 ? -34.280 -21.003 20.046 1.00 93.69 312 ALA A O 1
ATOM 2364 N N . GLN A 1 313 ? -33.765 -19.354 18.616 1.00 93.62 313 GLN A N 1
ATOM 2365 C CA . GLN A 1 313 ? -34.563 -19.891 17.512 1.00 93.62 313 GLN A CA 1
ATOM 2366 C C . GLN A 1 313 ? -34.078 -21.278 17.046 1.00 93.62 313 GLN A C 1
ATOM 2368 O O . GLN A 1 313 ? -34.885 -22.094 16.604 1.00 93.62 313 GLN A O 1
ATOM 2373 N N . ALA A 1 314 ? -32.793 -21.602 17.247 1.00 94.62 314 ALA A N 1
ATOM 2374 C CA . ALA A 1 314 ? -32.253 -22.928 16.957 1.00 94.62 314 ALA A CA 1
ATOM 2375 C C . ALA A 1 314 ? -32.929 -24.041 17.780 1.00 94.62 314 ALA A C 1
ATOM 2377 O O . ALA A 1 314 ? -32.935 -25.184 17.338 1.00 94.62 314 ALA A O 1
ATOM 2378 N N . VAL A 1 315 ? -33.534 -23.733 18.938 1.00 94.62 315 VAL A N 1
ATOM 2379 C CA . VAL A 1 315 ? -34.308 -24.714 19.727 1.00 94.62 315 VAL A CA 1
ATOM 2380 C C . VAL A 1 315 ? -35.539 -25.207 18.960 1.00 94.62 315 VAL A C 1
ATOM 2382 O O . VAL A 1 315 ? -35.929 -26.360 19.116 1.00 94.62 315 VAL A O 1
ATOM 2385 N N . PHE A 1 316 ? -36.128 -24.363 18.109 1.00 91.75 316 PHE A N 1
ATOM 2386 C CA . PHE A 1 316 ? -37.297 -24.715 17.302 1.00 91.75 316 PHE A CA 1
ATOM 2387 C C . PHE A 1 316 ? -36.909 -25.250 15.922 1.00 91.75 316 PHE A C 1
ATOM 2389 O O . PHE A 1 316 ? -37.410 -26.292 15.504 1.00 91.75 316 PHE A O 1
ATOM 2396 N N . ASP A 1 317 ? -35.997 -24.557 15.239 1.00 92.69 317 ASP A N 1
ATOM 2397 C CA . ASP A 1 317 ? -35.692 -24.812 13.825 1.00 92.69 317 ASP A CA 1
ATOM 2398 C C . ASP A 1 317 ? -34.480 -25.742 13.630 1.00 92.69 317 ASP A C 1
ATOM 2400 O O . ASP A 1 317 ? -34.127 -26.104 12.509 1.00 92.69 317 ASP A O 1
ATOM 2404 N N . GLY A 1 318 ? -33.815 -26.131 14.721 1.00 94.25 318 GLY A N 1
ATOM 2405 C CA . GLY A 1 318 ? -32.592 -26.938 14.725 1.00 94.25 318 GLY A CA 1
ATOM 2406 C C . GLY A 1 318 ? -31.317 -26.132 14.457 1.00 94.25 318 GLY A C 1
ATOM 2407 O O . GLY A 1 318 ? -30.247 -26.493 14.953 1.00 94.25 318 GLY A O 1
ATOM 2408 N N . GLU A 1 319 ? -31.405 -25.015 13.735 1.00 95.56 319 GLU A N 1
ATOM 2409 C CA . GLU A 1 319 ? -30.297 -24.081 13.534 1.00 95.56 319 GLU A CA 1
ATOM 2410 C C . GLU A 1 319 ? -30.767 -22.633 13.366 1.00 95.56 319 GLU A C 1
ATOM 2412 O O . GLU A 1 319 ? -31.920 -22.369 13.040 1.00 95.56 319 GLU A O 1
ATOM 2417 N N . MET A 1 320 ? -29.867 -21.684 13.618 1.00 94.75 320 MET A N 1
ATOM 2418 C CA . MET A 1 320 ? -30.124 -20.256 13.455 1.00 94.75 320 MET A CA 1
ATOM 2419 C C . MET A 1 320 ? -28.831 -19.510 13.138 1.00 94.75 320 MET A C 1
ATOM 2421 O O . MET A 1 320 ? -27.833 -19.677 13.837 1.00 94.75 320 MET A O 1
ATOM 2425 N N . THR A 1 321 ? -28.850 -18.632 12.136 1.00 94.25 321 THR A N 1
ATOM 2426 C CA . THR A 1 321 ? -27.694 -17.799 11.776 1.00 94.25 321 THR A CA 1
ATOM 2427 C C . THR A 1 321 ? -27.950 -16.338 12.126 1.00 94.25 321 THR A C 1
ATOM 2429 O O . THR A 1 321 ? -28.932 -15.748 11.685 1.00 94.25 321 THR A O 1
ATOM 2432 N N . VAL A 1 322 ? -27.029 -15.732 12.875 1.00 89.00 322 VAL A N 1
ATOM 2433 C CA . VAL A 1 322 ? -27.036 -14.305 13.225 1.00 89.00 322 VAL A CA 1
ATOM 2434 C C . VAL A 1 322 ? -25.665 -13.737 12.872 1.00 89.00 322 VAL A C 1
ATOM 2436 O O . VAL A 1 322 ? -24.646 -14.303 13.256 1.00 89.00 322 VAL A O 1
ATOM 2439 N N . GLU A 1 323 ? -25.631 -12.652 12.093 1.00 84.75 323 GLU A N 1
ATOM 2440 C CA . GLU A 1 323 ? -24.389 -11.967 11.679 1.00 84.75 323 GLU A CA 1
ATOM 2441 C C . GLU A 1 323 ? -23.314 -12.905 11.078 1.00 84.75 323 GLU A C 1
ATOM 2443 O O . GLU A 1 323 ? -22.116 -12.739 11.287 1.00 84.75 323 GLU A O 1
ATOM 2448 N N . GLY A 1 324 ? -23.742 -13.919 10.316 1.00 85.75 324 GLY A N 1
ATOM 2449 C CA . GLY A 1 324 ? -22.845 -14.877 9.655 1.00 85.75 324 GLY A CA 1
ATOM 2450 C C . GLY A 1 324 ? -22.304 -15.993 10.558 1.00 85.75 324 GLY A C 1
ATOM 2451 O O . GLY A 1 324 ? -21.604 -16.879 10.069 1.00 85.75 324 GLY A O 1
ATOM 2452 N N . VAL A 1 325 ? -22.656 -16.006 11.846 1.00 89.25 325 VAL A N 1
ATOM 2453 C CA . VAL A 1 325 ? -22.343 -17.097 12.780 1.00 89.25 325 VAL A CA 1
ATOM 2454 C C . VAL A 1 325 ? -23.575 -17.971 12.962 1.00 89.25 325 VAL A C 1
ATOM 2456 O O . VAL A 1 325 ? -24.683 -17.470 13.142 1.00 89.25 325 VAL A O 1
ATOM 2459 N N . THR A 1 326 ? -23.392 -19.289 12.896 1.00 95.88 326 THR A N 1
ATOM 2460 C CA . THR A 1 326 ? -24.500 -20.251 12.952 1.00 95.88 326 THR A CA 1
ATOM 2461 C C . THR A 1 326 ? -24.505 -20.992 14.280 1.00 95.88 326 THR A C 1
ATOM 2463 O O . THR A 1 326 ? -23.508 -21.608 14.667 1.00 95.88 326 THR A O 1
ATOM 2466 N N . ALA A 1 327 ? -25.647 -20.950 14.957 1.00 96.69 327 ALA A N 1
ATOM 2467 C CA . ALA A 1 327 ? -25.941 -21.742 16.132 1.00 96.69 327 ALA A CA 1
ATOM 2468 C C . ALA A 1 327 ? -26.771 -22.980 15.772 1.00 96.69 327 ALA A C 1
ATOM 2470 O O . ALA A 1 327 ? -27.588 -22.932 14.853 1.00 96.69 327 ALA A O 1
ATOM 2471 N N . ARG A 1 328 ? -26.554 -24.094 16.476 1.00 97.88 328 ARG A N 1
ATOM 2472 C CA . ARG A 1 328 ? -27.225 -25.380 16.218 1.00 97.88 328 ARG A CA 1
ATOM 2473 C C . ARG A 1 328 ? -27.693 -26.036 17.501 1.00 97.88 328 ARG A C 1
ATOM 2475 O O . ARG A 1 328 ? -26.958 -26.034 18.486 1.00 97.88 328 ARG A O 1
ATOM 2482 N N . LEU A 1 329 ? -28.880 -26.630 17.470 1.00 97.31 329 LEU A N 1
ATOM 2483 C CA . LEU A 1 329 ? -29.386 -27.428 18.577 1.00 97.31 329 LEU A CA 1
ATOM 2484 C C . LEU A 1 329 ? -28.505 -28.667 18.764 1.00 97.31 329 LEU A C 1
ATOM 2486 O O . LEU A 1 329 ? -28.241 -29.397 17.810 1.00 97.31 329 LEU A O 1
ATOM 2490 N N . ALA A 1 330 ? -28.057 -28.895 19.994 1.00 96.56 330 ALA A N 1
ATOM 2491 C CA . ALA A 1 330 ? -27.309 -30.080 20.386 1.00 96.56 330 ALA A CA 1
ATOM 2492 C C . ALA A 1 330 ? -28.068 -30.840 21.473 1.00 96.56 330 ALA A C 1
ATOM 2494 O O . ALA A 1 330 ? -28.578 -30.252 22.429 1.00 96.56 330 ALA A O 1
ATOM 2495 N N . THR A 1 331 ? -28.113 -32.161 21.338 1.00 93.62 331 THR A N 1
ATOM 2496 C CA . THR A 1 331 ? -28.848 -33.061 22.240 1.00 93.62 331 THR A CA 1
ATOM 2497 C C . THR A 1 331 ? -27.973 -33.651 23.344 1.00 93.62 331 THR A C 1
ATOM 2499 O O . THR A 1 331 ? -28.484 -34.211 24.309 1.00 93.62 331 THR A O 1
ATOM 2502 N N . SER A 1 332 ? -26.648 -33.519 23.225 1.00 94.69 332 SER A N 1
ATOM 2503 C CA . SER A 1 332 ? -25.677 -33.999 24.211 1.00 94.69 332 SER A CA 1
ATOM 2504 C C . SER A 1 332 ? -24.444 -33.099 24.285 1.00 94.69 332 SER A C 1
ATOM 2506 O O . SER A 1 332 ? -24.097 -32.410 23.323 1.00 94.69 332 SER A O 1
ATOM 2508 N N . SER A 1 333 ? -23.749 -33.139 25.419 1.00 92.19 333 SER A N 1
ATOM 2509 C CA . SER A 1 333 ? -22.462 -32.468 25.653 1.00 92.19 333 SER A CA 1
ATOM 2510 C C . SER A 1 333 ? -21.414 -32.836 24.590 1.00 92.19 333 SER A C 1
ATOM 2512 O O . SER A 1 333 ? -20.730 -31.970 24.045 1.00 92.19 333 SER A O 1
ATOM 2514 N N . ALA A 1 334 ? -21.324 -34.121 24.237 1.00 92.50 334 ALA A N 1
ATOM 2515 C CA . ALA A 1 334 ? -20.390 -34.643 23.247 1.00 92.50 334 ALA A CA 1
ATOM 2516 C C . ALA A 1 334 ? -20.688 -34.111 21.837 1.00 92.50 334 ALA A C 1
ATOM 2518 O O . ALA A 1 334 ? -19.768 -33.793 21.080 1.00 92.50 334 ALA A O 1
ATOM 2519 N N . GLU A 1 335 ? -21.968 -34.001 21.477 1.00 95.25 335 GLU A N 1
ATOM 2520 C CA . GLU A 1 335 ? -22.396 -33.376 20.226 1.00 95.25 335 GLU A CA 1
ATOM 2521 C C . GLU A 1 335 ? -22.087 -31.876 20.217 1.00 95.25 335 GLU A C 1
ATOM 2523 O O . GLU A 1 335 ? -21.509 -31.379 19.248 1.00 95.25 335 GLU A O 1
ATOM 2528 N N . ALA A 1 336 ? -22.392 -31.171 21.310 1.00 94.50 336 ALA A N 1
ATOM 2529 C CA . ALA A 1 336 ? -22.091 -29.752 21.449 1.00 94.50 336 ALA A CA 1
ATOM 2530 C C . ALA A 1 336 ? -20.589 -29.480 21.272 1.00 94.50 336 ALA A C 1
ATOM 2532 O O . ALA A 1 336 ? -20.204 -28.624 20.475 1.00 94.50 336 ALA A O 1
ATOM 2533 N N . MET A 1 337 ? -19.716 -30.265 21.906 1.00 91.62 337 MET A N 1
ATOM 2534 C CA . MET A 1 337 ? -18.267 -30.114 21.736 1.00 91.62 337 MET A CA 1
ATOM 2535 C C . MET A 1 337 ? -17.825 -30.303 20.278 1.00 91.62 337 MET A C 1
ATOM 2537 O O . MET A 1 337 ? -17.098 -29.455 19.755 1.00 91.62 337 MET A O 1
ATOM 2541 N N . LYS A 1 338 ? -18.329 -31.325 19.573 1.00 91.69 338 LYS A N 1
ATOM 2542 C CA . LYS A 1 338 ? -18.044 -31.522 18.137 1.00 91.69 338 LYS A CA 1
ATOM 2543 C C . LYS A 1 338 ? -18.524 -30.354 17.274 1.00 91.69 338 LYS A C 1
ATOM 2545 O O . LYS A 1 338 ? -17.880 -30.007 16.286 1.00 91.69 338 LYS A O 1
ATOM 2550 N N . LEU A 1 339 ? -19.660 -29.751 17.615 1.00 93.81 339 LEU A N 1
ATOM 2551 C CA . LEU A 1 339 ? -20.181 -28.578 16.916 1.00 93.81 339 LEU A CA 1
ATOM 2552 C C . LEU A 1 339 ? -19.285 -27.348 17.131 1.00 93.81 339 LEU A C 1
ATOM 2554 O O . LEU A 1 339 ? -18.998 -26.658 16.151 1.00 93.81 339 LEU A O 1
ATOM 2558 N N . THR A 1 340 ? -18.755 -27.130 18.344 1.00 91.06 340 THR A N 1
ATOM 2559 C CA . THR A 1 340 ? -17.782 -26.042 18.587 1.00 91.06 340 THR A CA 1
ATOM 2560 C C . THR A 1 340 ? -16.512 -26.203 17.750 1.00 91.06 340 THR A C 1
ATOM 2562 O O . THR A 1 340 ? -16.003 -25.229 17.202 1.00 91.06 340 THR A O 1
ATOM 2565 N N . GLU A 1 341 ? -16.020 -27.434 17.578 1.00 88.06 341 GLU A N 1
ATOM 2566 C CA . GLU A 1 341 ? -14.831 -27.732 16.762 1.00 88.06 341 GLU A CA 1
ATOM 2567 C C . GLU A 1 341 ? -15.044 -27.453 15.271 1.00 88.06 341 GLU A C 1
ATOM 2569 O O . GLU A 1 341 ? -14.095 -27.171 14.543 1.00 88.06 341 GLU A O 1
ATOM 2574 N N . ARG A 1 342 ? -16.300 -27.489 14.820 1.00 88.75 342 ARG A N 1
ATOM 2575 C CA . ARG A 1 342 ? -16.703 -27.181 13.444 1.00 88.75 342 ARG A CA 1
ATOM 2576 C C . ARG A 1 342 ? -17.045 -25.702 13.229 1.00 88.75 342 ARG A C 1
ATOM 2578 O O . ARG A 1 342 ? -17.460 -25.351 12.129 1.00 88.75 342 ARG A O 1
ATOM 2585 N N . GLY A 1 343 ? -16.876 -24.853 14.246 1.00 88.06 343 GLY A N 1
ATOM 2586 C CA . GLY A 1 343 ? -17.161 -23.417 14.169 1.00 88.06 343 GLY A CA 1
ATOM 2587 C C . GLY A 1 343 ? -18.640 -23.050 14.334 1.00 88.06 343 GLY A C 1
ATOM 2588 O O . GLY A 1 343 ? -19.046 -21.971 13.916 1.00 88.06 343 GLY A O 1
ATOM 2589 N N . PHE A 1 344 ? -19.457 -23.927 14.923 1.00 95.00 344 PHE A N 1
ATOM 2590 C CA . PHE A 1 344 ? -20.844 -23.612 15.283 1.00 95.00 344 PHE A CA 1
ATOM 2591 C C . PHE A 1 344 ? -20.960 -23.241 16.765 1.00 95.00 344 PHE A C 1
ATOM 2593 O O . PHE A 1 344 ? -20.141 -23.671 17.578 1.00 95.00 344 PHE A O 1
ATOM 2600 N N . ILE A 1 345 ? -22.009 -22.494 17.123 1.00 97.38 345 ILE A N 1
ATOM 2601 C CA . ILE A 1 345 ? -22.399 -22.246 18.520 1.00 97.38 345 ILE A CA 1
ATOM 2602 C C . ILE A 1 345 ? -23.497 -23.250 18.914 1.00 97.38 345 ILE A C 1
ATOM 2604 O O . ILE A 1 345 ? -24.621 -23.145 18.430 1.00 97.38 345 ILE A O 1
ATOM 2608 N N . PRO A 1 346 ? -23.235 -24.247 19.768 1.00 97.69 346 PRO A N 1
ATOM 2609 C CA . PRO A 1 346 ? -24.276 -25.165 20.205 1.00 97.69 346 PRO A CA 1
ATOM 2610 C C . PRO A 1 346 ? -25.259 -24.466 21.144 1.00 97.69 346 PRO A C 1
ATOM 2612 O O . PRO A 1 346 ? -24.847 -23.753 22.061 1.00 97.69 346 PRO A O 1
ATOM 2615 N N . VAL A 1 347 ? -26.547 -24.726 20.946 1.00 97.19 347 VAL A N 1
ATOM 2616 C CA . VAL A 1 347 ? -27.626 -24.383 21.874 1.00 97.19 347 VAL A CA 1
ATOM 2617 C C . VAL A 1 347 ? -28.144 -25.687 22.464 1.00 97.19 347 VAL A C 1
ATOM 2619 O O . VAL A 1 347 ? -28.461 -26.614 21.723 1.00 97.19 347 VAL A O 1
ATOM 2622 N N . MET A 1 348 ? -28.200 -25.782 23.786 1.00 97.00 348 MET A N 1
ATOM 2623 C CA . MET A 1 348 ? -28.657 -26.974 24.498 1.00 97.00 348 MET A CA 1
ATOM 2624 C C . MET A 1 348 ? -29.849 -26.636 25.381 1.00 97.00 348 MET A C 1
ATOM 2626 O O . MET A 1 348 ? -29.852 -25.606 26.052 1.00 97.00 348 MET A O 1
ATOM 2630 N N . VAL A 1 349 ? -30.840 -27.524 25.416 1.00 94.56 349 VAL A N 1
ATOM 2631 C CA . VAL A 1 349 ? -31.979 -27.391 26.329 1.00 94.56 349 VAL A CA 1
ATOM 2632 C C . VAL A 1 349 ? -31.568 -27.902 27.712 1.00 94.56 349 VAL A C 1
ATOM 2634 O O . VAL A 1 349 ? -31.480 -29.107 27.931 1.00 94.56 349 VAL A O 1
ATOM 2637 N N . ASP A 1 350 ? -31.295 -26.985 28.639 1.00 91.69 350 ASP A N 1
ATOM 2638 C CA . ASP A 1 350 ? -30.892 -27.279 30.021 1.00 91.69 350 ASP A CA 1
ATOM 2639 C C . ASP A 1 350 ? -31.311 -26.134 30.965 1.00 91.69 350 ASP A C 1
ATOM 2641 O O . ASP A 1 350 ? -30.497 -25.281 31.340 1.00 91.69 350 ASP A O 1
ATOM 2645 N N . PRO A 1 351 ? -32.593 -26.089 31.373 1.00 85.38 351 PRO A N 1
ATOM 2646 C CA . PRO A 1 351 ? -33.135 -24.998 32.188 1.00 85.38 351 PRO A CA 1
ATOM 2647 C C . PRO A 1 351 ? -32.452 -24.873 33.561 1.00 85.38 351 PRO A C 1
ATOM 2649 O O . PRO A 1 351 ? -32.394 -23.787 34.143 1.00 85.38 351 PRO A O 1
ATOM 2652 N N . THR A 1 352 ? -31.930 -25.981 34.091 1.00 83.38 352 THR A N 1
ATOM 2653 C CA . THR A 1 352 ? -31.318 -26.063 35.425 1.00 83.38 352 THR A CA 1
ATOM 2654 C C . THR A 1 352 ? -29.800 -25.923 35.420 1.00 83.38 352 THR A C 1
ATOM 2656 O O . THR A 1 352 ? -29.205 -25.870 36.494 1.00 83.38 352 THR A O 1
ATOM 2659 N N . CYS A 1 353 ? -29.175 -25.848 34.243 1.00 84.44 353 CYS A N 1
ATOM 2660 C CA . CYS A 1 353 ? -27.718 -25.846 34.083 1.00 84.44 353 CYS A CA 1
ATOM 2661 C C . CYS A 1 353 ? -27.031 -27.077 34.690 1.00 84.44 353 CYS A C 1
ATOM 2663 O O . CYS A 1 353 ? -25.936 -26.990 35.245 1.00 84.44 353 CYS A O 1
ATOM 2665 N N . SER A 1 354 ? -27.696 -28.224 34.568 1.00 86.75 354 SER A N 1
ATOM 2666 C CA . SER A 1 354 ? -27.202 -29.531 35.006 1.00 86.75 354 SER A CA 1
ATOM 2667 C C . SER A 1 354 ? -25.959 -29.993 34.237 1.00 86.75 354 SER A C 1
ATOM 2669 O O . SER A 1 354 ? -25.165 -30.770 34.758 1.00 86.75 354 SER A O 1
ATOM 2671 N N . LEU A 1 355 ? -25.745 -29.472 33.028 1.00 88.12 355 LEU A N 1
ATOM 2672 C CA . LEU A 1 355 ? -24.637 -29.846 32.150 1.00 88.12 355 LEU A CA 1
ATOM 2673 C C . LEU A 1 355 ? -23.317 -29.136 32.482 1.00 88.12 355 LEU A C 1
ATOM 2675 O O . LEU A 1 355 ? -22.284 -29.481 31.912 1.00 88.12 355 LEU A O 1
ATOM 2679 N N . LEU A 1 356 ? -23.308 -28.149 33.384 1.00 86.19 356 LEU A N 1
ATOM 2680 C CA . LEU A 1 356 ? -22.097 -27.378 33.695 1.00 86.19 356 LEU A CA 1
ATOM 2681 C C . LEU A 1 356 ? -20.962 -28.245 34.257 1.00 86.19 356 LEU A C 1
ATOM 2683 O O . LEU A 1 356 ? -19.805 -28.042 33.882 1.00 86.19 356 LEU A O 1
ATOM 2687 N N . ASP A 1 357 ? -21.291 -29.232 35.093 1.00 84.00 357 ASP A N 1
ATOM 2688 C CA . ASP A 1 357 ? -20.313 -30.147 35.700 1.00 84.00 357 ASP A CA 1
ATOM 2689 C C . ASP A 1 357 ? -19.619 -31.034 34.655 1.00 84.00 357 ASP A C 1
ATOM 2691 O O . ASP A 1 357 ? -18.447 -31.400 34.799 1.00 84.00 357 ASP A O 1
ATOM 2695 N N . GLU A 1 358 ? -20.333 -31.356 33.576 1.00 87.00 358 GLU A N 1
ATOM 2696 C CA . GLU A 1 358 ? -19.818 -32.133 32.456 1.00 87.00 358 GLU A CA 1
ATOM 2697 C C . GLU A 1 358 ? -19.015 -31.259 31.484 1.00 87.00 358 GLU A C 1
ATOM 2699 O O . GLU A 1 358 ? -17.914 -31.631 31.074 1.00 87.00 358 GLU A O 1
ATOM 2704 N N . LEU A 1 359 ? -19.542 -30.076 31.152 1.00 86.62 359 LEU A N 1
ATOM 2705 C CA . LEU A 1 359 ? -18.939 -29.133 30.209 1.00 86.62 359 LEU A CA 1
ATOM 2706 C C . LEU A 1 359 ? -17.658 -28.484 30.753 1.00 86.62 359 LEU A C 1
ATOM 2708 O O . LEU A 1 359 ? -16.775 -28.138 29.969 1.00 86.62 359 LEU A O 1
ATOM 2712 N N . LYS A 1 360 ? -17.540 -28.327 32.079 1.00 87.44 360 LYS A N 1
ATOM 2713 C CA . LYS A 1 360 ? -16.384 -27.728 32.776 1.00 87.44 360 LYS A CA 1
ATOM 2714 C C . LYS A 1 360 ? -15.910 -26.410 32.139 1.00 87.44 360 LYS A C 1
ATOM 2716 O O . LYS A 1 360 ? -14.744 -26.301 31.742 1.00 87.44 360 LYS A O 1
ATOM 2721 N N . PRO A 1 361 ? -16.790 -25.402 32.008 1.00 88.38 361 PRO A N 1
ATOM 2722 C CA . PRO A 1 361 ? -16.419 -24.148 31.373 1.00 88.38 361 PRO A CA 1
ATOM 2723 C C . PRO A 1 361 ? -15.421 -23.348 32.217 1.00 88.38 361 PRO A C 1
ATOM 2725 O O . PRO A 1 361 ? -15.388 -23.435 33.445 1.00 88.38 361 PRO A O 1
ATOM 2728 N N . LEU A 1 362 ? -14.646 -22.496 31.547 1.00 85.38 362 LEU A N 1
ATOM 2729 C CA . LEU A 1 362 ? -13.794 -21.497 32.190 1.00 85.38 362 LEU A CA 1
ATOM 2730 C C . LEU A 1 362 ? -14.634 -20.489 32.987 1.00 85.38 362 LEU A C 1
ATOM 2732 O O . LEU A 1 362 ? -14.286 -20.127 34.112 1.00 85.38 362 LEU A O 1
ATOM 2736 N N . CYS 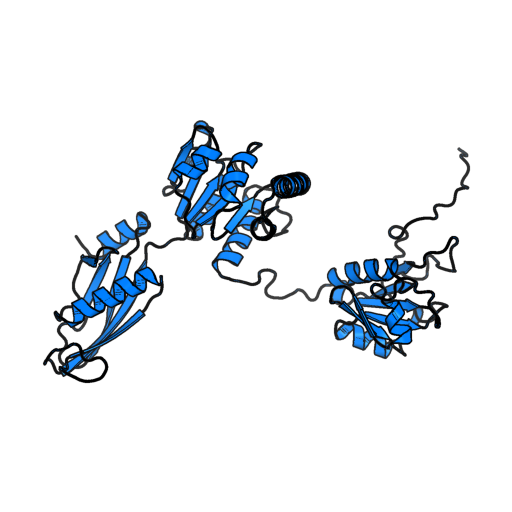A 1 363 ? -15.732 -20.033 32.383 1.00 85.94 363 CYS A N 1
ATOM 2737 C CA . CYS A 1 363 ? -16.688 -19.120 32.989 1.00 85.94 363 CYS A CA 1
ATOM 2738 C C . CYS A 1 363 ? -18.111 -19.389 32.488 1.00 85.94 363 CYS A C 1
ATOM 2740 O O . CYS A 1 363 ? -18.320 -19.912 31.388 1.00 85.94 363 CYS A O 1
ATOM 2742 N N . VAL A 1 364 ? -19.083 -18.998 33.311 1.00 88.31 364 VAL A N 1
ATOM 2743 C CA . VAL A 1 364 ? -20.500 -18.965 32.946 1.00 88.31 364 VAL A CA 1
ATOM 2744 C C . VAL A 1 364 ? -20.939 -17.510 32.873 1.00 88.31 364 VAL A C 1
ATOM 2746 O O . VAL A 1 364 ? -20.708 -16.748 33.812 1.00 88.31 364 VAL A O 1
ATOM 2749 N N . VAL A 1 365 ? -21.572 -17.126 31.769 1.00 88.62 365 VAL A N 1
ATOM 2750 C CA . VAL A 1 365 ? -22.197 -15.811 31.610 1.00 88.62 365 VAL A CA 1
ATOM 2751 C C . VAL A 1 365 ? -23.699 -15.972 31.759 1.00 88.62 365 VAL A C 1
ATOM 2753 O O . VAL A 1 365 ? -24.321 -16.694 30.988 1.00 88.62 365 VAL A O 1
ATOM 2756 N N . ASP A 1 366 ? -24.292 -15.297 32.737 1.00 87.50 366 ASP A N 1
ATOM 2757 C CA . ASP A 1 366 ? -25.746 -15.232 32.850 1.00 87.50 366 ASP A CA 1
ATOM 2758 C C . ASP A 1 366 ? -26.272 -14.065 32.017 1.00 87.50 366 ASP A C 1
ATOM 2760 O O . ASP A 1 366 ? -26.053 -12.901 32.352 1.00 87.50 366 ASP A O 1
ATOM 2764 N N . ALA A 1 367 ? -26.916 -14.392 30.900 1.00 86.06 367 ALA A N 1
ATOM 2765 C CA . ALA A 1 367 ? -27.507 -13.429 29.982 1.00 86.06 367 ALA A CA 1
ATOM 2766 C C . ALA A 1 367 ? -29.042 -13.530 29.960 1.00 86.06 367 ALA A C 1
ATOM 2768 O O . ALA A 1 367 ? -29.682 -13.020 29.036 1.00 86.06 367 ALA A O 1
ATOM 2769 N N . ILE A 1 368 ? -29.648 -14.170 30.970 1.00 81.25 368 ILE A N 1
ATOM 2770 C CA . ILE A 1 368 ? -31.101 -14.216 31.125 1.00 81.25 368 ILE A CA 1
ATOM 2771 C C . ILE A 1 368 ? -31.583 -12.866 31.657 1.00 81.25 368 ILE A C 1
ATOM 2773 O O . ILE A 1 368 ? -31.205 -12.420 32.740 1.00 81.25 368 ILE A O 1
ATOM 2777 N N . LEU A 1 369 ? -32.477 -12.220 30.911 1.00 72.44 369 LEU A N 1
ATOM 2778 C CA . LEU A 1 369 ? -33.052 -10.940 31.307 1.00 72.44 369 LEU A CA 1
ATOM 2779 C C . LEU A 1 369 ? -34.180 -11.151 32.329 1.00 72.44 369 LEU A C 1
ATOM 2781 O O . LEU A 1 369 ? -35.356 -11.245 31.980 1.00 72.44 369 LEU A O 1
ATOM 2785 N N . ALA A 1 370 ? -33.821 -11.248 33.608 1.00 69.38 370 ALA A N 1
ATOM 2786 C CA . ALA A 1 370 ? -34.761 -11.439 34.708 1.00 69.38 370 ALA A CA 1
ATOM 2787 C C . ALA A 1 370 ? -34.616 -10.346 35.775 1.00 69.38 370 ALA A C 1
ATOM 2789 O O . ALA A 1 370 ? -33.523 -9.864 36.056 1.00 69.38 370 ALA A O 1
ATOM 2790 N N . LYS A 1 371 ? -35.729 -9.979 36.429 1.00 67.50 371 LYS A N 1
ATOM 2791 C CA . LYS A 1 371 ? -35.721 -8.990 37.526 1.00 67.50 371 LYS A CA 1
ATOM 2792 C C . LYS A 1 371 ? -35.069 -9.493 38.823 1.00 67.50 371 LYS A C 1
ATOM 2794 O O . LYS A 1 371 ? -34.941 -8.752 39.790 1.00 67.50 371 LYS A O 1
ATOM 2799 N N . GLN A 1 372 ? -34.729 -10.773 38.873 1.00 67.88 372 GLN A N 1
ATOM 2800 C CA . GLN A 1 372 ? -34.132 -11.437 40.022 1.00 67.88 372 GLN A CA 1
ATOM 2801 C C . GLN A 1 372 ? -33.244 -12.578 39.534 1.00 67.88 372 GLN A C 1
ATOM 2803 O O . GLN A 1 372 ? -33.466 -13.119 38.453 1.00 67.88 372 GLN A O 1
ATOM 2808 N N . ASN A 1 373 ? -32.258 -12.959 40.344 1.00 71.94 373 ASN A N 1
ATOM 2809 C CA . ASN A 1 373 ? -31.364 -14.066 40.025 1.00 71.94 373 ASN A CA 1
ATOM 2810 C C . ASN A 1 373 ? -32.143 -15.397 39.994 1.00 71.94 373 ASN A C 1
ATOM 2812 O O . ASN A 1 373 ? -32.733 -15.794 40.999 1.00 71.94 373 ASN A O 1
ATOM 2816 N N . LEU A 1 374 ? -32.107 -16.094 38.856 1.00 72.56 374 LEU A N 1
ATOM 2817 C CA . LEU A 1 374 ? -32.769 -17.385 38.626 1.00 72.56 374 LEU A CA 1
ATOM 2818 C C . LEU A 1 374 ? -31.831 -18.579 38.893 1.00 72.56 374 LEU A C 1
ATOM 2820 O O . LEU A 1 374 ? -31.799 -19.567 38.159 1.00 72.56 374 LEU A O 1
ATOM 2824 N N . GLY A 1 375 ? -31.035 -18.483 39.960 1.00 71.75 375 GLY A N 1
ATOM 2825 C CA . GLY A 1 375 ? -30.219 -19.584 40.476 1.00 71.75 375 GLY A CA 1
ATOM 2826 C C . GLY A 1 375 ? -28.746 -19.578 40.064 1.00 71.75 375 GLY A C 1
ATOM 2827 O O . GLY A 1 375 ? -28.055 -20.547 40.355 1.00 71.75 375 GLY A O 1
ATOM 2828 N N . THR A 1 376 ? -28.236 -18.517 39.439 1.00 76.50 376 THR A N 1
ATOM 2829 C CA . THR A 1 376 ? -26.811 -18.373 39.105 1.00 76.50 376 THR A CA 1
ATOM 2830 C C . THR A 1 376 ? -25.973 -18.161 40.367 1.00 76.50 376 THR A C 1
ATOM 2832 O O . THR A 1 376 ? -26.194 -17.213 41.130 1.00 76.50 376 THR A O 1
ATOM 2835 N N . ARG A 1 377 ? -24.987 -19.035 40.596 1.00 75.81 377 ARG A N 1
ATOM 2836 C CA . ARG A 1 377 ? -24.123 -19.048 41.789 1.00 75.81 377 ARG A CA 1
ATOM 2837 C C . ARG A 1 377 ? -22.654 -18.834 41.433 1.00 75.81 377 ARG A C 1
ATOM 2839 O O . ARG A 1 377 ? -22.215 -19.150 40.333 1.00 75.81 377 ARG A O 1
ATOM 2846 N N . ALA A 1 378 ? -21.885 -18.299 42.385 1.00 66.69 378 ALA A N 1
ATOM 2847 C CA . ALA A 1 378 ? -20.467 -17.971 42.199 1.00 66.69 378 ALA A CA 1
ATOM 2848 C C . ALA A 1 378 ? -19.585 -19.193 41.882 1.00 66.69 378 ALA A C 1
ATOM 2850 O O . ALA A 1 378 ? -18.573 -19.042 41.214 1.00 66.69 378 ALA A O 1
ATOM 2851 N N . ASP A 1 379 ? -19.995 -20.381 42.317 1.00 73.69 379 ASP A N 1
ATOM 2852 C CA . ASP A 1 379 ? -19.276 -21.652 42.196 1.00 73.69 379 ASP A CA 1
ATOM 2853 C C . ASP A 1 379 ? -19.627 -22.462 40.937 1.00 73.69 379 ASP A C 1
ATOM 2855 O O . ASP A 1 379 ? -19.111 -23.558 40.753 1.00 73.69 379 ASP A O 1
ATOM 2859 N N . MET A 1 380 ? -20.459 -21.918 40.044 1.00 72.69 380 MET A N 1
ATOM 2860 C CA . MET A 1 380 ? -20.813 -22.558 38.768 1.00 72.69 380 MET A CA 1
ATOM 2861 C C . MET A 1 380 ? -19.663 -22.598 37.745 1.00 72.69 380 MET A C 1
ATOM 2863 O O . MET A 1 380 ? -19.775 -23.288 36.736 1.00 72.69 380 MET A O 1
ATOM 2867 N N . ALA A 1 381 ? -18.578 -21.851 37.974 1.00 66.81 381 ALA A N 1
ATOM 2868 C CA . ALA A 1 381 ? -17.338 -21.930 37.206 1.00 66.81 381 ALA A CA 1
ATOM 2869 C C . ALA A 1 381 ? -16.153 -21.368 38.015 1.00 66.81 381 ALA A C 1
ATOM 2871 O O . ALA A 1 381 ? -16.370 -20.544 38.907 1.00 66.81 381 ALA A O 1
ATOM 2872 N N . PRO A 1 382 ? -14.899 -21.740 37.685 1.00 56.97 382 PRO A N 1
ATOM 2873 C CA . PRO A 1 382 ? -13.705 -21.257 38.385 1.00 56.97 382 PRO A CA 1
ATOM 2874 C C . PRO A 1 382 ? -13.536 -19.731 38.334 1.00 56.97 382 PRO A C 1
ATOM 2876 O O . PRO A 1 382 ? -13.020 -19.134 39.276 1.00 56.97 382 PRO A O 1
ATOM 2879 N N . VAL A 1 383 ? -13.975 -19.094 37.242 1.00 54.47 383 VAL A N 1
ATOM 2880 C CA . VAL A 1 383 ? -13.965 -17.636 37.069 1.00 54.47 383 VAL A CA 1
ATOM 2881 C C . VAL A 1 383 ? -15.393 -17.169 36.804 1.00 54.47 383 VAL A C 1
ATOM 2883 O O . VAL A 1 383 ? -15.886 -17.267 35.684 1.00 54.47 383 VAL A O 1
ATOM 2886 N N . ASN A 1 384 ? -16.082 -16.644 37.819 1.00 48.62 384 ASN A N 1
ATOM 2887 C CA . ASN A 1 384 ? -17.418 -16.075 37.635 1.00 48.62 384 ASN A CA 1
ATOM 2888 C C . ASN A 1 384 ? -17.333 -14.546 37.514 1.00 48.62 384 ASN A C 1
ATOM 2890 O O . ASN A 1 384 ? -17.211 -13.828 38.508 1.00 48.62 384 ASN A O 1
ATOM 2894 N N . ASN A 1 385 ? -17.340 -14.037 36.281 1.00 41.09 385 ASN A N 1
ATOM 2895 C CA . ASN A 1 385 ? -17.196 -12.609 36.014 1.00 41.09 385 ASN A CA 1
ATOM 2896 C C . ASN A 1 385 ? -18.586 -11.945 36.002 1.00 41.09 385 ASN A C 1
ATOM 2898 O O . ASN A 1 385 ? -19.232 -11.846 34.963 1.00 41.09 385 ASN A O 1
ATOM 2902 N N . ARG A 1 386 ? -19.049 -11.468 37.167 1.00 40.19 386 ARG A N 1
ATOM 2903 C CA . ARG A 1 386 ? -20.343 -10.769 37.372 1.00 40.19 386 ARG A CA 1
ATOM 2904 C C . ARG A 1 386 ? -20.504 -9.435 36.614 1.00 40.19 386 ARG A C 1
ATOM 2906 O O . ARG A 1 386 ? -21.470 -8.718 36.848 1.00 40.19 386 ARG A O 1
ATOM 2913 N N . ALA A 1 387 ? -19.558 -9.049 35.763 1.00 35.78 387 ALA A N 1
ATOM 2914 C CA . ALA A 1 387 ? -19.403 -7.659 35.336 1.00 35.78 387 ALA A CA 1
ATOM 2915 C C . ALA A 1 387 ? -20.027 -7.293 33.976 1.00 35.78 387 ALA A C 1
ATOM 2917 O O . ALA A 1 387 ? -19.976 -6.122 33.613 1.00 35.78 387 ALA A O 1
ATOM 2918 N N . TRP A 1 388 ? -20.617 -8.224 33.214 1.00 33.62 388 TRP A N 1
ATOM 2919 C CA . TRP A 1 388 ? -21.001 -7.924 31.823 1.00 33.62 388 TRP A CA 1
ATOM 2920 C C . TRP A 1 388 ? -22.327 -8.561 31.367 1.00 33.62 388 TRP A C 1
ATOM 2922 O O . TRP A 1 388 ? -22.342 -9.371 30.450 1.00 33.62 388 TRP A O 1
ATOM 2932 N N . ALA A 1 389 ? -23.437 -8.155 31.994 1.00 31.75 389 ALA A N 1
ATOM 2933 C CA . ALA A 1 389 ? -24.770 -7.949 31.395 1.00 31.75 389 ALA A CA 1
ATOM 2934 C C . ALA A 1 389 ? -25.654 -7.237 32.448 1.00 31.75 389 ALA A C 1
ATOM 2936 O O . ALA A 1 389 ? -25.646 -7.608 33.616 1.00 31.75 389 ALA A O 1
ATOM 2937 N N . GLY A 1 390 ? -26.313 -6.134 32.087 1.00 32.28 390 GLY A N 1
ATOM 2938 C CA . GLY A 1 390 ? -26.788 -5.119 33.039 1.00 32.28 390 GLY A CA 1
ATOM 2939 C C . GLY A 1 390 ? -27.925 -5.506 34.004 1.00 32.28 390 GLY A C 1
ATOM 2940 O O . GLY A 1 390 ? -28.879 -6.172 33.623 1.00 32.28 390 GLY A O 1
ATOM 2941 N N . LEU A 1 391 ? -27.825 -4.903 35.202 1.00 29.52 391 LEU A N 1
ATOM 2942 C CA . LEU A 1 391 ? -28.818 -4.677 36.271 1.00 29.52 391 LEU A CA 1
ATOM 2943 C C . LEU A 1 391 ? -29.283 -5.881 37.109 1.00 29.52 391 LEU A C 1
ATOM 2945 O O . LEU A 1 391 ? -30.275 -6.509 36.788 1.00 29.52 391 LEU A O 1
ATOM 2949 N N . TYR A 1 392 ? -28.629 -6.091 38.261 1.00 29.56 392 TYR A N 1
ATOM 2950 C CA . TYR A 1 392 ? -29.189 -5.855 39.610 1.00 29.56 392 TYR A CA 1
ATOM 2951 C C . TYR A 1 392 ? -28.018 -5.770 40.615 1.00 29.56 392 TYR A C 1
ATOM 2953 O O . TYR A 1 392 ? -27.569 -6.772 41.173 1.00 29.56 392 TYR A O 1
ATOM 2961 N N . CYS A 1 393 ? -27.508 -4.556 40.860 1.00 28.73 393 CYS A N 1
ATOM 2962 C CA . CYS A 1 393 ? -26.848 -4.262 42.134 1.00 28.73 393 CYS A CA 1
ATOM 2963 C C . CYS A 1 393 ? -27.946 -4.261 43.198 1.00 28.73 393 CYS A C 1
ATOM 2965 O O . CYS A 1 393 ? -28.917 -3.518 43.073 1.00 28.73 393 CYS A O 1
ATOM 2967 N N . ARG A 1 394 ? -27.818 -5.097 44.231 1.00 27.27 394 ARG A N 1
ATOM 2968 C CA . ARG A 1 394 ? -28.652 -4.975 45.430 1.00 27.27 394 ARG A CA 1
ATOM 2969 C C . ARG A 1 394 ? -28.464 -3.568 46.007 1.00 27.27 394 ARG A C 1
ATOM 2971 O O . ARG A 1 394 ? -27.394 -3.260 46.524 1.00 27.27 394 ARG A O 1
ATOM 2978 N N . GLU A 1 395 ? -29.515 -2.755 45.966 1.00 31.81 395 GLU A N 1
ATOM 2979 C CA . GLU A 1 395 ? -29.788 -1.830 47.062 1.00 31.81 395 GLU A CA 1
ATOM 2980 C C . GLU A 1 395 ? -29.900 -2.661 48.348 1.00 31.81 395 GLU A C 1
ATOM 2982 O O . GLU A 1 395 ? -30.570 -3.698 48.370 1.00 31.81 395 GLU A O 1
ATOM 2987 N N . GLY A 1 396 ? -29.201 -2.240 49.401 1.00 29.98 396 GLY A N 1
ATOM 2988 C CA . GLY A 1 396 ? -29.264 -2.885 50.712 1.00 29.98 396 GLY A CA 1
ATOM 2989 C C . GLY A 1 396 ? -27.929 -3.396 51.251 1.00 29.98 396 GLY A C 1
ATOM 2990 O O . GLY A 1 396 ? -27.860 -4.524 51.727 1.00 29.98 396 GLY A O 1
ATOM 2991 N N . LEU A 1 397 ? -26.885 -2.567 51.226 1.00 27.59 397 LEU A N 1
ATOM 2992 C CA . LEU A 1 397 ? -25.907 -2.541 52.313 1.00 27.59 397 LEU A CA 1
ATOM 2993 C C . LEU A 1 397 ? -25.840 -1.100 52.811 1.00 27.59 397 LEU A C 1
ATOM 2995 O O . LEU A 1 397 ? -25.324 -0.202 52.152 1.00 27.59 397 LEU A O 1
ATOM 2999 N N . SER A 1 398 ? -26.495 -0.910 53.950 1.00 24.78 398 SER A N 1
ATOM 3000 C CA . SER A 1 398 ? -26.438 0.264 54.802 1.00 24.78 398 SER A CA 1
ATOM 3001 C C . SER A 1 398 ? -25.005 0.756 54.978 1.00 24.78 398 SER A C 1
ATOM 3003 O O . SER A 1 398 ? -24.116 -0.034 55.299 1.00 24.78 398 SER A O 1
ATOM 3005 N N . CYS A 1 399 ? -24.822 2.072 54.871 1.00 33.22 399 CYS A N 1
ATOM 3006 C CA . CYS A 1 399 ? -23.742 2.766 55.559 1.00 33.22 399 CYS A CA 1
ATOM 3007 C C . CYS A 1 399 ? -23.688 2.296 57.020 1.00 33.22 399 CYS A C 1
ATOM 3009 O O . CYS A 1 399 ? -24.701 2.336 57.720 1.00 33.22 399 CYS A O 1
ATOM 3011 N N . GLY A 1 400 ? -22.512 1.866 57.466 1.00 29.67 400 GLY A N 1
ATOM 3012 C CA . GLY A 1 400 ? -22.270 1.457 58.841 1.00 29.67 400 GLY A CA 1
ATOM 3013 C C . GLY A 1 400 ? -20.789 1.194 59.081 1.00 29.67 400 GLY A C 1
ATOM 3014 O O . GLY A 1 400 ? -20.376 0.048 58.972 1.00 29.67 400 GLY A O 1
ATOM 3015 N N . ASN A 1 401 ? -20.084 2.290 59.398 1.00 33.59 401 ASN A N 1
ATOM 3016 C CA . ASN A 1 401 ? -18.725 2.464 59.943 1.00 33.59 401 ASN A CA 1
ATOM 3017 C C . ASN A 1 401 ? -17.533 1.788 59.260 1.00 33.59 401 ASN A C 1
ATOM 3019 O O . ASN A 1 401 ? -17.369 0.557 59.389 1.00 33.59 401 ASN A O 1
#

Sequence (401 aa):
MNIFTEAAKLEEQNCPFAMAQIVDSRGSTPRHSAQMLVRADGSIVGTIGGGMVERKVIEESLQALQERKPRLFHGRMARNGADAVGSDCGGAMSVFISVHGMRPRLVLIGAGHVNRAIAQSAALLGFDIAVADIYRESLNPELFPPSTTLLHAESFGAAVEALDIRPDNFVLIATNNQDREALDKLIEQPIAWLGLLASRRKVQLFLRQLREKGVAEEHIARLHAPVGYNIGAETPQEIAISVLAEILQVKNNAPGGLMMKPSHPSGHQLVVIRGAGDIASGVALRLYHAGFKVIMLEVEKPTVIRCTVAFAQAVFDGEMTVEGVTARLATSSAEAMKLTERGFIPVMVDPTCSLLDELKPLCVVDAILAKQNLGTRADMAPVNNRAWAGLYCREGLSCGN

pLDDT: mean 87.44, std 15.33, range [24.78, 98.62]

Nearest PDB structures (foldseek):
  2we8-assembly2_B-3  TM=6.657E-01  e=1.869E-18  Mycolicibacterium smegmatis MC2 155
  2we8-assembly1_A-2  TM=6.566E-01  e=4.228E-18  Mycolicibacterium smegmatis MC2 155
  2we7-assembly2_B-2  TM=6.610E-01  e=3.349E-18  Mycolicibacterium smegmatis MC2 155
  2we7-assembly1_A-3  TM=6.535E-01  e=4.752E-18  Mycolicibacterium smegmatis MC2 155
  3on5-assembly1_B  TM=5.507E-01  e=8.789E-15  Halalkalibacterium halodurans

Radius of gyration: 31.84 Å; Cα contacts (8 Å, |Δi|>4): 766; chains: 1; bounding box: 68×62×104 Å